Protein AF-A0A9D8T8H5-F1 (afdb_monomer_lite)

Foldseek 3Di:
DDDDDDDDDPDDDPDDDCPLAWWDFDAWVVGAAAAAAAQWDKIKTFTPFFKDFDPPWWKDKPPDTWDWDGDTRIIMTTHHRHDAQAKIKIKGQAQGMGHPVSRGRRHIDMGMYHHYHDDFQAADDAPEEPPVRHAPLVLLVVLVPDPDLVDAHGYEYFFAAHAQQADPPDWDAFQVRDIDHQFEHEHEGERYEYAYLAQPRAEQEYADELRQADPPGHESYEYDANYAAYEYERYEQEYNYDQPSHHYESYEYNYAHYEYEQHHQYGEACNYEDEHQDHEYEYHEHEQEYFEQVAEYHEFYEHHQYEYEQEAAAGARHAYEAYNPATYEYENYEYYYPDPRSLHAYAPHEYPAALGHHHEEELYEYQRDYDLQNYDADDQHDYVEAAYYCYAYPVSHGDDNPSHNQDYSNHDGYDHYDDPVRVVCPDPCCRRDVPHNSDVVVVVDFDDEFPPFADDPQKTATDDDSQFNWKFKDWQSTGDDIGSHRMDGHDDPVTWIWIWTAGSSRYTDDIDTHDYPPDPPPDDDPFAWPDKWKADPVGHTDDDDDQAKIWIWTAGPVGDIDIDIDGDD

Sequence (569 aa):
DGTAITNIFVMGTMKLVDDGKAPVLVSTIPAQGSNAASANGKIVLNFDEKVKVAEGVMASLGNVQLKPVVSGKSVMFEYKSLVYNTQYTFTLPANAVSDLTDNKITEAISLTFTTKTKPVVTKSLFDFVVPDDGSFEEAIAAASKRSDNSKRFYIFVKDGDYLLAGDEGATVEGSDGKTYKKPTTSINTPNISIIGESREATILRNEAVAEIEGLHKCQTIDFGANVKNAYMQDINLRNGMPYLAGRAAALQDRGDKNIFKNVTLFGGQDTYLSNNDKGRYYFEGGTLEGYTDYLCGKGDVYYNAVDLIIRRSGSVITAPSQARKYGYVFVDCTIKAEKPEYDTGYSLGRPWGQGTPRAIFINTKMIAQASAAGWSEMSGGYPARFAEYNSTTEAGTAIDLSGRKTTFADTHTNNPVLSAVEAAEYTLANVMGGDDDWDPTAYTEQASAPVNVVINNNIITWDNNDYVLCWAICKNGKVIDFTIEPSYTITDVDAVYSVRAANEMGGLGEATIAANPDALTTVLDAQEVVESSIYTLSGVKVSAMNKGVYLIRTIYANGVVEVKKVQVK

Structure (mmCIF, N/CA/C/O backbone):
data_AF-A0A9D8T8H5-F1
#
_entry.id   AF-A0A9D8T8H5-F1
#
loop_
_atom_site.group_PDB
_atom_site.id
_atom_site.type_symbol
_atom_site.label_atom_id
_atom_site.label_alt_id
_atom_site.label_comp_id
_atom_site.label_asym_id
_atom_site.label_entity_id
_atom_site.label_seq_id
_atom_site.pdbx_PDB_ins_code
_atom_site.Cartn_x
_atom_site.Cartn_y
_atom_site.Cartn_z
_atom_site.occupancy
_atom_site.B_iso_or_equiv
_atom_site.auth_seq_id
_atom_site.auth_comp_id
_atom_site.auth_asym_id
_atom_site.auth_atom_id
_atom_site.pdbx_PDB_model_num
ATOM 1 N N . ASP A 1 1 ? 7.969 72.080 2.676 1.00 45.38 1 ASP A N 1
ATOM 2 C CA . ASP A 1 1 ? 8.767 71.467 3.761 1.00 45.38 1 ASP A CA 1
ATOM 3 C C . ASP A 1 1 ? 7.843 70.697 4.707 1.00 45.38 1 ASP A C 1
ATOM 5 O O . ASP A 1 1 ? 7.584 71.106 5.826 1.00 45.38 1 ASP A O 1
ATOM 9 N N . GLY A 1 2 ? 7.283 69.582 4.227 1.00 47.88 2 GLY A N 1
ATOM 10 C CA . GLY A 1 2 ? 6.346 68.761 4.996 1.00 47.88 2 GLY A CA 1
ATOM 11 C C . GLY A 1 2 ? 7.006 67.464 5.434 1.00 47.88 2 GLY A C 1
ATOM 12 O O . GLY A 1 2 ? 7.136 66.542 4.633 1.00 47.88 2 GLY A O 1
ATOM 13 N N .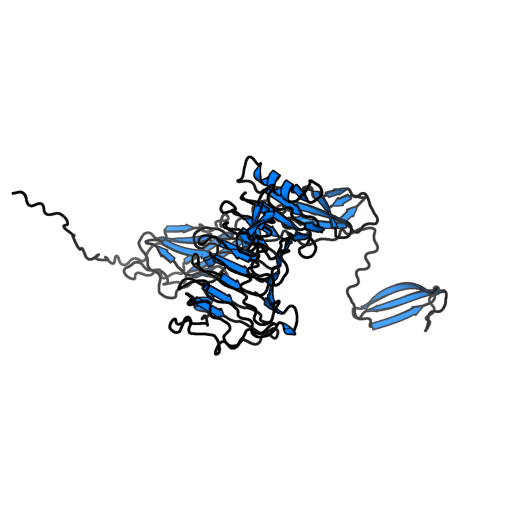 THR A 1 3 ? 7.429 67.391 6.691 1.00 53.38 3 THR A N 1
ATOM 14 C CA . THR A 1 3 ? 7.895 66.139 7.293 1.00 53.38 3 THR A CA 1
ATOM 15 C C . THR A 1 3 ? 6.676 65.360 7.781 1.00 53.38 3 THR A C 1
ATOM 17 O O . THR A 1 3 ? 5.972 65.817 8.678 1.00 53.38 3 THR A O 1
ATOM 20 N N . ALA A 1 4 ? 6.409 64.191 7.197 1.00 55.91 4 ALA A N 1
ATOM 21 C CA . ALA A 1 4 ? 5.424 63.248 7.719 1.00 55.91 4 ALA A CA 1
ATOM 22 C C . ALA A 1 4 ? 6.124 62.229 8.627 1.00 55.91 4 ALA A C 1
ATOM 24 O O . ALA A 1 4 ? 7.115 61.616 8.233 1.00 55.91 4 ALA A O 1
ATOM 25 N N . ILE A 1 5 ? 5.594 62.036 9.836 1.00 60.09 5 ILE A N 1
ATOM 26 C CA . ILE A 1 5 ? 5.961 60.916 10.704 1.00 60.09 5 ILE A CA 1
ATOM 27 C C . ILE A 1 5 ? 5.051 59.749 10.318 1.00 60.09 5 ILE A C 1
ATOM 29 O O . ILE A 1 5 ? 3.844 59.801 10.538 1.00 60.09 5 ILE A O 1
ATOM 33 N N . THR A 1 6 ? 5.623 58.694 9.745 1.00 56.06 6 THR A N 1
ATOM 34 C CA . THR A 1 6 ? 4.948 57.402 9.562 1.00 56.06 6 THR A CA 1
ATOM 35 C C . THR A 1 6 ? 5.660 56.365 10.423 1.00 56.06 6 THR A C 1
ATOM 37 O O . THR A 1 6 ? 6.883 56.421 10.526 1.00 56.06 6 THR A O 1
ATOM 40 N N . ASN A 1 7 ? 4.913 55.412 10.989 1.00 52.97 7 ASN A N 1
ATOM 41 C CA . ASN A 1 7 ? 5.370 54.367 11.923 1.00 52.97 7 ASN A CA 1
ATOM 42 C C . ASN A 1 7 ? 5.546 54.818 13.386 1.00 52.97 7 ASN A C 1
ATOM 44 O O . ASN A 1 7 ? 6.625 54.708 13.965 1.00 52.97 7 ASN A O 1
ATOM 48 N N . ILE A 1 8 ? 4.456 55.263 14.020 1.00 64.69 8 ILE A N 1
ATOM 49 C CA . ILE A 1 8 ? 4.364 55.253 15.486 1.00 64.69 8 ILE A CA 1
ATOM 50 C C . ILE A 1 8 ? 3.955 53.840 15.911 1.00 64.69 8 ILE A C 1
ATOM 52 O O . ILE A 1 8 ? 2.834 53.411 15.647 1.00 64.69 8 ILE A O 1
ATOM 56 N N . PHE A 1 9 ? 4.855 53.128 16.584 1.00 57.56 9 PHE A N 1
ATOM 57 C CA . PHE A 1 9 ? 4.537 51.874 17.259 1.00 57.56 9 PHE A CA 1
ATOM 58 C C . PHE A 1 9 ? 4.265 52.165 18.733 1.00 57.56 9 PHE A C 1
ATOM 60 O O . PHE A 1 9 ? 5.166 52.549 19.478 1.00 57.56 9 PHE A O 1
ATOM 67 N N . VAL A 1 10 ? 3.018 51.981 19.164 1.00 60.28 10 VAL A N 1
ATOM 68 C CA . VAL A 1 10 ? 2.675 51.965 20.589 1.00 60.28 10 VAL A CA 1
ATOM 69 C C . VAL A 1 10 ? 2.960 50.558 21.104 1.00 60.28 10 VAL A C 1
ATOM 71 O O . VAL A 1 10 ? 2.155 49.646 20.938 1.00 60.28 10 VAL A O 1
ATOM 74 N N . MET A 1 11 ? 4.136 50.371 21.699 1.00 51.88 11 MET A N 1
ATOM 75 C CA . MET A 1 11 ? 4.512 49.120 22.358 1.00 51.88 11 MET A CA 1
ATOM 76 C C . MET A 1 11 ? 3.898 49.106 23.760 1.00 51.88 11 MET A C 1
ATOM 78 O O . MET A 1 11 ? 4.505 49.559 24.726 1.00 51.88 11 MET A O 1
ATOM 82 N N . GLY A 1 12 ? 2.653 48.641 23.857 1.00 55.97 12 GLY A N 1
ATOM 83 C CA . GLY A 1 12 ? 2.014 48.361 25.138 1.00 55.97 12 GLY A CA 1
ATOM 84 C C . GLY A 1 12 ? 2.406 46.972 25.630 1.00 55.97 12 GLY A C 1
ATOM 85 O O . GLY A 1 12 ? 2.210 45.986 24.921 1.00 55.97 12 GLY A O 1
ATOM 86 N N . THR A 1 13 ? 2.929 46.864 26.848 1.00 58.19 13 THR A N 1
ATOM 87 C CA . THR A 1 13 ? 3.035 45.567 27.522 1.00 58.19 13 THR A CA 1
ATOM 88 C C . THR A 1 13 ? 1.619 45.108 27.851 1.00 58.19 13 THR A C 1
ATOM 90 O O . THR A 1 13 ? 0.884 45.825 28.532 1.00 58.19 13 THR A O 1
ATOM 93 N N . MET A 1 14 ? 1.206 43.940 27.355 1.00 59.12 14 MET A N 1
ATOM 94 C CA . MET A 1 14 ? -0.098 43.376 27.700 1.00 59.12 14 MET A CA 1
ATOM 95 C C . MET A 1 14 ? -0.136 43.147 29.214 1.00 59.12 14 MET A C 1
ATOM 97 O O . MET A 1 14 ? 0.528 42.250 29.729 1.00 59.12 14 MET A O 1
ATOM 101 N N . LYS A 1 15 ? -0.880 43.986 29.938 1.00 69.00 15 LYS A N 1
ATOM 102 C CA . LYS A 1 15 ? -1.133 43.780 31.360 1.00 69.00 15 LYS A CA 1
ATOM 103 C C . LYS A 1 15 ? -2.272 42.778 31.475 1.00 69.00 15 LYS A C 1
ATOM 105 O O . LYS A 1 15 ? -3.427 43.129 31.250 1.00 69.00 15 LYS A O 1
ATOM 110 N N . LEU A 1 16 ? -1.923 41.534 31.778 1.00 74.06 16 LEU A N 1
ATOM 111 C CA . LEU A 1 16 ? -2.892 40.535 32.205 1.00 74.06 16 LEU A CA 1
ATOM 112 C C . LEU A 1 16 ? -3.505 41.014 33.526 1.00 74.06 16 LEU A C 1
ATOM 114 O O . LEU A 1 16 ? -2.779 41.376 34.455 1.00 74.06 16 LEU A O 1
ATOM 118 N N . VAL A 1 17 ? -4.830 41.113 33.564 1.00 79.50 17 VAL A N 1
ATOM 119 C CA . VAL A 1 17 ? -5.580 41.463 34.770 1.00 79.50 17 VAL A CA 1
ATOM 120 C C . VAL A 1 17 ? -6.139 40.162 35.305 1.00 79.50 17 VAL A C 1
ATOM 122 O O . VAL A 1 17 ? -6.940 39.534 34.625 1.00 79.50 17 VAL A O 1
ATOM 125 N N . ASP A 1 18 ? -5.675 39.774 36.486 1.00 88.12 18 ASP A N 1
ATOM 126 C CA . ASP A 1 18 ? -6.206 38.631 37.217 1.00 88.12 18 ASP A CA 1
ATOM 127 C C . ASP A 1 18 ? -7.576 39.012 37.788 1.00 88.12 18 ASP A C 1
ATOM 129 O O . ASP A 1 18 ? -7.689 39.959 38.576 1.00 88.12 18 ASP A O 1
ATOM 133 N N . ASP A 1 19 ? -8.622 38.330 37.334 1.00 89.31 19 ASP A N 1
ATOM 134 C CA . ASP A 1 19 ? -9.994 38.521 37.799 1.00 89.31 19 ASP A CA 1
ATOM 135 C C . ASP A 1 19 ? -10.388 37.537 38.920 1.00 89.31 19 ASP A C 1
ATOM 137 O O . ASP A 1 19 ? -11.513 37.592 39.431 1.00 89.31 19 ASP A O 1
ATOM 141 N N . GLY A 1 20 ? -9.448 36.676 39.330 1.00 92.25 20 GLY A N 1
ATOM 142 C CA . GLY A 1 20 ? -9.601 35.657 40.360 1.00 92.25 20 GLY A CA 1
ATOM 143 C C . GLY A 1 20 ? -10.524 34.502 39.975 1.00 92.25 20 GLY A C 1
ATOM 144 O O . GLY A 1 20 ? -11.003 33.798 40.871 1.00 92.25 20 GLY A O 1
ATOM 145 N N . LYS A 1 21 ? -10.843 34.320 38.687 1.00 93.94 21 LYS A N 1
ATOM 146 C CA . LYS A 1 21 ? -11.768 33.287 38.213 1.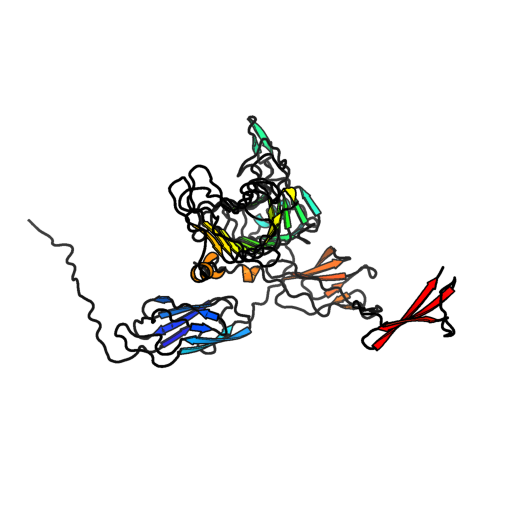00 93.94 21 LYS A CA 1
ATOM 147 C C . LYS A 1 21 ? -11.080 32.336 37.250 1.00 93.94 21 LYS A C 1
ATOM 149 O O . LYS A 1 21 ? -10.292 32.726 36.409 1.00 93.94 21 LYS A O 1
ATOM 154 N N . ALA A 1 22 ? -11.389 31.052 37.394 1.00 94.94 22 ALA A N 1
ATOM 155 C CA . ALA A 1 22 ? -10.945 30.048 36.441 1.00 94.94 22 ALA A CA 1
ATOM 156 C C . ALA A 1 22 ? -11.758 30.147 35.137 1.00 94.94 22 ALA A C 1
ATOM 158 O O . ALA A 1 22 ? -12.957 30.446 35.207 1.00 94.94 22 ALA A O 1
ATOM 159 N N . PRO A 1 23 ? -11.157 29.794 33.985 1.00 95.75 23 PRO A N 1
ATOM 160 C CA . PRO A 1 23 ? -11.857 29.793 32.709 1.00 95.75 23 PRO A CA 1
ATOM 161 C C . PRO A 1 23 ? -13.033 28.814 32.738 1.00 95.75 23 PRO A C 1
ATOM 163 O O . PRO A 1 23 ? -12.935 27.699 33.261 1.00 95.75 23 PRO A O 1
ATOM 166 N N . VAL A 1 24 ? -14.150 29.205 32.132 1.00 96.19 24 VAL A N 1
ATOM 167 C CA . VAL A 1 24 ? -15.379 28.410 32.083 1.00 96.19 24 VAL A CA 1
ATOM 168 C C . VAL A 1 24 ? -15.464 27.677 30.749 1.00 96.19 24 VAL A C 1
ATOM 170 O O . VAL A 1 24 ? -15.343 28.274 29.679 1.00 96.19 24 VAL A O 1
ATOM 173 N N . LEU A 1 25 ? -15.704 26.363 30.790 1.00 96.25 25 LEU A N 1
ATOM 174 C CA . LEU A 1 25 ? -15.950 25.568 29.587 1.00 96.25 25 LEU A CA 1
ATOM 175 C C . LEU A 1 25 ? -17.313 25.942 28.982 1.00 96.25 25 LEU A C 1
ATOM 177 O O . LEU A 1 25 ? -18.357 25.715 29.587 1.00 96.25 25 LEU A O 1
ATOM 181 N N . VAL A 1 26 ? -17.301 26.495 27.771 1.00 94.94 26 VAL A N 1
ATOM 182 C CA . VAL A 1 26 ? -18.489 26.995 27.061 1.00 94.94 26 VAL A CA 1
ATOM 183 C C . VAL A 1 26 ? -19.097 25.929 26.157 1.00 94.94 26 VAL A C 1
ATOM 185 O O . VAL A 1 26 ? -20.316 25.821 26.049 1.00 94.94 26 VAL A O 1
ATOM 188 N N . SER A 1 27 ? -18.263 25.162 25.454 1.00 91.94 27 SER A N 1
ATOM 189 C CA . SER A 1 27 ? -18.739 24.115 24.546 1.00 91.94 27 SER A CA 1
ATOM 190 C C . SER A 1 27 ? -17.687 23.048 24.288 1.00 91.94 27 SER A C 1
ATOM 192 O O . SER A 1 27 ? -16.485 23.282 24.445 1.00 91.94 27 SER A O 1
ATOM 194 N N . THR A 1 28 ? -18.162 21.888 23.839 1.00 94.44 28 THR A N 1
ATOM 195 C CA . THR A 1 28 ? -17.322 20.781 23.390 1.00 94.44 28 THR A CA 1
ATOM 196 C C . THR A 1 28 ? -17.714 20.323 21.990 1.00 94.44 28 THR A C 1
ATOM 198 O O . THR A 1 28 ? -18.886 20.359 21.608 1.00 94.44 28 THR A O 1
ATOM 201 N N . ILE A 1 29 ? -16.732 19.858 21.223 1.00 84.00 29 ILE A N 1
ATOM 202 C CA . ILE A 1 29 ? -16.938 19.128 19.968 1.00 84.00 29 ILE A CA 1
ATOM 203 C C . ILE A 1 29 ? -16.138 17.829 20.079 1.00 84.00 29 ILE A C 1
ATOM 205 O O . ILE A 1 29 ? -14.931 17.945 20.206 1.00 84.00 29 ILE A O 1
ATOM 209 N N . PRO A 1 30 ? -16.737 16.629 20.026 1.00 91.38 30 PRO A N 1
ATOM 210 C CA . PRO A 1 30 ? -18.176 16.382 19.996 1.00 91.38 30 PRO A CA 1
ATOM 211 C C . PRO A 1 30 ? -18.898 16.967 21.222 1.00 91.38 30 PRO A C 1
ATOM 213 O O . PRO A 1 30 ? -18.307 17.138 22.289 1.00 91.38 30 PRO A O 1
ATOM 216 N N . ALA A 1 31 ? -20.179 17.302 21.069 1.00 90.81 31 ALA A N 1
ATOM 217 C CA . ALA A 1 31 ? -21.013 17.705 22.200 1.00 90.81 31 ALA A CA 1
ATOM 218 C C . ALA A 1 31 ? -21.231 16.521 23.161 1.00 90.81 31 ALA A C 1
ATOM 220 O O . ALA A 1 31 ? -21.179 15.363 22.736 1.00 90.81 31 ALA A O 1
ATOM 221 N N . GLN A 1 32 ? -21.507 16.805 24.436 1.00 94.88 32 GLN A N 1
ATOM 222 C CA . GLN A 1 32 ? -21.834 15.777 25.430 1.00 94.88 32 GLN A CA 1
ATOM 223 C C . GLN A 1 32 ? -22.999 14.904 24.946 1.00 94.88 32 GLN A C 1
ATOM 225 O O . GLN A 1 32 ? -24.070 15.407 24.614 1.00 94.88 32 GLN A O 1
ATOM 230 N N . GLY A 1 33 ? -22.777 13.592 24.902 1.00 92.44 33 GLY A N 1
ATOM 231 C CA . GLY A 1 33 ? -23.741 12.599 24.432 1.00 92.44 33 GLY A CA 1
ATOM 232 C C . GLY A 1 33 ? -23.916 12.524 22.910 1.00 92.44 33 GLY A C 1
ATOM 233 O O . GLY A 1 33 ? -24.813 11.819 22.456 1.00 92.44 33 GLY A O 1
ATOM 234 N N . SER A 1 34 ? -23.098 13.222 22.111 1.00 89.81 34 SER A N 1
ATOM 235 C CA . SER A 1 34 ? -23.183 13.174 20.641 1.00 89.81 34 SER A CA 1
ATOM 236 C C . SER A 1 34 ? -23.044 11.746 20.114 1.00 89.81 34 SER A C 1
ATOM 238 O O . SER A 1 34 ? -22.230 10.989 20.625 1.00 89.81 34 SER A O 1
ATOM 240 N N . ASN A 1 35 ? -23.783 11.395 19.062 1.00 89.19 35 ASN A N 1
ATOM 241 C CA . ASN A 1 35 ? -23.664 10.131 18.323 1.00 89.19 35 ASN A CA 1
ATOM 242 C C . ASN A 1 35 ? -23.147 10.319 16.884 1.00 89.19 35 ASN A C 1
ATOM 244 O O . ASN A 1 35 ? -23.191 9.398 16.073 1.00 89.19 35 ASN A O 1
ATOM 248 N N . ALA A 1 36 ? -22.683 11.526 16.554 1.00 79.94 36 ALA A N 1
ATOM 249 C CA . ALA A 1 36 ? -22.236 11.901 15.214 1.00 79.94 36 ALA A CA 1
ATOM 250 C C . ALA A 1 36 ? -20.705 11.982 15.094 1.00 79.94 36 ALA A C 1
ATOM 252 O O . ALA A 1 36 ? -20.190 12.423 14.066 1.00 79.94 36 ALA A O 1
ATOM 253 N N . ALA A 1 37 ? -19.965 11.604 16.140 1.00 83.38 37 ALA A N 1
ATOM 254 C CA . ALA A 1 37 ? -18.510 11.648 16.108 1.00 83.38 37 ALA A CA 1
ATOM 255 C C . ALA A 1 37 ? -17.983 10.668 15.050 1.00 83.38 37 ALA A C 1
ATOM 257 O O . ALA A 1 37 ? -18.386 9.510 15.004 1.00 83.38 37 ALA A O 1
ATOM 258 N N . SER A 1 38 ? -17.091 11.107 14.172 1.00 78.38 38 SER A N 1
ATOM 259 C CA . SER A 1 38 ? -16.414 10.179 13.263 1.00 78.38 38 SER A CA 1
ATOM 260 C C . SER A 1 38 ? -15.478 9.251 14.052 1.00 78.38 38 SER A C 1
ATOM 262 O O . SER A 1 38 ? -15.091 9.566 15.173 1.00 78.38 38 SER A O 1
ATOM 264 N N . ALA A 1 39 ? -15.095 8.111 13.472 1.00 78.06 39 ALA A N 1
ATOM 265 C CA . ALA A 1 39 ? -14.069 7.230 14.048 1.00 78.06 39 ALA A CA 1
ATOM 266 C C . ALA A 1 39 ? -12.701 7.931 14.196 1.00 78.06 39 ALA A C 1
ATOM 268 O O . ALA A 1 39 ? -11.890 7.575 15.049 1.00 78.06 39 ALA A O 1
ATOM 269 N N . ASN A 1 40 ? -12.492 8.969 13.384 1.00 73.62 40 ASN A N 1
ATOM 270 C CA . ASN A 1 40 ? -11.365 9.884 13.416 1.00 73.62 40 ASN A CA 1
ATOM 271 C C . ASN A 1 40 ? -11.883 11.304 13.616 1.00 73.62 40 ASN A C 1
ATOM 273 O O . ASN A 1 40 ? -12.854 11.702 12.971 1.00 73.62 40 ASN A O 1
ATOM 277 N N . GLY A 1 41 ? -11.253 12.077 14.487 1.00 78.38 41 GLY A N 1
ATOM 278 C CA . GLY A 1 41 ? -11.672 13.441 14.743 1.00 78.38 41 GLY A CA 1
ATOM 279 C C . GLY A 1 41 ? -10.854 14.112 15.830 1.00 78.38 41 GLY A C 1
ATOM 280 O O . GLY A 1 41 ? -9.730 13.732 16.137 1.00 78.38 41 GLY A O 1
ATOM 281 N N . LYS A 1 42 ? -11.433 15.153 16.420 1.00 87.00 42 LYS A N 1
ATOM 282 C CA . LYS A 1 42 ? -10.825 15.893 17.522 1.00 87.00 42 LYS A CA 1
ATOM 283 C C . LYS A 1 42 ? -11.854 16.231 18.578 1.00 87.00 42 LYS A C 1
ATOM 285 O O . LYS A 1 42 ? -13.016 16.479 18.259 1.00 87.00 42 LYS A O 1
ATOM 290 N N . ILE A 1 43 ? -11.397 16.252 19.821 1.00 94.19 43 ILE A N 1
ATOM 291 C CA . ILE A 1 43 ? -12.098 16.823 20.959 1.00 94.19 43 ILE A CA 1
ATOM 292 C C . ILE A 1 43 ? -11.647 18.269 21.064 1.00 94.19 43 ILE A C 1
ATOM 294 O O . ILE A 1 43 ? -10.464 18.533 21.242 1.00 94.19 43 ILE A O 1
ATOM 298 N N . VAL A 1 44 ? -12.572 19.205 20.919 1.00 91.38 44 VAL A N 1
ATOM 299 C CA . VAL A 1 44 ? -12.324 20.639 21.054 1.00 91.38 44 VAL A CA 1
ATOM 300 C C . VAL A 1 44 ? -13.049 21.115 22.295 1.00 91.38 44 VAL A C 1
ATOM 302 O O . VAL A 1 44 ? -14.269 21.010 22.363 1.00 91.38 44 VAL A O 1
ATOM 305 N N . LEU A 1 45 ? -12.300 21.637 23.258 1.00 97.06 45 LEU A N 1
ATOM 306 C CA . LEU A 1 45 ? -12.816 22.311 24.442 1.00 97.06 45 LEU A CA 1
ATOM 307 C C . LEU A 1 45 ? -12.715 23.816 24.202 1.00 97.06 45 LEU A C 1
ATOM 309 O O . LEU A 1 45 ? -11.610 24.315 24.003 1.00 97.06 45 LEU A O 1
ATOM 313 N N . ASN A 1 46 ? -13.840 24.530 24.193 1.00 88.44 46 ASN A N 1
ATOM 314 C CA . ASN A 1 46 ? -13.864 25.983 24.020 1.00 88.44 46 ASN A CA 1
ATOM 315 C C . ASN A 1 46 ? -14.199 26.666 25.340 1.00 88.44 46 ASN A C 1
ATOM 317 O O . ASN A 1 46 ? -15.211 26.334 25.958 1.00 88.44 46 ASN A O 1
ATOM 321 N N . PHE A 1 47 ? -13.394 27.651 25.718 1.00 96.12 47 PHE A N 1
ATOM 322 C CA . PHE A 1 47 ? -13.525 28.413 26.954 1.00 96.12 47 PHE A CA 1
ATOM 323 C C . PHE A 1 47 ? -14.001 29.847 26.679 1.00 96.12 47 PHE A C 1
ATOM 325 O O . PHE A 1 47 ? -13.934 30.349 25.550 1.00 96.12 47 PHE A O 1
ATOM 332 N N . ASP A 1 48 ? -14.519 30.512 27.705 1.00 95.00 48 ASP A N 1
ATOM 333 C CA . ASP A 1 48 ? -14.977 31.903 27.644 1.00 95.00 48 ASP A CA 1
ATOM 334 C C . ASP A 1 48 ? -13.818 32.906 27.518 1.00 95.00 48 ASP A C 1
ATOM 336 O O . ASP A 1 48 ? -13.987 33.995 26.953 1.00 95.00 48 ASP A O 1
ATOM 340 N N . GLU A 1 49 ? -12.609 32.501 27.898 1.00 90.25 49 GLU A N 1
ATOM 341 C CA . GLU A 1 49 ? -11.380 33.286 27.803 1.00 90.25 49 GLU A CA 1
ATOM 342 C C . GLU A 1 49 ? -10.174 32.502 27.257 1.00 90.25 49 GLU A C 1
ATOM 344 O O . GLU A 1 49 ? -10.284 31.346 26.849 1.00 90.25 49 GLU A O 1
ATOM 349 N N . LYS A 1 50 ? -9.020 33.175 27.130 1.00 90.88 50 LYS A N 1
ATOM 350 C CA . LYS A 1 50 ? -7.792 32.543 26.624 1.00 90.88 50 LYS A CA 1
ATOM 351 C C . LYS A 1 50 ? -7.201 31.641 27.698 1.00 90.88 50 LYS A C 1
ATOM 353 O O . LYS A 1 50 ? -7.076 32.062 28.842 1.00 90.88 50 LYS A O 1
ATOM 358 N N . VAL A 1 51 ? -6.748 30.461 27.295 1.00 95.75 51 VAL A N 1
ATOM 359 C CA . VAL A 1 51 ? -6.270 29.437 28.226 1.00 95.75 51 VAL A CA 1
ATOM 360 C C . VAL A 1 51 ? -4.852 28.980 27.912 1.00 95.75 51 VAL A C 1
ATOM 362 O O . VAL A 1 51 ? -4.348 29.157 26.801 1.00 95.75 51 VAL A O 1
ATOM 365 N N . LYS A 1 52 ? -4.219 28.355 28.902 1.00 95.62 52 LYS A N 1
ATOM 366 C CA . LYS A 1 52 ? -2.995 27.564 28.777 1.00 95.62 52 LYS A CA 1
ATOM 367 C C . LYS A 1 52 ? -3.211 26.187 29.403 1.00 95.62 52 LYS A C 1
ATOM 369 O O . LYS A 1 52 ? -4.082 26.007 30.253 1.00 95.62 52 LYS A O 1
ATOM 374 N N . VAL A 1 53 ? -2.423 25.213 28.956 1.00 95.00 53 VAL A N 1
ATOM 375 C CA . VAL A 1 53 ? -2.420 23.850 29.502 1.00 95.00 53 VAL A CA 1
ATOM 376 C C . VAL A 1 53 ? -1.087 23.609 30.193 1.00 95.00 53 VAL A C 1
ATOM 378 O O . VAL A 1 53 ? -0.046 24.005 29.667 1.00 95.00 53 VAL A O 1
ATOM 381 N N . ALA A 1 54 ? -1.117 22.991 31.372 1.00 93.88 54 ALA A N 1
ATOM 382 C CA . ALA A 1 54 ? 0.091 22.670 32.119 1.00 93.88 54 ALA A CA 1
ATOM 383 C C . ALA A 1 54 ? 1.006 21.708 31.336 1.00 93.88 54 ALA A C 1
ATOM 385 O O . ALA A 1 54 ? 0.546 20.813 30.621 1.00 93.88 54 ALA A O 1
ATOM 386 N N . GLU A 1 55 ? 2.318 21.901 31.475 1.00 89.75 55 GLU A N 1
ATOM 387 C CA . GLU A 1 55 ? 3.324 21.109 30.769 1.00 89.75 55 GLU A CA 1
ATOM 388 C C . GLU A 1 55 ? 3.220 19.618 31.132 1.00 89.75 55 GLU A C 1
ATOM 390 O O . GLU A 1 55 ? 3.049 19.254 32.294 1.00 89.75 55 GLU A O 1
ATOM 395 N N . GLY A 1 56 ? 3.301 18.749 30.121 1.00 87.94 56 GLY A N 1
ATOM 396 C CA . GLY A 1 56 ? 3.257 17.295 30.299 1.00 87.94 56 GLY A CA 1
ATOM 397 C C . GLY A 1 56 ? 1.870 16.697 30.563 1.00 87.94 56 GLY A C 1
ATOM 398 O O . GLY A 1 56 ? 1.767 15.480 30.714 1.00 87.94 56 GLY A O 1
ATOM 399 N N . VAL A 1 57 ? 0.799 17.499 30.596 1.00 91.25 57 VAL A N 1
ATOM 400 C CA . VAL A 1 57 ? -0.566 16.973 30.750 1.00 91.25 57 VAL A CA 1
ATOM 401 C C . VAL A 1 57 ? -1.006 16.207 29.503 1.00 91.25 57 VAL A C 1
ATOM 403 O O . VAL A 1 57 ? -0.904 16.700 28.380 1.00 91.25 57 VAL A O 1
ATOM 406 N N . MET A 1 58 ? -1.581 15.029 29.735 1.00 90.12 58 MET A N 1
ATOM 407 C CA . MET A 1 58 ? -2.260 14.205 28.737 1.00 90.12 58 MET A CA 1
ATOM 408 C C . MET A 1 58 ? -3.722 14.026 29.148 1.00 90.12 58 MET A C 1
ATOM 410 O O . MET A 1 58 ? -4.029 13.917 30.337 1.00 90.12 58 MET A O 1
ATOM 414 N N . ALA A 1 59 ? -4.622 13.989 28.170 1.00 95.25 59 ALA A N 1
ATOM 415 C CA . ALA A 1 59 ? -5.998 13.554 28.388 1.00 95.25 59 ALA A CA 1
ATOM 416 C C . ALA A 1 59 ? -6.151 12.070 28.040 1.00 95.25 59 ALA A C 1
ATOM 418 O O . ALA A 1 59 ? -5.367 11.540 27.257 1.00 95.25 59 ALA A O 1
ATOM 419 N N . SER A 1 60 ? -7.176 11.405 28.565 1.00 94.62 60 SER A N 1
ATOM 420 C CA . SER A 1 60 ? -7.527 10.041 28.174 1.00 94.62 60 SER A CA 1
ATOM 421 C C . SER A 1 60 ? -8.798 9.996 27.329 1.00 94.62 60 SER A C 1
ATOM 423 O O . SER A 1 60 ? -9.693 10.820 27.492 1.00 94.62 60 SER A O 1
ATOM 425 N N . LEU A 1 61 ? -8.884 9.014 26.433 1.00 91.31 61 LEU A N 1
ATOM 426 C CA . LEU A 1 61 ? -10.083 8.629 25.692 1.00 91.31 61 LEU A CA 1
ATOM 427 C C . LEU A 1 61 ? -10.151 7.099 25.675 1.00 91.31 61 LEU A C 1
ATOM 429 O O . LEU A 1 61 ? -9.469 6.441 24.887 1.00 91.31 61 LEU A O 1
ATOM 433 N N . GLY A 1 62 ? -10.902 6.517 26.610 1.00 82.81 62 GLY A N 1
ATOM 434 C CA . GLY A 1 62 ? -10.747 5.094 26.930 1.00 82.81 62 GLY A CA 1
ATOM 435 C C . GLY A 1 62 ? -9.306 4.783 27.364 1.00 82.81 62 GLY A C 1
ATOM 436 O O . GLY A 1 62 ? -8.806 5.382 28.314 1.00 82.81 62 GLY A O 1
ATOM 437 N N . ASN A 1 63 ? -8.625 3.887 26.642 1.00 77.19 63 ASN A N 1
ATOM 438 C CA . ASN A 1 63 ? -7.229 3.506 26.911 1.00 77.19 63 ASN A CA 1
ATOM 439 C C . ASN A 1 63 ? -6.191 4.379 26.179 1.00 77.19 63 ASN A C 1
ATOM 441 O O . ASN A 1 63 ? -4.990 4.174 26.348 1.00 77.19 63 ASN A O 1
ATOM 445 N N . VAL A 1 64 ? -6.629 5.331 25.350 1.00 79.19 64 VAL A N 1
ATOM 446 C CA . VAL A 1 64 ? -5.741 6.161 24.524 1.00 79.19 64 VAL A CA 1
ATOM 447 C C . VAL A 1 64 ? -5.374 7.444 25.270 1.00 79.19 64 VAL A C 1
ATOM 449 O O . VAL A 1 64 ? -6.243 8.077 25.864 1.00 79.19 64 VAL A O 1
ATOM 452 N N . GLN A 1 65 ? -4.098 7.841 25.224 1.00 89.94 65 GLN A N 1
ATOM 453 C CA . GLN A 1 65 ? -3.607 9.118 25.754 1.00 89.94 65 GLN A CA 1
ATOM 454 C C . GLN A 1 65 ? -3.495 10.155 24.631 1.00 89.94 65 GLN A C 1
ATOM 456 O O . GLN A 1 65 ? -2.877 9.885 23.604 1.00 89.94 65 GLN A O 1
ATOM 461 N N . LEU A 1 66 ? -4.064 11.343 24.831 1.00 85.94 66 LEU A N 1
ATOM 462 C CA . LEU A 1 66 ? -4.159 12.405 23.831 1.00 85.94 66 LEU A CA 1
ATOM 463 C C . LEU A 1 66 ? -3.369 13.644 24.266 1.00 85.94 66 LEU A C 1
ATOM 465 O O . LEU A 1 66 ? -3.538 14.139 25.385 1.00 85.94 66 LEU A O 1
ATOM 469 N N . LYS A 1 67 ? -2.534 14.166 23.358 1.00 87.44 67 LYS A N 1
ATOM 470 C CA . LYS A 1 67 ? -1.763 15.401 23.570 1.00 87.44 67 LYS A CA 1
ATOM 471 C C . LYS A 1 67 ? -2.639 16.639 23.316 1.00 87.44 67 LYS A C 1
ATOM 473 O O . LYS A 1 67 ? -3.338 16.671 22.301 1.00 87.44 67 LYS A O 1
ATOM 478 N N . PRO A 1 68 ? -2.592 17.661 24.187 1.00 93.56 68 PRO A N 1
ATOM 479 C CA . PRO A 1 68 ? -3.307 18.915 23.979 1.00 93.56 68 PRO A CA 1
ATOM 480 C C . PRO A 1 68 ? -2.614 19.806 22.938 1.00 93.56 68 PRO A C 1
ATOM 482 O O . PRO A 1 68 ? -1.395 19.963 22.946 1.00 93.56 68 PRO A O 1
ATOM 485 N N . VAL A 1 69 ? -3.409 20.488 22.113 1.00 88.12 69 VAL A N 1
ATOM 486 C CA . VAL A 1 69 ? -2.980 21.618 21.275 1.00 88.12 69 VAL A CA 1
ATOM 487 C C . VAL A 1 69 ? -3.798 22.849 21.654 1.00 88.12 69 VAL A C 1
ATOM 489 O O . VAL A 1 69 ? -5.017 22.873 21.484 1.00 88.12 69 VAL A O 1
ATOM 492 N N . VAL A 1 70 ? -3.131 23.882 22.171 1.00 89.88 70 VAL A N 1
ATOM 493 C CA . VAL A 1 70 ? -3.778 25.124 22.619 1.00 89.88 70 VAL A CA 1
ATOM 494 C C . VAL A 1 70 ? -3.807 26.147 21.488 1.00 89.88 70 VAL A C 1
ATOM 496 O O . VAL A 1 70 ? -2.783 26.430 20.869 1.00 89.88 70 VAL A O 1
ATOM 499 N N . SER A 1 71 ? -4.974 26.741 21.240 1.00 83.19 71 SER A N 1
ATOM 500 C CA . SER A 1 71 ? -5.148 27.838 20.287 1.00 83.19 71 SER A CA 1
ATOM 501 C C . SER A 1 71 ? -6.128 28.870 20.842 1.00 83.19 71 SER A C 1
ATOM 503 O O . SER A 1 71 ? -7.348 28.716 20.767 1.00 83.19 71 SER A O 1
ATOM 505 N N . GLY A 1 72 ? -5.592 29.938 21.440 1.00 88.06 72 GLY A N 1
ATOM 506 C CA . GLY A 1 72 ? -6.392 31.026 22.002 1.00 88.06 72 GLY A CA 1
ATOM 507 C C . GLY A 1 72 ? -7.303 30.563 23.143 1.00 88.06 72 GLY A C 1
ATOM 508 O O . GLY A 1 72 ? -6.833 30.355 24.256 1.00 88.06 72 GLY A O 1
ATOM 509 N N . LYS A 1 73 ? -8.607 30.460 22.866 1.00 92.25 73 LYS A N 1
ATOM 510 C CA . LYS A 1 73 ? -9.640 30.028 23.826 1.00 92.25 73 LYS A CA 1
ATOM 511 C C . LYS A 1 73 ? -9.984 28.541 23.726 1.00 92.25 73 LYS A C 1
ATOM 513 O O . LYS A 1 73 ? -10.940 28.091 24.348 1.00 92.25 73 LYS A O 1
ATOM 518 N N . SER A 1 74 ? -9.259 27.792 22.903 1.00 89.75 74 SER A N 1
ATOM 519 C CA . SER A 1 74 ? -9.578 26.400 22.611 1.00 89.75 74 SER A CA 1
ATOM 520 C C . SER A 1 74 ? -8.416 25.481 22.957 1.00 89.75 74 SER A C 1
ATOM 522 O O . SER A 1 74 ? -7.254 25.814 22.711 1.00 89.75 74 SER A O 1
ATOM 524 N N . VAL A 1 75 ? -8.740 24.295 23.470 1.00 95.38 75 VAL A N 1
ATOM 525 C CA . VAL A 1 75 ? -7.801 23.179 23.635 1.00 95.38 75 VAL A CA 1
ATOM 526 C C . VAL A 1 75 ? -8.310 22.006 22.807 1.00 95.38 75 VAL A C 1
ATOM 528 O O . VAL A 1 75 ? -9.468 21.611 22.936 1.00 95.38 75 VAL A O 1
ATOM 531 N N . MET A 1 76 ? -7.464 21.478 21.927 1.00 89.25 76 MET A N 1
ATOM 532 C CA . MET A 1 76 ? -7.810 20.415 20.985 1.00 89.25 76 MET A CA 1
ATOM 533 C C . MET A 1 76 ? -7.050 19.126 21.300 1.00 89.25 76 MET A C 1
ATOM 535 O O . MET A 1 76 ? -5.866 19.179 21.620 1.00 89.25 76 MET A O 1
ATOM 539 N N . PHE A 1 77 ? -7.717 17.983 21.155 1.00 91.94 77 PHE A N 1
ATOM 540 C CA . PHE A 1 77 ? -7.156 16.641 21.322 1.00 91.94 77 PHE A CA 1
ATOM 541 C C . PHE A 1 77 ? -7.585 15.773 20.141 1.00 91.94 77 PHE A C 1
ATOM 543 O O . PHE A 1 77 ? -8.769 15.489 19.981 1.00 91.94 77 PHE A O 1
ATOM 550 N N . GLU A 1 78 ? -6.655 15.369 19.292 1.00 80.19 78 GLU A N 1
ATOM 551 C CA . GLU A 1 78 ? -6.954 14.534 18.124 1.00 80.19 78 GLU A CA 1
ATOM 552 C C . GLU A 1 78 ? -7.106 13.059 18.527 1.00 80.19 78 GLU A C 1
ATOM 554 O O . GLU A 1 78 ? -6.308 12.565 19.314 1.00 80.19 78 GLU A O 1
ATOM 559 N N . TYR A 1 79 ? -8.112 12.354 18.004 1.00 80.25 79 TYR A N 1
ATOM 560 C CA . TYR A 1 79 ? -8.319 10.912 18.187 1.00 80.25 79 TYR A CA 1
ATOM 561 C C . TYR A 1 79 ? -8.565 10.228 16.839 1.00 80.25 79 TYR A C 1
ATOM 563 O O . TYR A 1 79 ? -9.149 10.827 15.936 1.00 80.25 79 TYR A O 1
ATOM 571 N N . LYS A 1 80 ? -8.150 8.965 16.696 1.00 70.19 80 LYS A N 1
ATOM 572 C CA . LYS A 1 80 ? -8.321 8.172 15.468 1.00 70.19 80 LYS A CA 1
ATOM 573 C C . LYS A 1 80 ? -8.630 6.709 15.771 1.00 70.19 80 LYS A C 1
ATOM 575 O O . LYS A 1 80 ? -8.412 6.254 16.892 1.00 70.19 80 LYS A O 1
ATOM 580 N N . SER A 1 81 ? -9.141 6.004 14.767 1.00 68.88 81 SER A N 1
ATOM 581 C CA . SER A 1 81 ? -9.406 4.561 14.771 1.00 68.88 81 SER A CA 1
ATOM 582 C C . SER A 1 81 ? -10.331 4.098 15.901 1.00 68.88 81 SER A C 1
ATOM 584 O O . SER A 1 81 ? -10.186 2.998 16.433 1.00 68.88 81 SER A O 1
ATOM 586 N N . LEU A 1 82 ? -11.294 4.936 16.285 1.00 80.00 82 LEU A N 1
ATOM 587 C CA . LEU A 1 82 ? -12.353 4.515 17.190 1.00 80.00 82 LEU A CA 1
ATOM 588 C C . LEU A 1 82 ? -13.282 3.527 16.474 1.00 80.00 82 LEU A C 1
ATOM 590 O O . LEU A 1 82 ? -13.620 3.700 15.305 1.00 80.00 82 LEU A O 1
ATOM 594 N N . VAL A 1 83 ? -13.741 2.509 17.192 1.00 80.31 83 VAL A N 1
ATOM 595 C CA . VAL A 1 83 ? -14.720 1.542 16.690 1.00 80.31 83 VAL A CA 1
ATOM 596 C C . VAL A 1 83 ? -16.019 2.286 16.389 1.00 80.31 83 VAL A C 1
ATOM 598 O O . VAL A 1 83 ? -16.450 3.109 17.196 1.00 80.31 83 VAL A O 1
ATOM 601 N N . TYR A 1 84 ? -16.640 2.033 15.235 1.00 81.25 84 TYR A N 1
ATOM 602 C CA . TYR A 1 84 ? -17.936 2.622 14.877 1.00 81.25 84 TYR A CA 1
ATOM 603 C C . TYR A 1 84 ? -19.045 2.175 15.842 1.00 81.25 84 TYR A C 1
ATOM 605 O O . TYR A 1 84 ? -18.962 1.107 16.448 1.00 81.25 84 TYR A O 1
ATOM 613 N N . ASN A 1 85 ? -20.092 2.992 15.989 1.00 84.94 85 ASN A N 1
ATOM 614 C CA . ASN A 1 85 ? -21.224 2.731 16.883 1.00 84.94 85 ASN A CA 1
ATOM 615 C C . ASN A 1 85 ? -20.816 2.373 18.333 1.00 84.94 85 ASN A C 1
ATOM 617 O O . ASN A 1 85 ? -21.444 1.541 18.984 1.00 84.94 85 ASN A O 1
ATOM 621 N N . THR A 1 86 ? -19.730 2.970 18.830 1.00 89.44 86 THR A N 1
ATOM 622 C CA . THR A 1 86 ? -19.156 2.678 20.151 1.00 89.44 86 THR A CA 1
ATOM 623 C C . THR A 1 86 ? -19.068 3.952 20.975 1.00 89.44 86 THR A C 1
ATOM 625 O O . THR A 1 86 ? -18.681 5.010 20.476 1.00 89.44 86 THR A O 1
ATOM 628 N N . GLN A 1 87 ? -19.449 3.856 22.248 1.00 94.50 87 GLN A N 1
ATOM 629 C CA . GLN A 1 87 ? -19.373 4.967 23.187 1.00 94.50 87 GLN A CA 1
ATOM 630 C C . GLN A 1 87 ? -17.962 5.092 23.771 1.00 94.50 87 GLN A C 1
ATOM 632 O O . GLN A 1 87 ? -17.367 4.109 24.206 1.00 94.50 87 GLN A O 1
ATOM 637 N N . TYR A 1 88 ? -17.462 6.320 23.827 1.00 94.81 88 TYR A N 1
ATOM 638 C CA . TYR A 1 88 ? -16.180 6.691 24.401 1.00 94.81 88 TYR A CA 1
ATOM 639 C C . TYR A 1 88 ? -16.347 7.794 25.441 1.00 94.81 88 TYR A C 1
ATOM 641 O O . TYR A 1 88 ? -17.164 8.702 25.278 1.00 94.81 88 TYR A O 1
ATOM 649 N N . THR A 1 89 ? -15.513 7.735 26.481 1.00 96.56 89 THR A N 1
ATOM 650 C CA . THR A 1 89 ? -15.397 8.776 27.505 1.00 96.56 89 THR A CA 1
ATOM 651 C C . THR A 1 89 ? -14.004 9.383 27.456 1.00 96.56 89 THR A C 1
ATOM 653 O O . THR A 1 89 ? -13.000 8.686 27.619 1.00 96.56 89 THR A O 1
ATOM 656 N N . PHE A 1 90 ? -13.971 10.687 27.218 1.00 97.44 90 PHE A N 1
ATOM 657 C CA . PHE A 1 90 ? -12.807 11.544 27.337 1.00 97.44 90 PHE A CA 1
ATOM 658 C C . PHE A 1 90 ? -12.681 12.093 28.754 1.00 97.44 90 PHE A C 1
ATOM 660 O O . PHE A 1 90 ? -13.685 12.504 29.342 1.00 97.44 90 PHE A O 1
ATOM 667 N N . THR A 1 91 ? -11.450 12.175 29.257 1.00 97.62 91 THR A N 1
ATOM 668 C CA . THR A 1 91 ? -11.131 12.786 30.548 1.00 97.62 91 THR A CA 1
ATOM 669 C C . THR A 1 91 ? -9.853 13.615 30.451 1.00 97.62 91 THR A C 1
ATOM 671 O O . THR A 1 91 ? -8.780 13.092 30.159 1.00 97.62 91 THR A O 1
ATOM 674 N N . LEU A 1 92 ? -9.946 14.904 30.769 1.00 97.62 92 LEU A N 1
ATOM 675 C CA . LEU A 1 92 ? -8.804 15.779 31.023 1.00 97.62 92 LEU A CA 1
ATOM 676 C C . LEU A 1 92 ? -8.654 15.964 32.544 1.00 97.62 92 LEU A C 1
ATOM 678 O O . LEU A 1 92 ? -9.633 16.360 33.184 1.00 97.62 92 LEU A O 1
ATOM 682 N N . PRO A 1 93 ? -7.478 15.687 33.142 1.00 97.31 93 PRO A N 1
ATOM 683 C CA . PRO A 1 93 ? -7.296 15.772 34.589 1.00 97.31 93 PRO A CA 1
ATOM 684 C C . PRO A 1 93 ? -7.586 17.159 35.175 1.00 97.31 93 PRO A C 1
ATOM 686 O O . PRO A 1 93 ? -7.421 18.184 34.515 1.00 97.31 93 PRO A O 1
ATOM 689 N N . ALA A 1 94 ? -7.957 17.185 36.455 1.00 97.12 94 ALA A N 1
ATOM 690 C CA . ALA A 1 94 ? -8.046 18.411 37.242 1.00 97.12 94 ALA A CA 1
ATOM 691 C C . ALA A 1 94 ? -6.737 19.215 37.196 1.00 97.12 94 ALA A C 1
ATOM 693 O O . ALA A 1 94 ? -5.647 18.646 37.116 1.00 97.12 94 ALA A O 1
ATOM 694 N N . ASN A 1 95 ? -6.839 20.540 37.311 1.00 96.50 95 ASN A N 1
ATOM 695 C CA . ASN A 1 95 ? -5.715 21.482 37.289 1.00 96.50 95 ASN A CA 1
ATOM 696 C C . ASN A 1 95 ? -4.925 21.524 35.966 1.00 96.50 95 ASN A C 1
ATOM 698 O O . ASN A 1 95 ? -3.858 22.137 35.918 1.00 96.50 95 ASN A O 1
ATOM 702 N N . ALA A 1 96 ? -5.437 20.896 34.903 1.00 97.06 96 ALA A N 1
ATOM 703 C CA . ALA A 1 96 ? -4.799 20.863 33.591 1.00 97.06 96 ALA A CA 1
ATOM 704 C C . ALA A 1 96 ? -4.857 22.201 32.848 1.00 97.06 96 ALA A C 1
ATOM 706 O O . ALA A 1 96 ? -3.913 22.544 32.140 1.00 97.06 96 ALA A O 1
ATOM 707 N N . VAL A 1 97 ? -5.970 22.922 32.976 1.00 97.25 97 VAL A N 1
ATOM 708 C CA . VAL A 1 97 ? -6.262 24.149 32.228 1.00 97.25 97 VAL A CA 1
ATOM 709 C C . VAL A 1 97 ? -6.339 25.321 33.198 1.00 97.25 97 VAL A C 1
ATOM 711 O O . VAL A 1 97 ? -6.995 25.228 34.240 1.00 97.25 97 VAL A O 1
ATOM 714 N N . SER A 1 98 ? -5.693 26.425 32.837 1.00 96.50 98 SER A N 1
ATOM 715 C CA . SER A 1 98 ? -5.837 27.721 33.498 1.00 96.50 98 SER A CA 1
ATOM 716 C C . SER A 1 98 ? -5.992 28.843 32.484 1.00 96.50 98 SER A C 1
ATOM 718 O O . SER A 1 98 ? -5.695 28.676 31.298 1.00 96.50 98 SER A O 1
ATOM 720 N N . ASP A 1 99 ? -6.459 29.992 32.953 1.00 94.56 99 ASP A N 1
ATOM 721 C CA . ASP A 1 99 ? -6.315 31.247 32.223 1.00 94.56 99 ASP A CA 1
ATOM 722 C C . ASP A 1 99 ? -4.824 31.644 32.106 1.00 94.56 99 ASP A C 1
ATOM 724 O O . ASP A 1 99 ? -3.899 30.942 32.538 1.00 94.56 99 ASP A O 1
ATOM 728 N N . LEU A 1 100 ? -4.551 32.806 31.517 1.00 92.25 100 LEU A N 1
ATOM 729 C CA . LEU A 1 100 ? -3.176 33.297 31.406 1.00 92.25 100 LEU A CA 1
ATOM 730 C C . LEU A 1 100 ? -2.589 33.780 32.752 1.00 92.25 100 LEU A C 1
ATOM 732 O O . LEU A 1 100 ? -1.366 33.924 32.833 1.00 92.25 100 LEU A O 1
ATOM 736 N N . THR A 1 101 ? -3.419 33.963 33.785 1.00 93.38 101 THR A N 1
ATOM 737 C CA . THR A 1 101 ? -3.090 34.440 35.145 1.00 93.38 101 THR A CA 1
ATOM 738 C C . THR A 1 101 ? -3.007 33.347 36.215 1.00 93.38 101 THR A C 1
ATOM 740 O O . THR A 1 101 ? -2.774 33.660 37.375 1.00 93.38 101 THR A O 1
ATOM 743 N N . ASP A 1 102 ? -3.081 32.073 35.818 1.00 94.12 102 ASP A N 1
ATOM 744 C CA . ASP A 1 102 ? -2.958 30.890 36.681 1.00 94.12 102 ASP A CA 1
ATOM 745 C C . ASP A 1 102 ? -4.173 30.557 37.565 1.00 94.12 102 ASP A C 1
ATOM 747 O O . ASP A 1 102 ? -4.064 29.708 38.456 1.00 94.12 102 ASP A O 1
ATOM 751 N N . ASN A 1 103 ? -5.357 31.088 37.253 1.00 95.56 103 ASN A N 1
ATOM 752 C CA . ASN A 1 103 ? -6.605 30.586 37.821 1.00 95.56 103 ASN A CA 1
ATOM 753 C C . ASN A 1 103 ? -6.972 29.251 37.156 1.00 95.56 103 ASN A C 1
ATOM 755 O O . ASN A 1 103 ? -7.250 29.175 35.957 1.00 95.56 103 ASN A O 1
ATOM 759 N N . LYS A 1 104 ? -6.924 28.164 37.932 1.00 97.25 104 LYS A N 1
ATOM 760 C CA . LYS A 1 104 ? -7.046 26.785 37.432 1.00 97.25 104 LYS A CA 1
ATOM 761 C C . LYS A 1 104 ? -8.468 26.259 37.519 1.00 97.25 104 LYS A C 1
ATOM 763 O O . LYS A 1 104 ? -9.148 26.450 38.524 1.00 97.25 104 LYS A O 1
ATOM 768 N N . ILE A 1 105 ? -8.855 25.465 36.525 1.00 97.19 105 ILE A N 1
ATOM 769 C CA . ILE A 1 105 ? -10.011 24.577 36.646 1.00 97.19 105 ILE A CA 1
ATOM 770 C C . ILE A 1 105 ? -9.624 23.435 37.594 1.00 97.19 105 ILE A C 1
ATOM 772 O O . ILE A 1 105 ? -8.775 22.606 37.266 1.00 97.19 105 ILE A O 1
ATOM 776 N N . THR A 1 106 ? -10.222 23.404 38.784 1.00 96.25 106 THR A N 1
ATOM 777 C CA . THR A 1 106 ? -9.878 22.441 39.847 1.00 96.25 106 THR A CA 1
ATOM 778 C C . THR A 1 106 ? -10.512 21.068 39.663 1.00 96.25 106 THR A C 1
ATOM 780 O O . THR A 1 106 ? -10.084 20.115 40.303 1.00 96.25 106 THR A O 1
ATOM 783 N N . GLU A 1 107 ? -11.505 20.958 38.785 1.00 96.69 107 GLU A N 1
ATOM 784 C CA . GLU A 1 107 ? -12.201 19.712 38.473 1.00 96.69 107 GLU A CA 1
ATOM 785 C C . GLU A 1 107 ? -11.700 19.111 37.158 1.00 96.69 107 GLU A C 1
ATOM 787 O O . GLU A 1 107 ? -11.224 19.816 36.265 1.00 96.69 107 GLU A O 1
ATOM 792 N N . ALA A 1 108 ? -11.819 17.791 37.024 1.00 96.94 108 ALA A N 1
ATOM 793 C CA . ALA A 1 108 ? -11.562 17.127 35.753 1.00 96.94 108 ALA A CA 1
ATOM 794 C C . ALA A 1 108 ? -12.668 17.462 34.740 1.00 96.94 108 ALA A C 1
ATOM 796 O O . ALA A 1 108 ? -13.849 17.519 35.085 1.00 96.94 108 ALA A O 1
ATOM 797 N N . ILE A 1 109 ? -12.299 17.626 33.471 1.00 97.38 109 ILE A N 1
ATOM 798 C CA . ILE A 1 109 ? -13.270 17.782 32.383 1.00 97.38 109 ILE A CA 1
ATOM 799 C C . ILE A 1 109 ? -13.529 16.399 31.799 1.00 97.38 109 ILE A C 1
ATOM 801 O O . ILE A 1 109 ? -12.600 15.754 31.314 1.00 97.38 109 ILE A O 1
ATOM 805 N N . SER A 1 110 ? -14.785 15.954 31.820 1.00 96.25 110 SER A N 1
ATOM 806 C CA . SER A 1 110 ? -15.192 14.679 31.229 1.00 96.25 110 SER A CA 1
ATOM 807 C C . SER A 1 110 ? -16.274 14.877 30.171 1.00 96.25 110 SER A C 1
ATOM 809 O O . SER A 1 110 ? -17.196 15.669 30.359 1.00 96.25 110 SER A O 1
ATOM 811 N N . LEU A 1 111 ? -16.131 14.168 29.052 1.00 94.44 111 LEU A N 1
ATOM 812 C CA . LEU A 1 111 ? -17.030 14.213 27.902 1.00 94.44 111 LEU A CA 1
ATOM 813 C C . LEU A 1 111 ? -17.311 12.786 27.431 1.00 94.44 111 LEU A C 1
ATOM 815 O O . LEU A 1 111 ? -16.378 12.032 27.180 1.00 94.44 111 LEU A O 1
ATOM 819 N N . THR A 1 112 ? -18.573 12.433 27.219 1.00 96.56 112 THR A N 1
ATOM 820 C CA . THR A 1 112 ? -18.956 11.159 26.595 1.00 96.56 112 THR A CA 1
ATOM 821 C C . THR A 1 112 ? -19.524 11.412 25.204 1.00 96.56 112 THR A C 1
ATOM 823 O O . THR A 1 112 ? -20.329 12.322 25.025 1.00 96.56 112 THR A O 1
ATOM 826 N N . PHE A 1 113 ? -19.145 10.604 24.217 1.00 94.50 113 PHE A N 1
ATOM 827 C CA . PHE A 1 113 ? -19.731 10.614 22.874 1.00 94.50 113 PHE A CA 1
ATOM 828 C C . PHE A 1 113 ? -19.731 9.203 22.278 1.00 94.50 113 PHE A C 1
ATOM 830 O O . PHE A 1 113 ? -19.002 8.331 22.728 1.00 94.50 113 PHE A O 1
ATOM 837 N N . THR A 1 114 ? -20.550 8.970 21.262 1.00 93.62 114 THR A N 1
ATOM 838 C CA . THR A 1 114 ? -20.621 7.726 20.494 1.00 93.62 114 THR A CA 1
ATOM 839 C C . THR A 1 114 ? -20.151 8.015 19.079 1.00 93.62 114 THR A C 1
ATOM 841 O O . THR A 1 114 ? -20.536 9.025 18.478 1.00 93.62 114 THR A O 1
ATOM 844 N N . THR A 1 115 ? -19.292 7.154 18.548 1.00 86.75 115 THR A N 1
ATOM 845 C CA . THR A 1 115 ? -18.946 7.201 17.130 1.00 86.75 115 THR A CA 1
ATOM 846 C C . THR A 1 115 ? -20.176 6.900 16.280 1.00 86.75 115 THR A C 1
ATOM 848 O O . THR A 1 115 ? -21.054 6.130 16.672 1.00 86.75 115 THR A O 1
ATOM 851 N N . LYS A 1 116 ? -20.245 7.503 15.095 1.00 81.06 116 LYS A N 1
ATOM 852 C CA . LYS A 1 116 ? -21.331 7.291 14.141 1.00 81.06 116 LYS A CA 1
ATOM 853 C C . LYS A 1 116 ? -21.464 5.810 13.789 1.00 81.06 116 LYS A C 1
ATOM 855 O O . LYS A 1 116 ? -20.513 5.037 13.898 1.00 81.06 116 LYS A O 1
ATOM 860 N N . THR A 1 117 ? -22.634 5.410 13.317 1.00 76.62 117 THR A N 1
ATOM 861 C CA . THR A 1 117 ? -22.766 4.158 12.569 1.00 76.62 117 THR A CA 1
ATOM 862 C C . THR A 1 117 ? -21.915 4.252 11.305 1.00 76.62 117 THR A C 1
ATOM 864 O O . THR A 1 117 ? -21.887 5.307 10.658 1.00 76.62 117 THR A O 1
ATOM 867 N N . LYS A 1 118 ? -21.191 3.180 10.960 1.00 74.00 118 LYS A N 1
ATOM 868 C CA . LYS A 1 118 ? -20.437 3.132 9.702 1.00 74.00 118 LYS A CA 1
ATOM 869 C C . LYS A 1 118 ? -21.424 3.415 8.552 1.00 74.00 118 LYS A C 1
ATOM 871 O O . LYS A 1 118 ? -22.560 2.941 8.613 1.00 74.00 118 LYS A O 1
ATOM 876 N N . PRO A 1 119 ? -21.085 4.265 7.571 1.00 76.19 119 PRO A N 1
ATOM 877 C CA . PRO A 1 119 ? -21.986 4.521 6.456 1.00 76.19 119 PRO A CA 1
ATOM 878 C C . PRO A 1 119 ? -22.283 3.229 5.690 1.00 76.19 119 PRO A C 1
ATOM 880 O O . PRO A 1 119 ? -21.387 2.412 5.488 1.00 76.19 119 PRO A O 1
ATOM 883 N N . VAL A 1 120 ? -23.536 3.061 5.265 1.00 85.00 120 VAL A N 1
ATOM 884 C CA . VAL A 1 120 ? -23.924 1.982 4.350 1.00 85.00 120 VAL A CA 1
ATOM 885 C C . VAL A 1 120 ? -23.157 2.164 3.043 1.00 85.00 120 VAL A C 1
ATOM 887 O O . VAL A 1 120 ? -23.153 3.254 2.464 1.00 85.00 120 VAL A O 1
ATOM 890 N N . VAL A 1 121 ? -22.513 1.099 2.579 1.00 90.62 121 VAL A N 1
ATOM 891 C CA . VAL A 1 121 ? -21.838 1.072 1.286 1.00 90.62 121 VAL A CA 1
ATOM 892 C C . VAL A 1 121 ? -22.905 0.952 0.205 1.00 90.62 121 VAL A C 1
ATOM 894 O O . VAL A 1 121 ? -23.732 0.041 0.215 1.00 90.62 121 VAL A O 1
ATOM 897 N N . THR A 1 122 ? -22.905 1.894 -0.738 1.00 93.88 122 THR A N 1
ATOM 898 C CA . THR A 1 122 ? -23.795 1.806 -1.900 1.00 93.88 122 THR A CA 1
ATOM 899 C C . THR A 1 122 ? -23.350 0.633 -2.761 1.00 93.88 122 THR A C 1
ATOM 901 O O . THR A 1 122 ? -22.216 0.619 -3.234 1.00 93.88 122 THR A O 1
ATOM 904 N N . LYS A 1 123 ? -24.238 -0.347 -2.949 1.00 95.94 123 LYS A N 1
ATOM 905 C CA . LYS A 1 123 ? -23.953 -1.550 -3.731 1.00 95.94 123 LYS A CA 1
ATOM 906 C C . LYS A 1 123 ? -23.589 -1.196 -5.171 1.00 95.94 123 LYS A C 1
ATOM 908 O O . LYS A 1 123 ? -24.255 -0.364 -5.787 1.00 95.94 123 LYS A O 1
ATOM 913 N N . SER A 1 124 ? -22.570 -1.853 -5.709 1.00 97.06 124 SER A N 1
ATOM 914 C CA . SER A 1 124 ? -22.179 -1.740 -7.115 1.00 97.06 124 SER A CA 1
ATOM 915 C C . SER A 1 124 ? -21.431 -2.989 -7.553 1.00 97.06 124 SER A C 1
ATOM 917 O O . SER A 1 124 ? -20.686 -3.575 -6.771 1.00 97.06 124 SER A O 1
ATOM 919 N N . LEU A 1 125 ? -21.599 -3.373 -8.814 1.00 98.38 125 LEU A N 1
ATOM 920 C CA . LEU A 1 125 ? -20.714 -4.340 -9.458 1.00 98.38 125 LEU A CA 1
ATOM 921 C C . LEU A 1 125 ? -19.394 -3.662 -9.855 1.00 98.38 125 LEU A C 1
ATOM 923 O O . LEU A 1 125 ? -19.267 -2.435 -9.774 1.00 98.38 125 LEU A O 1
ATOM 927 N N . PHE A 1 126 ? -18.426 -4.473 -10.284 1.00 98.69 126 PHE A N 1
ATOM 928 C CA . PHE A 1 126 ? -17.241 -3.975 -10.973 1.00 98.69 126 PHE A CA 1
ATOM 929 C C . PHE A 1 126 ? -17.635 -3.351 -12.315 1.00 98.69 126 PHE A C 1
ATOM 931 O O . PHE A 1 126 ? -18.518 -3.861 -13.001 1.00 98.69 126 PHE A O 1
ATOM 938 N N . ASP A 1 127 ? -16.984 -2.247 -12.680 1.00 98.69 127 ASP A N 1
ATOM 939 C CA . ASP A 1 127 ? -17.233 -1.556 -13.949 1.00 98.69 127 ASP A CA 1
ATOM 940 C C . ASP A 1 127 ? -16.551 -2.258 -15.130 1.00 98.69 127 ASP A C 1
ATOM 942 O O . ASP A 1 127 ? -16.944 -2.054 -16.278 1.00 98.69 127 ASP A O 1
ATOM 946 N N . PHE A 1 128 ? -15.494 -3.030 -14.852 1.00 98.81 128 PHE A N 1
ATOM 947 C CA . PHE A 1 128 ? -14.742 -3.782 -15.849 1.00 98.81 128 PHE A CA 1
ATOM 948 C C . PHE A 1 128 ? -14.078 -5.010 -15.216 1.00 98.81 128 PHE A C 1
ATOM 950 O O . PHE A 1 128 ? -13.389 -4.891 -14.198 1.00 98.81 128 PHE A O 1
ATOM 957 N N . VAL A 1 129 ? -14.235 -6.175 -15.834 1.00 98.88 129 VAL A N 1
ATOM 958 C CA . VAL A 1 129 ? -13.624 -7.440 -15.421 1.00 98.88 129 VAL A CA 1
ATOM 959 C C . VAL A 1 129 ? -12.633 -7.890 -16.488 1.00 98.88 129 VAL A C 1
ATOM 961 O O . VAL A 1 129 ? -13.005 -8.204 -17.610 1.00 98.88 129 VAL A O 1
ATOM 964 N N . VAL A 1 130 ? -11.351 -7.956 -16.146 1.00 98.81 130 VAL A N 1
ATOM 965 C CA . VAL A 1 130 ? -10.299 -8.473 -17.027 1.00 98.81 130 VAL A CA 1
ATOM 966 C C . VAL A 1 130 ? -10.151 -9.983 -16.787 1.00 98.81 130 VAL A C 1
ATOM 968 O O . VAL A 1 130 ? -9.977 -10.382 -15.631 1.00 98.81 130 VAL A O 1
ATOM 971 N N . PRO A 1 131 ? -10.188 -10.838 -17.830 1.00 98.38 131 PRO A N 1
ATOM 972 C CA . PRO A 1 131 ? -10.297 -10.512 -19.256 1.00 98.38 131 PRO A CA 1
ATOM 973 C C . PRO A 1 131 ? -11.727 -10.569 -19.829 1.00 98.38 131 PRO A C 1
ATOM 975 O O . PRO A 1 131 ? -11.882 -10.469 -21.043 1.00 98.38 131 PRO A O 1
ATOM 978 N N . ASP A 1 132 ? -12.754 -10.790 -19.006 1.00 98.38 132 ASP A N 1
ATOM 979 C CA . ASP A 1 132 ? -14.129 -11.036 -19.469 1.00 98.38 132 ASP A CA 1
ATOM 980 C C . ASP A 1 132 ? -14.690 -9.904 -20.357 1.00 98.38 132 ASP A C 1
ATOM 982 O O . ASP A 1 132 ? -15.311 -10.183 -21.383 1.00 98.38 132 ASP A O 1
ATOM 986 N N . ASP A 1 133 ? -14.432 -8.646 -19.989 1.00 98.62 133 ASP A N 1
ATOM 987 C CA . ASP A 1 133 ? -14.892 -7.443 -20.695 1.00 98.62 133 ASP A CA 1
ATOM 988 C C . ASP A 1 133 ? -13.850 -6.882 -21.683 1.00 98.62 133 ASP A C 1
ATOM 990 O O . ASP A 1 133 ? -14.165 -5.990 -22.475 1.00 98.62 133 ASP A O 1
ATOM 994 N N . GLY A 1 134 ? -12.610 -7.382 -21.644 1.00 98.56 134 GLY A N 1
ATOM 995 C CA . GLY A 1 134 ? -11.505 -6.925 -22.492 1.00 98.56 134 GLY A CA 1
ATOM 996 C C . GLY A 1 134 ? -10.146 -6.886 -21.791 1.00 98.56 134 GLY A C 1
ATOM 997 O O . GLY A 1 134 ? -9.951 -7.452 -20.712 1.00 98.56 134 GLY A O 1
ATOM 998 N N . SER A 1 135 ? -9.174 -6.226 -22.423 1.00 98.56 135 SER A N 1
ATOM 999 C CA . SER A 1 135 ? -7.809 -6.095 -21.901 1.00 98.56 135 SER A CA 1
ATOM 1000 C C . SER A 1 135 ? -7.714 -5.114 -20.726 1.00 98.56 135 SER A C 1
ATOM 1002 O O . SER A 1 135 ? -8.602 -4.295 -20.476 1.00 98.56 135 SER A O 1
ATOM 1004 N N . PHE A 1 136 ? -6.588 -5.150 -20.010 1.00 98.56 136 PHE A N 1
ATOM 1005 C CA . PHE A 1 136 ? -6.320 -4.189 -18.941 1.00 98.56 136 PHE A CA 1
ATOM 1006 C C . PHE A 1 136 ? -6.248 -2.745 -19.467 1.00 98.56 136 PHE A C 1
ATOM 1008 O O . PHE A 1 136 ? -6.789 -1.830 -18.852 1.00 98.56 136 PHE A O 1
ATOM 1015 N N . GLU A 1 137 ? -5.639 -2.519 -20.630 1.00 98.00 137 GLU A N 1
ATOM 1016 C CA . GLU A 1 137 ? -5.584 -1.205 -21.279 1.00 98.00 137 GLU A CA 1
ATOM 1017 C C . GLU A 1 137 ? -6.975 -0.705 -21.684 1.00 98.00 137 GLU A C 1
ATOM 1019 O O . GLU A 1 137 ? -7.264 0.485 -21.539 1.00 98.00 137 GLU A O 1
ATOM 1024 N N . GLU A 1 138 ? -7.858 -1.599 -22.138 1.00 98.31 138 GLU A N 1
ATOM 1025 C CA . GLU A 1 138 ? -9.257 -1.265 -22.422 1.00 98.31 138 GLU A CA 1
ATOM 1026 C C . GLU A 1 138 ? -10.003 -0.857 -21.145 1.00 98.31 138 GLU A C 1
ATOM 1028 O O . GLU A 1 138 ? -10.739 0.133 -21.170 1.00 98.31 138 GLU A O 1
ATOM 1033 N N . ALA A 1 139 ? -9.731 -1.514 -20.012 1.00 98.50 139 ALA A N 1
ATOM 1034 C CA . ALA A 1 139 ? -10.253 -1.119 -18.705 1.00 98.50 139 ALA A CA 1
ATOM 1035 C C . ALA A 1 139 ? -9.777 0.290 -18.295 1.00 98.50 139 ALA A C 1
ATOM 1037 O O . ALA A 1 139 ? -10.576 1.124 -17.860 1.00 98.50 139 ALA A O 1
ATOM 1038 N N . ILE A 1 140 ? -8.489 0.610 -18.491 1.00 98.12 140 ILE A N 1
ATOM 1039 C CA . ILE A 1 140 ? -7.936 1.955 -18.234 1.00 98.12 140 ILE A CA 1
ATOM 1040 C C . ILE A 1 140 ? -8.536 3.005 -19.182 1.00 98.12 140 ILE A C 1
ATOM 1042 O O . ILE A 1 140 ? -8.835 4.136 -18.767 1.00 98.12 140 ILE A O 1
ATOM 1046 N N . ALA A 1 141 ? -8.747 2.656 -20.450 1.00 97.62 141 ALA A N 1
ATOM 1047 C CA . ALA A 1 141 ? -9.385 3.535 -21.421 1.00 97.62 141 ALA A CA 1
ATOM 1048 C C . ALA A 1 141 ? -10.861 3.787 -21.070 1.00 97.62 141 ALA A C 1
ATOM 1050 O O . ALA A 1 141 ? -11.312 4.932 -21.143 1.00 97.62 141 ALA A O 1
ATOM 1051 N N . ALA A 1 142 ? -11.601 2.755 -20.655 1.00 98.19 142 ALA A N 1
ATOM 1052 C CA . ALA A 1 142 ? -12.982 2.861 -20.185 1.00 98.19 142 ALA A CA 1
ATOM 1053 C C . ALA A 1 142 ? -13.070 3.749 -18.939 1.00 98.19 142 ALA A C 1
ATOM 1055 O O . ALA A 1 142 ? -13.841 4.711 -18.916 1.00 98.19 142 ALA A O 1
ATOM 1056 N N . ALA A 1 143 ? -12.187 3.512 -17.965 1.00 97.88 143 ALA A N 1
ATOM 1057 C CA . ALA A 1 143 ? -12.041 4.343 -16.783 1.00 97.88 143 ALA A CA 1
ATOM 1058 C C . ALA A 1 143 ? -11.850 5.820 -17.166 1.00 97.88 143 ALA A C 1
ATOM 1060 O O . ALA A 1 143 ? -12.545 6.689 -16.647 1.00 97.88 143 ALA A O 1
ATOM 1061 N N . SER A 1 144 ? -10.955 6.120 -18.104 1.00 95.94 144 SER A N 1
ATOM 1062 C CA . SER A 1 144 ? -10.613 7.498 -18.484 1.00 95.94 144 SER A CA 1
ATOM 1063 C C . SER A 1 144 ? -11.699 8.221 -19.292 1.00 95.94 144 SER A C 1
ATOM 1065 O O . SER A 1 144 ? -11.675 9.447 -19.381 1.00 95.94 144 SER A O 1
ATOM 1067 N N . LYS A 1 145 ? -12.658 7.486 -19.869 1.00 96.38 145 LYS A N 1
ATOM 1068 C CA . LYS A 1 145 ? -13.784 8.038 -20.643 1.00 96.38 145 LYS A CA 1
ATOM 1069 C C . LYS A 1 145 ? -15.008 8.379 -19.788 1.00 96.38 145 LYS A C 1
ATOM 1071 O O . LYS A 1 145 ? -15.970 8.931 -20.324 1.00 96.38 145 LYS A O 1
ATOM 1076 N N . ARG A 1 146 ? -15.007 8.054 -18.488 1.00 95.25 146 ARG A N 1
ATOM 1077 C CA . ARG A 1 146 ? -16.137 8.361 -17.599 1.00 95.25 146 ARG A CA 1
ATOM 1078 C C . ARG A 1 146 ? -16.401 9.867 -17.544 1.00 95.25 146 ARG A C 1
ATOM 1080 O O . ARG A 1 146 ? -15.478 10.672 -17.549 1.00 95.25 146 ARG A O 1
ATOM 1087 N N . SER A 1 147 ? -17.675 10.247 -17.482 1.00 92.56 147 SER A N 1
ATOM 1088 C CA . SER A 1 147 ? -18.083 11.657 -17.422 1.00 92.56 147 SER A CA 1
ATOM 1089 C C . SER A 1 147 ? -17.936 12.273 -16.028 1.00 92.56 147 SER A C 1
ATOM 1091 O O . SER A 1 147 ? -17.900 13.493 -15.900 1.00 92.56 147 SER A O 1
ATOM 1093 N N . ASP A 1 148 ? -17.903 11.439 -14.985 1.00 93.94 148 ASP A N 1
ATOM 1094 C CA . ASP A 1 148 ? -17.821 11.853 -13.586 1.00 93.94 148 ASP A CA 1
ATOM 1095 C C . ASP A 1 148 ? -16.646 11.160 -12.890 1.00 93.94 148 ASP A C 1
ATOM 1097 O O . ASP A 1 148 ? -16.719 9.999 -12.487 1.00 93.94 148 ASP A O 1
ATOM 1101 N N . ASN A 1 149 ? -15.553 11.903 -12.731 1.00 92.56 149 ASN A N 1
ATOM 1102 C CA . ASN A 1 149 ? -14.310 11.394 -12.155 1.00 92.56 149 ASN A CA 1
ATOM 1103 C C . ASN A 1 149 ? -14.312 11.468 -10.621 1.00 92.56 149 ASN A C 1
ATOM 1105 O O . ASN A 1 149 ? -13.328 11.075 -9.994 1.00 92.56 149 ASN A O 1
ATOM 1109 N N . SER A 1 150 ? -15.391 11.979 -10.011 1.00 93.00 150 SER A N 1
ATOM 1110 C CA . SER A 1 150 ? -15.594 11.916 -8.561 1.00 93.00 150 SER A CA 1
ATOM 1111 C C . SER A 1 150 ? -16.053 10.529 -8.110 1.00 93.00 150 SER A C 1
ATOM 1113 O O . SER A 1 150 ? -15.764 10.130 -6.983 1.00 93.00 150 SER A O 1
ATOM 1115 N N . LYS A 1 151 ? -16.699 9.771 -9.005 1.00 94.06 151 LYS A N 1
ATOM 1116 C CA . LYS A 1 151 ? -17.061 8.375 -8.770 1.00 94.06 151 LYS A CA 1
ATOM 1117 C C . LYS A 1 151 ? -15.862 7.462 -8.964 1.00 94.06 151 LYS A C 1
ATOM 1119 O O . LYS A 1 151 ? -15.036 7.661 -9.861 1.00 94.06 151 LYS A O 1
ATOM 1124 N N . ARG A 1 152 ? -15.793 6.452 -8.100 1.00 97.38 152 ARG A N 1
ATOM 1125 C CA . ARG A 1 152 ? -14.803 5.388 -8.196 1.00 97.38 152 ARG A CA 1
ATOM 1126 C C . ARG A 1 152 ? -15.134 4.478 -9.373 1.00 97.38 152 ARG A C 1
ATOM 1128 O O . ARG A 1 152 ? -16.300 4.171 -9.577 1.00 97.38 152 ARG A O 1
ATOM 1135 N N . PHE A 1 153 ? -14.107 4.089 -10.122 1.00 98.56 153 PHE A N 1
ATOM 1136 C CA . PHE A 1 153 ? -14.207 3.089 -11.183 1.00 98.56 153 PHE A CA 1
ATOM 1137 C C . PHE A 1 153 ? -13.475 1.824 -10.749 1.00 98.56 153 PHE A C 1
ATOM 1139 O O . PHE A 1 153 ? -12.295 1.893 -10.387 1.00 98.56 153 PHE A O 1
ATOM 1146 N N . TYR A 1 154 ? -14.176 0.700 -10.764 1.00 98.81 154 TYR A N 1
ATOM 1147 C CA . TYR A 1 154 ? -13.735 -0.574 -10.219 1.00 98.81 154 TYR A CA 1
ATOM 1148 C C . TYR A 1 154 ? -13.324 -1.523 -11.343 1.00 98.81 154 TYR A C 1
ATOM 1150 O O . TYR A 1 154 ? -14.158 -1.969 -12.126 1.00 98.81 154 TYR A O 1
ATOM 1158 N N . ILE A 1 155 ? -12.038 -1.859 -11.388 1.00 98.94 155 ILE A N 1
ATOM 1159 C CA . ILE A 1 155 ? -11.480 -2.869 -12.284 1.00 98.94 155 ILE A CA 1
ATOM 1160 C C . ILE A 1 155 ? -11.183 -4.112 -11.455 1.00 98.94 155 ILE A C 1
ATOM 1162 O O . ILE A 1 155 ? -10.393 -4.046 -10.510 1.00 98.94 155 ILE A O 1
ATOM 1166 N N . PHE A 1 156 ? -11.791 -5.234 -11.824 1.00 98.94 156 PHE A N 1
ATOM 1167 C CA . PHE A 1 156 ? -11.398 -6.546 -11.330 1.00 98.94 156 PHE A CA 1
ATOM 1168 C C . PHE A 1 156 ? -10.487 -7.228 -12.344 1.00 98.94 156 PHE A C 1
ATOM 1170 O O . PHE A 1 156 ? -10.749 -7.179 -13.542 1.00 98.94 156 PHE A O 1
ATOM 1177 N N . VAL A 1 157 ? -9.433 -7.884 -11.879 1.00 98.94 157 VAL A N 1
ATOM 1178 C CA . VAL A 1 157 ? -8.502 -8.642 -12.710 1.00 98.94 157 VAL A CA 1
ATOM 1179 C C . VAL A 1 157 ? -8.477 -10.069 -12.183 1.00 98.94 157 VAL A C 1
ATOM 1181 O O . VAL A 1 157 ? -8.020 -10.314 -11.070 1.00 98.94 157 VAL A O 1
ATOM 1184 N N . LYS A 1 158 ? -8.996 -11.010 -12.974 1.00 98.88 158 LYS A N 1
ATOM 1185 C CA . LYS A 1 158 ? -8.966 -12.438 -12.638 1.00 98.88 158 LYS A CA 1
ATOM 1186 C C . LYS A 1 158 ? -7.536 -12.954 -12.562 1.00 98.88 158 LYS A C 1
ATOM 1188 O O . LYS A 1 158 ? -6.636 -12.383 -13.176 1.00 98.88 158 LYS A O 1
ATOM 1193 N N . ASP A 1 159 ? -7.337 -14.081 -11.894 1.00 98.62 159 ASP A N 1
ATOM 1194 C CA . ASP A 1 159 ? -6.037 -14.747 -11.870 1.00 98.62 159 ASP A CA 1
ATOM 1195 C C . ASP A 1 159 ? -5.533 -15.041 -13.295 1.00 98.62 159 ASP A C 1
ATOM 1197 O O . ASP A 1 159 ? -6.244 -15.605 -14.129 1.00 98.62 159 ASP A O 1
ATOM 1201 N N . GLY A 1 160 ? -4.281 -14.680 -13.569 1.00 98.50 160 GLY A N 1
ATOM 1202 C CA . GLY A 1 160 ? -3.661 -14.779 -14.886 1.00 98.50 160 GLY A CA 1
ATOM 1203 C C . GLY A 1 160 ? -2.332 -14.025 -14.973 1.00 98.50 160 GLY A C 1
ATOM 1204 O O . GLY A 1 160 ? -2.008 -13.207 -14.115 1.00 98.50 160 GLY A O 1
ATOM 1205 N N . ASP A 1 161 ? -1.559 -14.302 -16.026 1.00 98.56 161 ASP A N 1
ATOM 1206 C CA . ASP A 1 161 ? -0.346 -13.550 -16.378 1.00 98.56 161 ASP A CA 1
ATOM 1207 C C . ASP A 1 161 ? -0.635 -12.621 -17.562 1.00 98.56 161 ASP A C 1
ATOM 1209 O O . ASP A 1 161 ? -0.733 -13.067 -18.708 1.00 98.56 161 ASP A O 1
ATOM 1213 N N . TYR A 1 162 ? -0.798 -11.331 -17.273 1.00 98.75 162 TYR A N 1
ATOM 1214 C CA . TYR A 1 162 ? -1.166 -10.308 -18.243 1.00 98.75 162 TYR A CA 1
ATOM 1215 C C . TYR A 1 162 ? 0.068 -9.512 -18.667 1.00 98.75 162 TYR A C 1
ATOM 1217 O O . TYR A 1 162 ? 0.603 -8.689 -17.915 1.00 98.75 162 TYR A O 1
ATOM 1225 N N . LEU A 1 163 ? 0.498 -9.739 -19.909 1.00 98.56 163 LEU A N 1
ATOM 1226 C CA . LEU A 1 163 ? 1.483 -8.897 -20.577 1.00 98.56 163 LEU A CA 1
ATOM 1227 C C . LEU A 1 163 ? 0.813 -7.606 -21.054 1.00 98.56 163 LEU A C 1
ATOM 1229 O O . LEU A 1 163 ? 0.031 -7.620 -22.003 1.00 98.56 163 LEU A O 1
ATOM 1233 N N . LEU A 1 164 ? 1.160 -6.498 -20.409 1.00 98.56 164 LEU A N 1
ATOM 1234 C CA . LEU A 1 164 ? 0.704 -5.169 -20.774 1.00 98.56 164 LEU A CA 1
ATOM 1235 C C . LEU A 1 164 ? 1.403 -4.693 -22.047 1.00 98.56 164 LEU A C 1
ATOM 1237 O O . LEU A 1 164 ? 2.629 -4.759 -22.178 1.00 98.56 164 LEU A O 1
ATOM 1241 N N . ALA A 1 165 ? 0.617 -4.167 -22.979 1.00 95.31 165 ALA A N 1
ATOM 1242 C CA . ALA A 1 165 ? 1.100 -3.680 -24.260 1.00 95.31 165 ALA A CA 1
ATOM 1243 C C . ALA A 1 165 ? 1.850 -2.345 -24.138 1.00 95.31 165 ALA A C 1
ATOM 1245 O O . ALA A 1 165 ? 2.622 -2.014 -25.041 1.00 95.31 165 ALA A O 1
ATOM 1246 N N . GLY A 1 166 ? 1.636 -1.590 -23.058 1.00 95.62 166 GLY A N 1
ATOM 1247 C CA . GLY A 1 166 ? 2.094 -0.210 -22.923 1.00 95.62 166 GLY A CA 1
ATOM 1248 C C . GLY A 1 166 ? 1.296 0.770 -23.790 1.00 95.62 166 GLY A C 1
ATOM 1249 O O . GLY A 1 166 ? 0.449 0.376 -24.593 1.00 95.62 166 GLY A O 1
ATOM 1250 N N . ASP A 1 167 ? 1.575 2.060 -23.621 1.00 95.12 167 ASP A N 1
ATOM 1251 C CA . ASP A 1 167 ? 0.853 3.147 -24.278 1.00 95.12 167 ASP A CA 1
ATOM 1252 C C . ASP A 1 167 ? 0.928 3.037 -25.811 1.00 95.12 167 ASP A C 1
ATOM 1254 O O . ASP A 1 167 ? 2.006 2.920 -26.407 1.00 95.12 167 ASP A O 1
ATOM 1258 N N . GLU A 1 168 ? -0.231 3.100 -26.466 1.00 94.38 168 GLU A N 1
ATOM 1259 C CA . GLU A 1 168 ? -0.332 2.948 -27.916 1.00 94.38 168 GLU A CA 1
ATOM 1260 C C . GLU A 1 168 ? 0.510 4.003 -28.653 1.00 94.38 168 GLU A C 1
ATOM 1262 O O . GLU A 1 168 ? 0.404 5.206 -28.413 1.00 94.38 168 GLU A O 1
ATOM 1267 N N . GLY A 1 169 ? 1.383 3.542 -29.554 1.00 95.69 169 GLY A N 1
ATOM 1268 C CA . GLY A 1 169 ? 2.257 4.402 -30.356 1.00 95.69 169 GLY A CA 1
ATOM 1269 C C . GLY A 1 169 ? 3.390 5.093 -29.586 1.00 95.69 169 GLY A C 1
ATOM 1270 O O . GLY A 1 169 ? 4.198 5.782 -30.209 1.00 95.69 169 GLY A O 1
ATOM 1271 N N . ALA A 1 170 ? 3.496 4.914 -28.266 1.00 96.81 170 ALA A N 1
ATOM 1272 C CA . ALA A 1 170 ? 4.550 5.538 -27.480 1.00 96.81 170 ALA A CA 1
ATOM 1273 C C . ALA A 1 170 ? 5.918 4.894 -27.754 1.00 96.81 170 ALA A C 1
ATOM 1275 O O . ALA A 1 170 ? 6.060 3.671 -27.838 1.00 96.81 170 ALA A O 1
ATOM 1276 N N . THR A 1 171 ? 6.952 5.730 -27.846 1.00 97.62 171 THR A N 1
ATOM 1277 C CA . THR A 1 171 ? 8.330 5.299 -28.109 1.00 97.62 171 THR A CA 1
ATOM 1278 C C . THR A 1 171 ? 9.324 5.910 -27.129 1.00 97.62 171 THR A C 1
ATOM 1280 O O . THR A 1 171 ? 9.074 6.968 -26.552 1.00 97.62 171 THR A O 1
ATOM 1283 N N . VAL A 1 172 ? 10.482 5.272 -26.978 1.00 97.38 172 VAL A N 1
ATOM 1284 C CA . VAL A 1 172 ? 11.604 5.747 -26.161 1.00 97.38 172 VAL A CA 1
ATOM 1285 C C . VAL A 1 172 ? 12.932 5.477 -26.872 1.00 97.38 172 VAL A C 1
ATOM 1287 O O . VAL A 1 172 ? 13.084 4.462 -27.549 1.00 97.38 172 VAL A O 1
ATOM 1290 N N . GLU A 1 173 ? 13.892 6.394 -26.745 1.00 97.75 173 GLU A N 1
ATOM 1291 C CA . GLU A 1 173 ? 15.248 6.211 -27.275 1.00 97.75 173 GLU A CA 1
ATOM 1292 C C . GLU A 1 173 ? 16.117 5.419 -26.284 1.00 97.75 173 GLU A C 1
ATOM 1294 O O . GLU A 1 173 ? 16.187 5.741 -25.083 1.00 97.75 173 GLU A O 1
ATOM 1299 N N . GLY A 1 174 ? 16.756 4.368 -26.796 1.00 97.44 174 GLY A N 1
ATOM 1300 C CA . GLY A 1 174 ? 17.703 3.545 -26.056 1.00 97.44 174 GLY A CA 1
ATOM 1301 C C . GLY A 1 174 ? 19.108 4.142 -26.022 1.00 97.44 174 GLY A C 1
ATOM 1302 O O . GLY A 1 174 ? 19.448 5.052 -26.775 1.00 97.44 174 GLY A O 1
ATOM 1303 N N . SER A 1 175 ? 19.952 3.610 -25.145 1.00 97.31 175 SER A N 1
ATOM 1304 C CA . SER A 1 175 ? 21.359 3.996 -25.000 1.00 97.31 175 SER A CA 1
ATOM 1305 C C . SER A 1 175 ? 22.203 3.729 -26.254 1.00 97.31 175 SER A C 1
ATOM 1307 O O . SER A 1 175 ? 23.264 4.327 -26.417 1.00 97.31 175 SER A O 1
ATOM 1309 N N . ASP A 1 176 ? 21.716 2.892 -27.172 1.00 97.56 176 ASP A N 1
ATOM 1310 C CA . ASP A 1 176 ? 22.314 2.622 -28.481 1.00 97.56 176 ASP A CA 1
ATOM 1311 C C . ASP A 1 176 ? 21.839 3.578 -29.596 1.00 97.56 176 ASP A C 1
ATOM 1313 O O . ASP A 1 176 ? 22.180 3.384 -30.764 1.00 97.56 176 ASP A O 1
ATOM 1317 N N . GLY A 1 177 ? 21.044 4.598 -29.252 1.00 97.19 177 GLY A N 1
ATOM 1318 C CA . GLY A 1 177 ? 20.497 5.585 -30.185 1.00 97.19 177 GLY A CA 1
ATOM 1319 C C . GLY A 1 177 ? 19.342 5.071 -31.050 1.00 97.19 177 GLY A C 1
ATOM 1320 O O . GLY A 1 177 ? 18.912 5.775 -31.963 1.00 97.19 177 GLY A O 1
ATOM 1321 N N . LYS A 1 178 ? 18.832 3.853 -30.808 1.00 98.06 178 LYS A N 1
ATOM 1322 C CA . LYS A 1 178 ? 17.658 3.325 -31.518 1.00 98.06 178 LYS A CA 1
ATOM 1323 C C . LYS A 1 178 ? 16.358 3.693 -30.811 1.00 98.06 178 LYS A C 1
ATOM 1325 O O . LYS A 1 178 ? 16.313 3.914 -29.602 1.00 98.06 178 LYS A O 1
ATOM 1330 N N . THR A 1 179 ? 15.271 3.714 -31.576 1.00 98.06 179 THR A N 1
ATOM 1331 C CA . THR A 1 179 ? 13.912 3.900 -31.058 1.00 98.06 179 THR A CA 1
ATOM 1332 C C . THR A 1 179 ? 13.271 2.554 -30.734 1.00 98.06 179 THR A C 1
ATOM 1334 O O . THR A 1 179 ? 13.234 1.659 -31.576 1.00 98.06 179 THR A O 1
ATOM 1337 N N . TYR A 1 180 ? 12.713 2.444 -29.533 1.00 97.75 180 TYR A N 1
ATOM 1338 C CA . TYR A 1 180 ? 11.993 1.274 -29.038 1.00 97.75 180 TYR A CA 1
ATOM 1339 C C . TYR A 1 180 ? 10.544 1.641 -28.732 1.00 97.75 180 TYR A C 1
ATOM 1341 O O . TYR A 1 180 ? 10.239 2.796 -28.421 1.00 97.75 180 TYR A O 1
ATOM 1349 N N . LYS A 1 181 ? 9.647 0.652 -28.766 1.00 96.62 181 LYS A N 1
ATOM 1350 C CA . LYS A 1 181 ? 8.304 0.805 -28.197 1.00 96.62 181 LYS A CA 1
ATOM 1351 C C . LYS A 1 181 ? 8.435 1.059 -26.694 1.00 96.62 181 LYS A C 1
ATOM 1353 O O . LYS A 1 181 ? 9.190 0.362 -26.019 1.00 96.62 181 LYS A O 1
ATOM 1358 N N . LYS A 1 182 ? 7.712 2.048 -26.170 1.00 96.44 182 LYS A N 1
ATOM 1359 C CA . LYS A 1 182 ? 7.682 2.315 -24.733 1.00 96.44 182 LYS A CA 1
ATOM 1360 C C . LYS A 1 182 ? 6.784 1.269 -24.052 1.00 96.44 182 LYS A C 1
ATOM 1362 O O . LYS A 1 182 ? 5.607 1.197 -24.391 1.00 96.44 182 LYS A O 1
ATOM 1367 N N . PRO A 1 183 ? 7.290 0.478 -23.092 1.00 96.88 183 PRO A N 1
ATOM 1368 C CA . PRO A 1 183 ? 6.536 -0.629 -22.498 1.00 96.88 183 PRO A CA 1
ATOM 1369 C C . PRO A 1 183 ? 5.687 -0.203 -21.288 1.00 96.88 183 PRO A C 1
ATOM 1371 O O . PRO A 1 183 ? 5.309 -1.035 -20.468 1.00 96.88 183 PRO A O 1
ATOM 1374 N N . THR A 1 184 ? 5.449 1.099 -21.125 1.00 98.19 184 THR A N 1
ATOM 1375 C CA . THR A 1 184 ? 4.781 1.675 -19.954 1.00 98.19 184 THR A CA 1
ATOM 1376 C C . THR A 1 184 ? 3.305 1.856 -20.209 1.00 98.19 184 THR A C 1
ATOM 1378 O O . THR A 1 184 ? 2.945 2.456 -21.214 1.00 98.19 184 THR A O 1
ATOM 1381 N N . THR A 1 185 ? 2.478 1.379 -19.282 1.00 98.44 185 THR A N 1
ATOM 1382 C CA . THR A 1 185 ? 1.037 1.641 -19.261 1.00 98.44 185 THR A CA 1
ATOM 1383 C C . THR A 1 185 ? 0.764 2.836 -18.354 1.00 98.44 185 THR A C 1
ATOM 1385 O O . THR A 1 185 ? 0.943 2.755 -17.135 1.00 98.44 185 THR A O 1
ATOM 1388 N N . SER A 1 186 ? 0.360 3.961 -18.936 1.00 97.88 186 SER A N 1
ATOM 1389 C CA . SER A 1 186 ? 0.101 5.199 -18.201 1.00 97.88 186 SER A CA 1
ATOM 1390 C C . SER A 1 186 ? -1.348 5.277 -17.724 1.00 97.88 186 SER A C 1
ATOM 1392 O O . SER A 1 186 ? -2.291 5.141 -18.503 1.00 97.88 186 SER A O 1
ATOM 1394 N N . ILE A 1 187 ? -1.545 5.596 -16.446 1.00 98.19 187 ILE A N 1
ATOM 1395 C CA . ILE A 1 187 ? -2.868 5.820 -15.853 1.00 98.19 187 ILE A CA 1
ATOM 1396 C C . ILE A 1 187 ? -2.914 7.257 -15.345 1.00 98.19 187 ILE A C 1
ATOM 1398 O O . ILE A 1 187 ? -2.058 7.682 -14.577 1.00 98.19 187 ILE A O 1
ATOM 1402 N N . ASN A 1 188 ? -3.906 8.031 -15.790 1.00 96.62 188 ASN A N 1
ATOM 1403 C CA . ASN A 1 188 ? -4.000 9.472 -15.510 1.00 96.62 188 ASN A CA 1
ATOM 1404 C C . ASN A 1 188 ? -5.319 9.889 -14.837 1.00 96.62 188 ASN A C 1
ATOM 1406 O O . ASN A 1 188 ? -5.578 11.083 -14.676 1.00 96.62 188 ASN A O 1
ATOM 1410 N N . THR A 1 189 ? -6.146 8.920 -14.440 1.00 95.38 189 THR A N 1
ATOM 1411 C CA . THR A 1 189 ? -7.519 9.149 -13.968 1.00 95.38 189 THR A CA 1
ATOM 1412 C C . THR A 1 189 ? -7.624 8.883 -12.455 1.00 95.38 189 THR A C 1
ATOM 1414 O O . THR A 1 189 ? -7.160 7.837 -12.002 1.00 95.38 189 THR A O 1
ATOM 1417 N N . PRO A 1 190 ? -8.209 9.796 -11.650 1.00 97.62 190 PRO A N 1
ATOM 1418 C CA . PRO A 1 190 ? -8.318 9.648 -10.191 1.00 97.62 190 PRO A CA 1
ATOM 1419 C C . PRO A 1 190 ? -9.451 8.700 -9.782 1.00 97.62 190 PRO A C 1
ATOM 1421 O O . PRO A 1 190 ? -10.337 8.444 -10.583 1.00 97.62 190 PRO A O 1
ATOM 1424 N N . ASN A 1 191 ? -9.496 8.254 -8.523 1.00 98.00 191 ASN A N 1
ATOM 1425 C CA . ASN A 1 191 ? -10.542 7.372 -7.981 1.00 98.00 191 ASN A CA 1
ATOM 1426 C C . ASN A 1 191 ? -10.688 6.066 -8.786 1.00 98.00 191 ASN A C 1
ATOM 1428 O O . ASN A 1 191 ? -11.770 5.710 -9.243 1.00 98.00 191 ASN A O 1
ATOM 1432 N N . ILE A 1 192 ? -9.583 5.361 -9.011 1.00 98.44 192 ILE A N 1
ATOM 1433 C CA . ILE A 1 192 ? -9.585 4.044 -9.659 1.00 98.44 192 ILE A CA 1
ATOM 1434 C C . ILE A 1 192 ? -9.271 2.961 -8.629 1.00 98.44 192 ILE A C 1
ATOM 1436 O O . ILE A 1 192 ? -8.425 3.173 -7.757 1.00 98.44 192 ILE A O 1
ATOM 1440 N N . SER A 1 193 ? -9.964 1.832 -8.714 1.00 98.88 193 SER A N 1
ATOM 1441 C CA . SER A 1 193 ? -9.640 0.613 -7.978 1.00 98.88 193 SER A CA 1
ATOM 1442 C C . SER A 1 193 ? -9.201 -0.471 -8.951 1.00 98.88 193 SER A C 1
ATOM 1444 O O . SER A 1 193 ? -9.902 -0.726 -9.925 1.00 98.88 193 SER A O 1
ATOM 1446 N N . ILE A 1 194 ? -8.057 -1.095 -8.684 1.00 98.94 194 ILE A N 1
ATOM 1447 C CA . ILE A 1 194 ? -7.521 -2.229 -9.439 1.00 98.94 194 ILE A CA 1
ATOM 1448 C C . ILE A 1 194 ? -7.396 -3.395 -8.463 1.00 98.94 194 ILE A C 1
ATOM 1450 O O . ILE A 1 194 ? -6.539 -3.378 -7.579 1.00 98.94 194 ILE A O 1
ATOM 1454 N N . ILE A 1 195 ? -8.288 -4.369 -8.590 1.00 98.94 195 ILE A N 1
ATOM 1455 C CA . ILE A 1 195 ? -8.436 -5.470 -7.640 1.00 98.94 195 ILE A CA 1
ATOM 1456 C C . ILE A 1 195 ? -8.088 -6.770 -8.343 1.00 98.94 195 ILE A C 1
ATOM 1458 O O . ILE A 1 195 ? -8.752 -7.127 -9.312 1.00 98.94 195 ILE A O 1
ATOM 1462 N N . GLY A 1 196 ? -7.065 -7.469 -7.869 1.00 98.81 196 GLY A N 1
ATOM 1463 C CA . GLY A 1 196 ? -6.782 -8.818 -8.331 1.00 98.81 196 GLY A CA 1
ATOM 1464 C C . GLY A 1 196 ? -7.638 -9.860 -7.624 1.00 98.81 196 GLY A C 1
ATOM 1465 O O . GLY A 1 196 ? -8.125 -9.656 -6.511 1.00 98.81 196 GLY A O 1
ATOM 1466 N N . GLU A 1 197 ? -7.826 -11.001 -8.273 1.00 98.56 197 GLU A N 1
ATOM 1467 C CA . GLU A 1 197 ? -8.498 -12.151 -7.677 1.00 98.56 197 GLU A CA 1
ATOM 1468 C C . GLU A 1 197 ? -7.668 -12.751 -6.537 1.00 98.56 197 GLU A C 1
ATOM 1470 O O . GLU A 1 197 ? -8.212 -13.105 -5.482 1.00 98.56 197 GLU A O 1
ATOM 1475 N N . SER A 1 198 ? -6.350 -12.808 -6.734 1.00 95.25 198 SER A N 1
ATOM 1476 C CA . SER A 1 198 ? -5.365 -13.175 -5.724 1.00 95.25 198 SER A CA 1
ATOM 1477 C C . SER A 1 198 ? -4.010 -12.527 -6.007 1.00 95.25 198 SER A C 1
ATOM 1479 O O . SER A 1 198 ? -3.582 -12.425 -7.161 1.00 95.25 198 SER A O 1
ATOM 1481 N N . ARG A 1 199 ? -3.293 -12.155 -4.939 1.00 95.75 199 ARG A N 1
ATOM 1482 C CA . ARG A 1 199 ? -1.979 -11.511 -5.046 1.00 95.75 199 ARG A CA 1
ATOM 1483 C C . ARG A 1 199 ? -1.006 -12.346 -5.865 1.00 95.75 199 ARG A C 1
ATOM 1485 O O . ARG A 1 199 ? -0.357 -11.821 -6.754 1.00 95.75 199 ARG A O 1
ATOM 1492 N N . GLU A 1 200 ? -0.873 -13.632 -5.567 1.00 93.50 200 GLU A N 1
ATOM 1493 C CA . GLU A 1 200 ? 0.165 -14.478 -6.157 1.00 93.50 200 GLU A CA 1
ATOM 1494 C C . GLU A 1 200 ? -0.060 -14.738 -7.648 1.00 93.50 200 GLU A C 1
ATOM 1496 O O . GLU A 1 200 ? 0.915 -14.799 -8.401 1.00 93.50 200 GLU A O 1
ATOM 1501 N N . ALA A 1 201 ? -1.318 -14.914 -8.062 1.00 97.44 201 ALA A N 1
ATOM 1502 C CA . ALA A 1 201 ? -1.658 -15.390 -9.399 1.00 97.44 201 ALA A CA 1
ATOM 1503 C C . ALA A 1 201 ? -2.230 -14.311 -10.326 1.00 97.44 201 ALA A C 1
ATOM 1505 O O . ALA A 1 201 ? -2.325 -14.569 -11.522 1.00 97.44 201 ALA A O 1
ATOM 1506 N N . THR A 1 202 ? -2.562 -13.115 -9.835 1.00 98.75 202 THR A N 1
ATOM 1507 C CA . THR A 1 202 ? -2.942 -11.977 -10.685 1.00 98.75 202 THR A CA 1
ATOM 1508 C C . THR A 1 202 ? -1.710 -11.131 -11.017 1.00 98.75 202 THR A C 1
ATOM 1510 O O . THR A 1 202 ? -1.353 -10.198 -10.296 1.00 98.75 202 THR A O 1
ATOM 1513 N N . ILE A 1 203 ? -1.025 -11.476 -12.110 1.00 98.88 203 ILE A N 1
ATOM 1514 C CA . ILE A 1 203 ? 0.253 -10.879 -12.510 1.00 98.88 203 ILE A CA 1
ATOM 1515 C C . ILE A 1 203 ? 0.042 -9.852 -13.622 1.00 98.88 203 ILE A C 1
ATOM 1517 O O . ILE A 1 203 ? -0.417 -10.192 -14.707 1.00 98.88 203 ILE A O 1
ATOM 1521 N N . LEU A 1 204 ? 0.454 -8.607 -13.386 1.00 98.88 204 LEU A N 1
ATOM 1522 C CA . LEU A 1 204 ? 0.568 -7.572 -14.415 1.00 98.88 204 LEU A CA 1
ATOM 1523 C C . LEU A 1 204 ? 2.050 -7.338 -14.708 1.00 98.88 204 LEU A C 1
ATOM 1525 O O . LEU A 1 204 ? 2.814 -6.987 -13.805 1.00 98.88 204 LEU A O 1
ATOM 1529 N N . ARG A 1 205 ? 2.482 -7.509 -15.958 1.00 98.62 205 ARG A N 1
ATOM 1530 C CA . ARG A 1 205 ? 3.888 -7.311 -16.340 1.00 98.62 205 ARG A CA 1
ATOM 1531 C C . ARG A 1 205 ? 4.039 -6.608 -17.674 1.00 98.62 205 ARG A C 1
ATOM 1533 O O . ARG A 1 205 ? 3.163 -6.692 -18.519 1.00 98.62 205 ARG A O 1
ATOM 1540 N N . ASN A 1 206 ? 5.176 -5.962 -17.887 1.00 97.88 206 ASN A N 1
ATOM 1541 C CA . ASN A 1 206 ? 5.581 -5.499 -19.211 1.00 97.88 206 ASN A CA 1
ATOM 1542 C C . ASN A 1 206 ? 6.722 -6.365 -19.767 1.00 97.88 206 ASN A C 1
ATOM 1544 O O . ASN A 1 206 ? 7.171 -7.317 -19.126 1.00 97.88 206 ASN A O 1
ATOM 1548 N N . GLU A 1 207 ? 7.203 -6.008 -20.954 1.00 95.12 207 GLU A N 1
ATOM 1549 C CA . GLU A 1 207 ? 8.459 -6.496 -21.524 1.00 95.12 207 GLU A CA 1
ATOM 1550 C C . GLU A 1 207 ? 9.323 -5.295 -21.905 1.00 95.12 207 GLU A C 1
ATOM 1552 O O . GLU A 1 207 ? 8.883 -4.404 -22.630 1.00 95.12 207 GLU A O 1
ATOM 1557 N N . ALA A 1 208 ? 10.553 -5.255 -21.401 1.00 94.62 208 ALA A N 1
ATOM 1558 C CA . ALA A 1 208 ? 11.491 -4.167 -21.640 1.00 94.62 208 ALA A CA 1
ATOM 1559 C C . ALA A 1 208 ? 12.872 -4.735 -21.969 1.00 94.62 208 ALA A C 1
ATOM 1561 O O . ALA A 1 208 ? 13.238 -5.807 -21.493 1.00 94.62 208 ALA A O 1
ATOM 1562 N N . VAL A 1 209 ? 13.650 -4.015 -22.773 1.00 96.31 209 VAL A N 1
ATOM 1563 C CA . VAL A 1 209 ? 15.034 -4.383 -23.107 1.00 96.31 209 VAL A CA 1
ATOM 1564 C C . VAL A 1 209 ? 16.026 -3.571 -22.274 1.00 96.31 209 VAL A C 1
ATOM 1566 O O . VAL A 1 209 ? 15.666 -2.540 -21.706 1.00 96.31 209 VAL A O 1
ATOM 1569 N N . ALA A 1 210 ? 17.272 -4.033 -22.179 1.00 97.19 210 ALA A N 1
ATOM 1570 C CA . ALA A 1 210 ? 18.293 -3.378 -21.361 1.00 97.19 210 ALA A CA 1
ATOM 1571 C C . ALA A 1 210 ? 18.657 -1.981 -21.887 1.00 97.19 210 ALA A C 1
ATOM 1573 O O . ALA A 1 210 ? 18.949 -1.094 -21.106 1.00 97.19 210 ALA A O 1
ATOM 1574 N N . GLU A 1 211 ? 18.586 -1.758 -23.198 1.00 97.88 211 GLU A N 1
ATOM 1575 C CA . GLU A 1 211 ? 18.969 -0.506 -23.856 1.00 97.88 211 GLU A CA 1
ATOM 1576 C C . GLU A 1 211 ? 18.094 0.681 -23.437 1.00 97.88 211 GLU A C 1
ATOM 1578 O O . GLU A 1 211 ? 18.491 1.834 -23.588 1.00 97.88 211 GLU A O 1
ATOM 1583 N N . ILE A 1 212 ? 16.894 0.420 -22.917 1.00 97.00 212 ILE A N 1
ATOM 1584 C CA . ILE A 1 212 ? 15.956 1.452 -22.469 1.00 97.00 212 ILE A CA 1
ATOM 1585 C C . ILE A 1 212 ? 15.946 1.602 -20.946 1.00 97.00 212 ILE A C 1
ATOM 1587 O O . ILE A 1 212 ? 14.980 2.145 -20.404 1.00 97.00 212 ILE A O 1
ATOM 1591 N N . GLU A 1 213 ? 16.993 1.145 -20.248 1.00 96.12 213 GLU A N 1
ATOM 1592 C CA . GLU A 1 213 ? 17.065 1.264 -18.796 1.00 96.12 213 GLU A CA 1
ATOM 1593 C C . GLU A 1 213 ? 16.963 2.729 -18.348 1.00 96.12 213 GLU A C 1
ATOM 1595 O O . GLU A 1 213 ? 17.556 3.646 -18.928 1.00 96.12 213 GLU A O 1
ATOM 1600 N N . GLY A 1 214 ? 16.197 2.971 -17.287 1.00 95.00 214 GLY A N 1
ATOM 1601 C CA . GLY A 1 214 ? 16.047 4.303 -16.723 1.00 95.00 214 GLY A CA 1
ATOM 1602 C C . GLY A 1 214 ? 14.660 4.614 -16.180 1.00 95.00 214 GLY A C 1
ATOM 1603 O O . GLY A 1 214 ? 13.618 4.150 -16.655 1.00 95.00 214 GLY A O 1
ATOM 1604 N N . LEU A 1 215 ? 14.657 5.511 -15.198 1.00 90.31 215 LEU A N 1
ATOM 1605 C CA . LEU A 1 215 ? 13.435 6.131 -14.704 1.00 90.31 215 LEU A CA 1
ATOM 1606 C C . LEU A 1 215 ? 12.724 6.877 -15.845 1.00 90.31 215 LEU A C 1
ATOM 1608 O O . LEU A 1 215 ? 13.365 7.419 -16.746 1.00 90.31 215 LEU A O 1
ATOM 1612 N N . HIS A 1 216 ? 11.394 6.870 -15.823 1.00 91.94 216 HIS A N 1
ATOM 1613 C CA . HIS A 1 216 ? 10.486 7.398 -16.854 1.00 91.94 216 HIS A CA 1
ATOM 1614 C C . HIS A 1 216 ? 10.522 6.718 -18.243 1.00 91.94 216 HIS A C 1
ATOM 1616 O O . HIS A 1 216 ? 9.735 7.095 -19.119 1.00 91.94 216 HIS A O 1
ATOM 1622 N N . LYS A 1 217 ? 11.406 5.730 -18.461 1.00 95.12 217 LYS A N 1
ATOM 1623 C CA . LYS A 1 217 ? 11.537 5.017 -19.742 1.00 95.12 217 LYS A CA 1
ATOM 1624 C C . LYS A 1 217 ? 10.754 3.705 -19.841 1.00 95.12 217 LYS A C 1
ATOM 1626 O O . LYS A 1 217 ? 10.069 3.501 -20.839 1.00 95.12 217 LYS A O 1
ATOM 1631 N N . CYS A 1 218 ? 10.894 2.817 -18.857 1.00 96.06 218 CYS A N 1
ATOM 1632 C CA . CYS A 1 218 ? 10.509 1.406 -18.984 1.00 96.06 218 CYS A CA 1
ATOM 1633 C C . CYS A 1 218 ? 9.704 0.861 -17.792 1.00 96.06 218 CYS A C 1
ATOM 1635 O O . CYS A 1 218 ? 9.789 -0.322 -17.467 1.00 96.06 218 CYS A O 1
ATOM 1637 N N . GLN A 1 219 ? 8.922 1.717 -17.131 1.00 96.94 219 GLN A N 1
ATOM 1638 C CA . GLN A 1 219 ? 8.058 1.325 -16.010 1.00 96.94 219 GLN A CA 1
ATOM 1639 C C . GLN A 1 219 ? 6.972 0.365 -16.499 1.00 96.94 219 GLN A C 1
ATOM 1641 O O . GLN A 1 219 ? 6.548 0.517 -17.644 1.00 96.94 219 GLN A O 1
ATOM 1646 N N . THR A 1 220 ? 6.469 -0.547 -15.663 1.00 98.50 220 THR A N 1
ATOM 1647 C CA . THR A 1 220 ? 5.275 -1.340 -16.020 1.00 98.50 220 THR A CA 1
ATOM 1648 C C . THR A 1 220 ? 4.029 -0.460 -15.993 1.00 98.50 220 THR A C 1
ATOM 1650 O O . THR A 1 220 ? 3.348 -0.324 -17.010 1.00 98.50 220 THR A O 1
ATOM 1653 N N . ILE A 1 221 ? 3.783 0.204 -14.859 1.00 98.62 221 ILE A N 1
ATOM 1654 C CA . ILE A 1 221 ? 2.705 1.186 -14.690 1.00 98.62 221 ILE A CA 1
ATOM 1655 C C . ILE A 1 221 ? 3.287 2.542 -14.261 1.00 98.62 221 ILE A C 1
ATOM 1657 O O . ILE A 1 221 ? 4.152 2.606 -13.383 1.00 98.62 221 ILE A O 1
ATOM 1661 N N . ASP A 1 222 ? 2.791 3.625 -14.868 1.00 98.50 222 ASP A N 1
ATOM 1662 C CA . ASP A 1 222 ? 3.038 5.013 -14.442 1.00 98.50 222 ASP A CA 1
ATOM 1663 C C . ASP A 1 222 ? 1.713 5.675 -14.040 1.00 98.50 222 ASP A C 1
ATOM 1665 O O . ASP A 1 222 ? 0.860 5.961 -14.885 1.00 98.50 222 ASP A O 1
ATOM 1669 N N . PHE A 1 223 ? 1.529 5.923 -12.742 1.00 98.69 223 PHE A N 1
ATOM 1670 C CA . PHE A 1 223 ? 0.464 6.796 -12.260 1.00 98.69 223 PHE A CA 1
ATOM 1671 C C . PHE A 1 223 ? 0.889 8.247 -12.474 1.00 98.69 223 PHE A C 1
ATOM 1673 O O . PHE A 1 223 ? 1.808 8.753 -11.830 1.00 98.69 223 PHE A O 1
ATOM 1680 N N . GLY A 1 224 ? 0.203 8.931 -13.388 1.00 98.06 224 GLY A N 1
ATOM 1681 C CA . GLY A 1 224 ? 0.446 10.332 -13.696 1.00 98.06 224 GLY A CA 1
ATOM 1682 C C . GLY A 1 224 ? 0.088 11.274 -12.543 1.00 98.06 224 GLY A C 1
ATOM 1683 O O . GLY A 1 224 ? -0.618 10.922 -11.603 1.00 98.06 224 GLY A O 1
ATOM 1684 N N . ALA A 1 225 ? 0.522 12.532 -12.648 1.00 97.19 225 ALA A N 1
ATOM 1685 C CA . ALA A 1 225 ? 0.368 13.532 -11.581 1.00 97.19 225 ALA A CA 1
ATOM 1686 C C . ALA A 1 225 ? -1.093 13.869 -11.208 1.00 97.19 225 ALA A C 1
ATOM 1688 O O . ALA A 1 225 ? -1.353 14.448 -10.154 1.00 97.19 225 ALA A O 1
ATOM 1689 N N . ASN A 1 226 ? -2.049 13.525 -12.075 1.00 95.00 226 ASN A N 1
ATOM 1690 C CA . ASN A 1 226 ? -3.479 13.725 -11.837 1.00 95.00 226 ASN A CA 1
ATOM 1691 C C . ASN A 1 226 ? -4.136 12.556 -11.088 1.00 95.00 226 ASN A C 1
ATOM 1693 O O . ASN A 1 226 ? -5.287 12.684 -10.665 1.00 95.00 226 ASN A O 1
ATOM 1697 N N . VAL A 1 227 ? -3.436 11.430 -10.922 1.00 97.88 227 VAL A N 1
ATOM 1698 C CA . VAL A 1 227 ? -3.958 10.279 -10.187 1.00 97.88 227 VAL A CA 1
ATOM 1699 C C . VAL A 1 227 ? -4.020 10.631 -8.708 1.00 97.88 227 VAL A C 1
ATOM 1701 O O . VAL A 1 227 ? -3.012 10.934 -8.074 1.00 97.88 227 VAL A O 1
ATOM 1704 N N . LYS A 1 228 ? -5.235 10.600 -8.167 1.00 96.62 228 LYS A N 1
ATOM 1705 C CA . LYS A 1 228 ? -5.496 10.774 -6.742 1.00 96.62 228 LYS A CA 1
ATOM 1706 C C . LYS A 1 228 ? -6.444 9.695 -6.261 1.00 96.62 228 LYS A C 1
ATOM 1708 O O . LYS A 1 228 ? -7.390 9.367 -6.982 1.00 96.62 228 LYS A O 1
ATOM 1713 N N . ASN A 1 229 ? -6.228 9.195 -5.049 1.00 97.25 229 ASN A N 1
ATOM 1714 C CA . ASN A 1 229 ? -7.055 8.151 -4.434 1.00 97.25 229 ASN A CA 1
ATOM 1715 C C . ASN A 1 229 ? -7.139 6.857 -5.271 1.00 97.25 229 ASN A C 1
ATOM 1717 O O . ASN A 1 229 ? -8.206 6.228 -5.340 1.00 97.25 229 ASN A O 1
ATOM 1721 N N . ALA A 1 230 ? -6.056 6.473 -5.952 1.00 98.56 230 ALA A N 1
ATOM 1722 C CA . ALA A 1 230 ? -5.974 5.142 -6.541 1.00 98.56 230 ALA A CA 1
ATOM 1723 C C . ALA A 1 230 ? -5.885 4.085 -5.434 1.00 98.56 230 ALA A C 1
ATOM 1725 O O . ALA A 1 230 ? -5.292 4.317 -4.380 1.00 98.56 230 ALA A O 1
ATOM 1726 N N . TYR A 1 231 ? -6.490 2.930 -5.680 1.00 98.88 231 TYR A N 1
ATOM 1727 C CA . TYR A 1 231 ? -6.465 1.782 -4.787 1.00 98.88 231 TYR A CA 1
ATOM 1728 C C . TYR A 1 231 ? -6.073 0.546 -5.583 1.00 98.88 231 TYR A C 1
ATOM 1730 O O . TYR A 1 231 ? -6.678 0.259 -6.614 1.00 98.88 231 TYR A O 1
ATOM 1738 N N . MET A 1 232 ? -5.066 -0.178 -5.117 1.00 98.94 232 MET A N 1
ATOM 1739 C CA . MET A 1 232 ? -4.646 -1.443 -5.702 1.00 98.94 232 MET A CA 1
ATOM 1740 C C . MET A 1 232 ? -4.618 -2.504 -4.610 1.00 98.94 232 MET A C 1
ATOM 1742 O O . MET A 1 232 ? -3.985 -2.291 -3.574 1.00 98.94 232 MET A O 1
ATOM 1746 N N . GLN A 1 233 ? -5.294 -3.629 -4.835 1.00 98.88 233 GLN A N 1
ATOM 1747 C CA . GLN A 1 233 ? -5.287 -4.757 -3.908 1.00 98.88 233 GLN A CA 1
ATOM 1748 C C . GLN A 1 233 ? -5.069 -6.078 -4.643 1.00 98.88 233 GLN A C 1
ATOM 1750 O O . GLN A 1 233 ? -5.619 -6.265 -5.723 1.00 98.88 233 GLN A O 1
ATOM 1755 N N . ASP A 1 234 ? -4.299 -6.985 -4.035 1.00 98.75 234 ASP A N 1
ATOM 1756 C CA . ASP A 1 234 ? -4.120 -8.370 -4.497 1.00 98.75 234 ASP A CA 1
ATOM 1757 C C . ASP A 1 234 ? -3.561 -8.478 -5.929 1.00 98.75 234 ASP A C 1
ATOM 1759 O O . ASP A 1 234 ? -3.945 -9.349 -6.698 1.00 98.75 234 ASP A O 1
ATOM 1763 N N . ILE A 1 235 ? -2.617 -7.601 -6.287 1.00 98.81 235 ILE A N 1
ATOM 1764 C CA . ILE A 1 235 ? -1.933 -7.587 -7.591 1.00 98.81 235 ILE A CA 1
ATOM 1765 C C . ILE A 1 235 ? -0.448 -7.914 -7.421 1.00 98.81 235 ILE A C 1
ATOM 1767 O O . ILE A 1 235 ? 0.208 -7.374 -6.529 1.00 98.81 235 ILE A O 1
ATOM 1771 N N . ASN A 1 236 ? 0.106 -8.710 -8.335 1.00 98.81 236 ASN A N 1
ATOM 1772 C CA . ASN A 1 236 ? 1.544 -8.886 -8.525 1.00 98.81 236 ASN A CA 1
ATOM 1773 C C . ASN A 1 236 ? 2.024 -8.103 -9.751 1.00 98.81 236 ASN A C 1
ATOM 1775 O O . ASN A 1 236 ? 1.885 -8.536 -10.894 1.00 98.81 236 ASN A O 1
ATOM 1779 N N . LEU A 1 237 ? 2.583 -6.921 -9.511 1.00 98.81 237 LEU A N 1
ATOM 1780 C CA . LEU A 1 237 ? 3.069 -6.018 -10.542 1.00 98.81 237 LEU A CA 1
ATOM 1781 C C . LEU A 1 237 ? 4.571 -6.217 -10.751 1.00 98.81 237 LEU A C 1
ATOM 1783 O O . LEU A 1 237 ? 5.378 -6.012 -9.841 1.00 98.81 237 LEU A O 1
ATOM 1787 N N . ARG A 1 238 ? 4.959 -6.593 -11.971 1.00 98.56 238 ARG A N 1
ATOM 1788 C CA . ARG A 1 238 ? 6.334 -6.986 -12.298 1.00 98.56 238 ARG A CA 1
ATOM 1789 C C . ARG A 1 238 ? 6.904 -6.140 -13.422 1.00 98.56 238 ARG A C 1
ATOM 1791 O O . ARG A 1 238 ? 6.244 -5.921 -14.438 1.00 98.56 238 ARG A O 1
ATOM 1798 N N . ASN A 1 239 ? 8.152 -5.712 -13.278 1.00 98.19 239 ASN A N 1
ATOM 1799 C CA . ASN A 1 239 ? 8.920 -5.192 -14.403 1.00 98.19 239 ASN A CA 1
ATOM 1800 C C . ASN A 1 239 ? 9.630 -6.334 -15.142 1.00 98.19 239 ASN A C 1
ATOM 1802 O O . ASN A 1 239 ? 10.294 -7.162 -14.518 1.00 98.19 239 ASN A O 1
ATOM 1806 N N . GLY A 1 240 ? 9.470 -6.382 -16.464 1.00 96.56 240 GLY A N 1
ATOM 1807 C CA . GLY A 1 240 ? 10.018 -7.428 -17.327 1.00 96.56 240 GLY A CA 1
ATOM 1808 C C . GLY A 1 240 ? 11.392 -7.127 -17.923 1.00 96.56 240 GLY A C 1
ATOM 1809 O O . GLY A 1 240 ? 11.847 -7.892 -18.772 1.00 96.56 240 GLY A O 1
ATOM 1810 N N . MET A 1 241 ? 12.060 -6.035 -17.536 1.00 96.50 241 MET A N 1
ATOM 1811 C CA . MET A 1 241 ? 13.432 -5.764 -17.977 1.00 96.50 241 MET A CA 1
ATOM 1812 C C . MET A 1 241 ? 14.380 -6.881 -17.502 1.00 96.50 241 MET A C 1
ATOM 1814 O O . MET A 1 241 ? 14.210 -7.378 -16.382 1.00 96.50 241 MET A O 1
ATOM 1818 N N . PRO A 1 242 ? 15.406 -7.277 -18.292 1.00 95.75 242 PRO A N 1
ATOM 1819 C CA . PRO A 1 242 ? 16.408 -8.231 -17.838 1.00 95.75 242 PRO A CA 1
ATOM 1820 C C . PRO A 1 242 ? 16.928 -7.866 -16.447 1.00 95.75 242 PRO A C 1
ATOM 1822 O O . PRO A 1 242 ? 17.391 -6.753 -16.216 1.00 95.75 242 PRO A O 1
ATOM 1825 N N . TYR A 1 243 ? 16.836 -8.816 -15.516 1.00 92.81 243 TYR A N 1
ATOM 1826 C CA . TYR A 1 243 ? 16.832 -8.525 -14.080 1.00 92.81 243 TYR A CA 1
ATOM 1827 C C . TYR A 1 243 ? 18.019 -7.683 -13.584 1.00 92.81 243 TYR A C 1
ATOM 1829 O O . TYR A 1 243 ? 17.842 -6.858 -12.702 1.00 92.81 243 TYR A O 1
ATOM 1837 N N . LEU A 1 244 ? 19.219 -7.848 -14.150 1.00 93.88 244 LEU A N 1
ATOM 1838 C CA . LEU A 1 244 ? 20.427 -7.109 -13.748 1.00 93.88 244 LEU A CA 1
ATOM 1839 C C . LEU A 1 244 ? 20.789 -5.940 -14.682 1.00 93.88 244 LEU A C 1
ATOM 1841 O O . LEU A 1 244 ? 21.905 -5.429 -14.604 1.00 93.88 244 LEU A O 1
ATOM 1845 N N . ALA A 1 245 ? 19.882 -5.520 -15.566 1.00 94.44 245 ALA A N 1
ATOM 1846 C CA . ALA A 1 245 ? 20.143 -4.481 -16.565 1.00 94.44 245 ALA A CA 1
ATOM 1847 C C . ALA A 1 245 ? 20.068 -3.043 -16.023 1.00 94.44 245 ALA A C 1
ATOM 1849 O O . ALA A 1 245 ? 20.361 -2.104 -16.753 1.00 94.44 245 ALA A O 1
ATOM 1850 N N . GLY A 1 246 ? 19.719 -2.849 -14.749 1.00 94.88 246 GLY A N 1
ATOM 1851 C CA . GLY A 1 246 ? 19.688 -1.530 -14.118 1.00 94.88 246 GLY A CA 1
ATOM 1852 C C . GLY A 1 246 ? 18.280 -1.103 -13.720 1.00 94.88 246 GLY A C 1
ATOM 1853 O O . GLY A 1 246 ? 17.502 -1.908 -13.214 1.00 94.88 246 GLY A O 1
ATOM 1854 N N . ARG A 1 247 ? 17.983 0.188 -13.893 1.00 97.25 247 ARG A N 1
ATOM 1855 C CA . ARG A 1 247 ? 16.805 0.858 -13.319 1.00 97.25 247 ARG A CA 1
ATOM 1856 C C . ARG A 1 247 ? 15.548 0.589 -14.140 1.00 97.25 247 ARG A C 1
ATOM 1858 O O . ARG A 1 247 ? 15.495 1.009 -15.297 1.00 97.25 247 ARG A O 1
ATOM 1865 N N . ALA A 1 248 ? 14.538 -0.025 -13.531 1.00 96.25 248 ALA A N 1
ATOM 1866 C CA . ALA A 1 248 ? 13.211 -0.171 -14.120 1.00 96.25 248 ALA A CA 1
ATOM 1867 C C . ALA A 1 248 ? 12.156 -0.432 -13.040 1.00 96.25 248 ALA A C 1
ATOM 1869 O O . ALA A 1 248 ? 12.152 -1.480 -12.391 1.00 96.25 248 ALA A O 1
ATOM 1870 N N . ALA A 1 249 ? 11.240 0.520 -12.870 1.00 98.12 249 ALA A N 1
ATOM 1871 C CA . ALA A 1 249 ? 10.209 0.412 -11.848 1.00 98.12 249 ALA A CA 1
ATOM 1872 C C . ALA A 1 249 ? 9.083 -0.532 -12.286 1.00 98.12 249 ALA A C 1
ATOM 1874 O O . ALA A 1 249 ? 8.601 -0.469 -13.418 1.00 98.12 249 ALA A O 1
ATOM 1875 N N . ALA A 1 250 ? 8.603 -1.368 -11.375 1.00 98.62 250 ALA A N 1
ATOM 1876 C CA . ALA A 1 250 ? 7.295 -1.993 -11.518 1.00 98.62 250 ALA A CA 1
ATOM 1877 C C . ALA A 1 250 ? 6.208 -0.907 -11.479 1.00 98.62 250 ALA A C 1
ATOM 1879 O O . ALA A 1 250 ? 5.341 -0.849 -12.348 1.00 98.62 250 ALA A O 1
ATOM 1880 N N . LEU A 1 251 ? 6.328 0.021 -10.526 1.00 98.81 251 LEU A N 1
ATOM 1881 C CA . LEU A 1 251 ? 5.410 1.139 -10.367 1.00 98.81 251 LEU A CA 1
ATOM 1882 C C . LEU A 1 251 ? 6.166 2.451 -10.196 1.00 98.81 251 LEU A C 1
ATOM 1884 O O . LEU A 1 251 ? 6.987 2.604 -9.291 1.00 98.81 251 LEU A O 1
ATOM 1888 N N . GLN A 1 252 ? 5.822 3.420 -11.033 1.00 98.62 252 GLN A N 1
ATOM 1889 C CA . GLN A 1 252 ? 6.115 4.820 -10.783 1.00 98.62 252 GLN A CA 1
ATOM 1890 C C . GLN A 1 252 ? 4.825 5.527 -10.385 1.00 98.62 252 GLN A C 1
ATOM 1892 O O . GLN A 1 252 ? 3.836 5.464 -11.111 1.00 98.62 252 GLN A O 1
ATOM 1897 N N . ASP A 1 253 ? 4.847 6.218 -9.250 1.00 98.69 253 ASP A N 1
ATOM 1898 C CA . ASP A 1 253 ? 3.681 6.914 -8.726 1.00 98.69 253 ASP A CA 1
ATOM 1899 C C . ASP A 1 253 ? 3.938 8.412 -8.585 1.00 98.69 253 ASP A C 1
ATOM 1901 O O . ASP A 1 253 ? 4.716 8.844 -7.741 1.00 98.69 253 ASP A O 1
ATOM 1905 N N . ARG A 1 254 ? 3.302 9.223 -9.431 1.00 98.56 254 ARG A N 1
ATOM 1906 C CA . ARG A 1 254 ? 3.382 10.693 -9.393 1.00 98.56 254 ARG A CA 1
ATOM 1907 C C . ARG A 1 254 ? 2.162 11.324 -8.718 1.00 98.56 254 ARG A C 1
ATOM 1909 O O . ARG A 1 254 ? 2.040 12.550 -8.726 1.00 98.56 254 ARG A O 1
ATOM 1916 N N . GLY A 1 255 ? 1.250 10.505 -8.207 1.00 98.19 255 GLY A N 1
ATOM 1917 C CA . GLY A 1 255 ? -0.031 10.913 -7.656 1.00 98.19 255 GLY A CA 1
ATOM 1918 C C . GLY A 1 255 ? 0.031 11.402 -6.211 1.00 98.19 255 GLY A C 1
ATOM 1919 O O . GLY A 1 255 ? 1.068 11.831 -5.701 1.00 98.19 255 GLY A O 1
ATOM 1920 N N . ASP A 1 256 ? -1.126 11.378 -5.555 1.00 98.12 256 ASP A N 1
ATOM 1921 C CA . ASP A 1 256 ? -1.287 11.644 -4.122 1.00 98.12 256 ASP A CA 1
ATOM 1922 C C . ASP A 1 256 ? -2.431 10.791 -3.563 1.00 98.12 256 ASP A C 1
ATOM 1924 O O . ASP A 1 256 ? -3.445 10.584 -4.230 1.00 98.12 256 ASP A O 1
ATOM 1928 N N . LYS A 1 257 ? -2.296 10.345 -2.314 1.00 97.62 257 LYS A N 1
ATOM 1929 C CA . LYS A 1 257 ? -3.279 9.523 -1.596 1.00 97.62 257 LYS A CA 1
ATOM 1930 C C . LYS A 1 257 ? -3.535 8.146 -2.206 1.00 97.62 257 LYS A C 1
ATOM 1932 O O . LYS A 1 257 ? -4.658 7.644 -2.157 1.00 97.62 257 LYS A O 1
ATOM 1937 N N . ASN A 1 258 ? -2.513 7.535 -2.792 1.00 98.62 258 ASN A N 1
ATOM 1938 C CA . ASN A 1 258 ? -2.647 6.207 -3.384 1.00 98.62 258 ASN A CA 1
ATOM 1939 C C . ASN A 1 258 ? -2.389 5.111 -2.342 1.00 98.62 258 ASN A C 1
ATOM 1941 O O . ASN A 1 258 ? -1.537 5.261 -1.460 1.00 98.62 258 ASN A O 1
ATOM 1945 N N . ILE A 1 259 ? -3.166 4.033 -2.436 1.00 98.88 259 ILE A N 1
ATOM 1946 C CA . ILE A 1 259 ? -3.194 2.927 -1.478 1.00 98.88 259 ILE A CA 1
ATOM 1947 C C . ILE A 1 259 ? -2.882 1.618 -2.196 1.00 98.88 259 ILE A C 1
ATOM 1949 O O . ILE A 1 259 ? -3.484 1.306 -3.224 1.00 98.88 259 ILE A O 1
ATOM 1953 N N . PHE A 1 260 ? -1.991 0.832 -1.602 1.00 98.94 260 PHE A N 1
ATOM 1954 C CA . PHE A 1 260 ? -1.556 -0.465 -2.097 1.00 98.94 260 PHE A CA 1
ATOM 1955 C C . PHE A 1 260 ? -1.682 -1.497 -0.974 1.00 98.94 260 PHE A C 1
ATOM 1957 O O . PHE A 1 260 ? -0.876 -1.517 -0.043 1.00 98.94 260 PHE A O 1
ATOM 1964 N N . LYS A 1 261 ? -2.713 -2.341 -1.027 1.00 98.62 261 LYS A N 1
ATOM 1965 C CA . LYS A 1 261 ? -2.981 -3.355 -0.002 1.00 98.62 261 LYS A CA 1
ATOM 1966 C C . LYS A 1 261 ? -2.640 -4.742 -0.529 1.00 98.62 261 LYS A C 1
ATOM 1968 O O . LYS A 1 261 ? -3.164 -5.155 -1.551 1.00 98.62 261 LYS A O 1
ATOM 1973 N N . ASN A 1 262 ? -1.797 -5.483 0.177 1.00 98.06 262 ASN A N 1
ATOM 1974 C CA . ASN A 1 262 ? -1.425 -6.844 -0.203 1.00 98.06 262 ASN A CA 1
ATOM 1975 C C . ASN A 1 262 ? -0.960 -6.961 -1.671 1.00 98.06 262 ASN A C 1
ATOM 1977 O O . ASN A 1 262 ? -1.370 -7.858 -2.402 1.00 98.06 262 ASN A O 1
ATOM 1981 N N . VAL A 1 263 ? -0.119 -6.028 -2.120 1.00 98.88 263 VAL A N 1
ATOM 1982 C CA . VAL A 1 263 ? 0.460 -6.057 -3.471 1.00 98.88 263 VAL A CA 1
ATOM 1983 C C . VAL A 1 263 ? 1.840 -6.700 -3.455 1.00 98.88 263 VAL A C 1
ATOM 1985 O O . VAL A 1 263 ? 2.569 -6.589 -2.467 1.00 98.88 263 VAL A O 1
ATOM 1988 N N . THR A 1 264 ? 2.228 -7.319 -4.565 1.00 98.88 264 THR A N 1
ATOM 1989 C CA . THR A 1 264 ? 3.625 -7.653 -4.842 1.00 98.88 264 THR A CA 1
ATOM 1990 C C . THR A 1 264 ? 4.179 -6.669 -5.861 1.00 98.88 264 THR A C 1
ATOM 1992 O O . THR A 1 264 ? 3.619 -6.542 -6.945 1.00 98.88 264 THR A O 1
ATOM 1995 N N . LEU A 1 265 ? 5.278 -5.983 -5.537 1.00 98.88 265 LEU A N 1
ATOM 1996 C CA . LEU A 1 265 ? 6.046 -5.212 -6.518 1.00 98.88 265 LEU A CA 1
ATOM 1997 C C . LEU A 1 265 ? 7.379 -5.911 -6.768 1.00 98.88 265 LEU A C 1
ATOM 1999 O O . LEU A 1 265 ? 8.233 -5.929 -5.881 1.00 98.88 265 LEU A O 1
ATOM 2003 N N . PHE A 1 266 ? 7.559 -6.443 -7.977 1.00 98.12 266 PHE A N 1
ATOM 2004 C CA . PHE A 1 266 ? 8.777 -7.134 -8.397 1.00 98.12 266 PHE A CA 1
ATOM 2005 C C . PHE A 1 266 ? 9.561 -6.306 -9.411 1.00 98.12 266 PHE A C 1
ATOM 2007 O O . PHE A 1 266 ? 9.077 -5.993 -10.503 1.00 98.12 266 PHE A O 1
ATOM 2014 N N . GLY A 1 267 ? 10.818 -6.028 -9.085 1.00 95.12 267 GLY A N 1
ATOM 2015 C CA . GLY A 1 267 ? 11.754 -5.363 -9.978 1.00 95.12 267 GLY A CA 1
ATOM 2016 C C . GLY A 1 267 ? 13.199 -5.624 -9.577 1.00 95.12 267 GLY A C 1
ATOM 2017 O O . GLY A 1 267 ? 13.493 -6.421 -8.686 1.00 95.12 267 GLY A O 1
ATOM 2018 N N . GLY A 1 268 ? 14.111 -4.972 -10.290 1.00 94.75 268 GLY A N 1
ATOM 2019 C CA . GLY A 1 268 ? 15.540 -5.039 -10.032 1.00 94.75 268 GLY A CA 1
ATOM 2020 C C . GLY A 1 268 ? 16.014 -3.846 -9.211 1.00 94.75 268 GLY A C 1
ATOM 2021 O O . GLY A 1 268 ? 15.930 -3.833 -7.981 1.00 94.75 268 GLY A O 1
ATOM 2022 N N . GLN A 1 269 ? 16.545 -2.850 -9.915 1.00 97.62 269 GLN A N 1
ATOM 2023 C CA . GLN A 1 269 ? 16.865 -1.551 -9.347 1.00 97.62 269 GLN A CA 1
ATOM 2024 C C . GLN A 1 269 ? 15.697 -0.581 -9.558 1.00 97.62 269 GLN A C 1
ATOM 2026 O O . GLN A 1 269 ? 15.126 -0.536 -10.649 1.00 97.62 269 GLN A O 1
ATOM 2031 N N . ASP A 1 270 ? 15.393 0.213 -8.530 1.00 97.88 270 ASP A N 1
ATOM 2032 C CA . ASP A 1 270 ? 14.320 1.217 -8.518 1.00 97.88 270 ASP A CA 1
ATOM 2033 C C . ASP A 1 270 ? 12.899 0.623 -8.711 1.00 97.88 270 ASP A C 1
ATOM 2035 O O . ASP A 1 270 ? 12.084 1.196 -9.432 1.00 97.88 270 ASP A O 1
ATOM 2039 N N . THR A 1 271 ? 12.588 -0.532 -8.096 1.00 98.69 271 THR A N 1
ATOM 2040 C CA . THR A 1 271 ? 11.301 -1.257 -8.240 1.00 98.69 271 THR A CA 1
ATOM 2041 C C . THR A 1 271 ? 10.060 -0.380 -8.026 1.00 98.69 271 THR A C 1
ATOM 2043 O O . THR A 1 271 ? 9.100 -0.480 -8.793 1.00 98.69 271 THR A O 1
ATOM 2046 N N . TYR A 1 272 ? 10.058 0.472 -7.004 1.00 98.88 272 TYR A N 1
ATOM 2047 C CA . TYR A 1 272 ? 9.014 1.455 -6.740 1.00 98.88 272 TYR A CA 1
ATOM 2048 C C . TYR A 1 272 ? 9.616 2.855 -6.709 1.00 98.88 272 TYR A C 1
ATOM 2050 O O . TYR A 1 272 ? 10.536 3.124 -5.933 1.00 98.88 272 TYR A O 1
ATOM 2058 N N . LEU A 1 273 ? 9.055 3.744 -7.529 1.00 98.75 273 LEU A N 1
ATOM 2059 C CA . LEU A 1 273 ? 9.444 5.145 -7.599 1.00 98.75 273 LEU A CA 1
ATOM 2060 C C . LEU A 1 273 ? 8.280 6.048 -7.172 1.00 98.75 273 LEU A C 1
ATOM 2062 O O . LEU A 1 273 ? 7.377 6.309 -7.967 1.00 98.75 273 LEU A O 1
ATOM 2066 N N . SER A 1 274 ? 8.339 6.609 -5.962 1.00 98.75 274 SER A N 1
ATOM 2067 C CA . SER A 1 274 ? 7.419 7.675 -5.551 1.00 98.75 274 SER A CA 1
ATOM 2068 C C . SER A 1 274 ? 7.910 9.019 -6.108 1.00 98.75 274 SER A C 1
ATOM 2070 O O . SER A 1 274 ? 8.940 9.551 -5.714 1.00 98.75 274 SER A O 1
ATOM 2072 N N . ASN A 1 275 ? 7.218 9.601 -7.078 1.00 98.00 275 ASN A N 1
ATOM 2073 C CA . ASN A 1 275 ? 7.684 10.750 -7.858 1.00 98.00 275 ASN A CA 1
ATOM 2074 C C . ASN A 1 275 ? 6.772 11.977 -7.718 1.00 98.00 275 ASN A C 1
ATOM 2076 O O . ASN A 1 275 ? 6.340 12.587 -8.698 1.00 98.00 275 ASN A O 1
ATOM 2080 N N . ASN A 1 276 ? 6.511 12.353 -6.469 1.00 98.06 276 ASN A N 1
ATOM 2081 C CA . ASN A 1 276 ? 5.858 13.606 -6.103 1.00 98.06 276 ASN A CA 1
ATOM 2082 C C . ASN A 1 276 ? 6.339 14.015 -4.706 1.00 98.06 276 ASN A C 1
ATOM 2084 O O . ASN A 1 276 ? 6.113 13.291 -3.740 1.00 98.06 276 ASN A O 1
ATOM 2088 N N . ASP A 1 277 ? 6.992 15.172 -4.581 1.00 97.19 277 ASP A N 1
ATOM 2089 C CA . ASP A 1 277 ? 7.490 15.691 -3.297 1.00 97.19 277 ASP A CA 1
ATOM 2090 C C . ASP A 1 277 ? 6.375 16.220 -2.383 1.00 97.19 277 ASP A C 1
ATOM 2092 O O . ASP A 1 277 ? 6.630 16.572 -1.232 1.00 97.19 277 ASP A O 1
ATOM 2096 N N . LYS A 1 278 ? 5.137 16.270 -2.885 1.00 96.25 278 LYS A N 1
ATOM 2097 C CA . LYS A 1 278 ? 3.912 16.543 -2.124 1.00 96.25 278 LYS A CA 1
ATOM 2098 C C . LYS A 1 278 ? 3.001 15.324 -1.999 1.00 96.25 278 LYS A C 1
ATOM 2100 O O . LYS A 1 278 ? 1.953 15.446 -1.373 1.00 96.25 278 LYS A O 1
ATOM 2105 N N . GLY A 1 279 ? 3.384 14.190 -2.581 1.00 97.31 279 GLY A N 1
ATOM 2106 C CA . GLY A 1 279 ? 2.574 12.980 -2.582 1.00 97.31 279 GLY A CA 1
ATOM 2107 C C . GLY A 1 279 ? 2.620 12.260 -1.241 1.00 97.31 279 GLY A C 1
ATOM 2108 O O . GLY A 1 279 ? 3.639 12.282 -0.540 1.00 97.31 279 GLY A O 1
ATOM 2109 N N . ARG A 1 280 ? 1.506 11.614 -0.908 1.00 98.00 280 ARG A N 1
ATOM 2110 C CA . ARG A 1 280 ? 1.397 10.650 0.180 1.00 98.00 280 ARG A CA 1
ATOM 2111 C C . ARG A 1 280 ? 0.951 9.294 -0.348 1.00 98.00 280 ARG A C 1
ATOM 2113 O O . ARG A 1 280 ? 0.044 9.226 -1.178 1.00 98.00 280 ARG A O 1
ATOM 2120 N N . TYR A 1 281 ? 1.565 8.231 0.156 1.00 98.75 281 TYR A N 1
ATOM 2121 C CA . TYR A 1 281 ? 1.363 6.874 -0.349 1.00 98.75 281 TYR A CA 1
ATOM 2122 C C . TYR A 1 281 ? 1.319 5.880 0.804 1.00 98.75 281 TYR A C 1
ATOM 2124 O O . TYR A 1 281 ? 2.157 5.942 1.707 1.00 98.75 281 TYR A O 1
ATOM 2132 N N . TYR A 1 282 ? 0.366 4.955 0.762 1.00 98.81 282 TYR A N 1
ATOM 2133 C CA . TYR A 1 282 ? 0.170 3.969 1.817 1.00 98.81 282 TYR A CA 1
ATOM 2134 C C . TYR A 1 282 ? 0.279 2.548 1.277 1.00 98.81 282 TYR A C 1
ATOM 2136 O O . TYR A 1 282 ? -0.443 2.176 0.355 1.00 98.81 282 TYR A O 1
ATOM 2144 N N . PHE A 1 283 ? 1.160 1.758 1.883 1.00 98.94 283 PHE A N 1
ATOM 2145 C CA . PHE A 1 283 ? 1.285 0.326 1.649 1.00 98.94 283 PHE A CA 1
ATOM 2146 C C . PHE A 1 283 ? 0.862 -0.425 2.911 1.00 98.94 283 PHE A C 1
ATOM 2148 O O . PHE A 1 283 ? 1.327 -0.095 4.001 1.00 98.94 283 PHE A O 1
ATOM 2155 N N . GLU A 1 284 ? 0.017 -1.444 2.767 1.00 97.69 284 GLU A N 1
ATOM 2156 C CA . GLU A 1 284 ? -0.425 -2.301 3.872 1.00 97.69 284 GLU A CA 1
ATOM 2157 C C . GLU A 1 284 ? -0.330 -3.776 3.486 1.00 97.69 284 GLU A C 1
ATOM 2159 O O . GLU A 1 284 ? -1.034 -4.239 2.586 1.00 97.69 284 GLU A O 1
ATOM 2164 N N . GLY A 1 285 ? 0.525 -4.530 4.175 1.00 94.25 285 GLY A N 1
ATOM 2165 C CA . GLY A 1 285 ? 0.803 -5.915 3.808 1.00 94.25 285 GLY A CA 1
ATOM 2166 C C . GLY A 1 285 ? 1.511 -6.035 2.456 1.00 94.25 285 GLY A C 1
ATOM 2167 O O . GLY A 1 285 ? 1.992 -5.059 1.880 1.00 94.25 285 GLY A O 1
ATOM 2168 N N . GLY A 1 286 ? 1.551 -7.250 1.913 1.00 96.75 286 GLY A N 1
ATOM 2169 C CA . GLY A 1 286 ? 2.172 -7.497 0.611 1.00 96.75 286 GLY A CA 1
ATOM 2170 C C . GLY A 1 286 ? 3.686 -7.688 0.678 1.00 96.75 286 GLY A C 1
ATOM 2171 O O . GLY A 1 286 ? 4.265 -7.897 1.746 1.00 96.75 286 GLY A O 1
ATOM 2172 N N . THR A 1 287 ? 4.320 -7.653 -0.491 1.00 98.75 287 THR A N 1
ATOM 2173 C CA . THR A 1 287 ? 5.736 -7.979 -0.671 1.00 98.75 287 THR A CA 1
ATOM 2174 C C . THR A 1 287 ? 6.391 -7.012 -1.651 1.00 98.75 287 THR A C 1
ATOM 2176 O O . THR A 1 287 ? 5.991 -6.920 -2.806 1.00 98.75 287 THR A O 1
ATOM 2179 N N . LEU A 1 288 ? 7.430 -6.304 -1.218 1.00 98.88 288 LEU A N 1
ATOM 2180 C CA . LEU A 1 288 ? 8.201 -5.404 -2.075 1.00 98.88 288 LEU A CA 1
ATOM 2181 C C . LEU A 1 288 ? 9.607 -5.958 -2.240 1.00 98.88 288 LEU A C 1
ATOM 2183 O O . LEU A 1 288 ? 10.290 -6.237 -1.251 1.00 98.88 288 LEU A O 1
ATOM 2187 N N . GLU A 1 289 ? 10.036 -6.136 -3.486 1.00 97.44 289 GLU A N 1
ATOM 2188 C CA . GLU A 1 289 ? 11.247 -6.893 -3.758 1.00 97.44 289 GLU A CA 1
ATOM 2189 C C . GLU A 1 289 ? 12.129 -6.295 -4.863 1.00 97.44 289 GLU A C 1
ATOM 2191 O O . GLU A 1 289 ? 11.665 -5.770 -5.880 1.00 97.44 289 GLU A O 1
ATOM 2196 N N . GLY A 1 290 ? 13.442 -6.368 -4.641 1.00 97.00 290 GLY A N 1
ATOM 2197 C CA . GLY A 1 290 ? 14.455 -5.862 -5.563 1.00 97.00 290 GLY A CA 1
ATOM 2198 C C . GLY A 1 290 ? 15.864 -5.941 -4.983 1.00 97.00 290 GLY A C 1
ATOM 2199 O O . GLY A 1 290 ? 16.100 -6.613 -3.975 1.00 97.00 290 GLY A O 1
ATOM 2200 N N . TYR A 1 291 ? 16.819 -5.280 -5.643 1.00 95.56 291 TYR A N 1
ATOM 2201 C CA . TYR A 1 291 ? 18.208 -5.224 -5.179 1.00 95.56 291 TYR A CA 1
ATOM 2202 C C . TYR A 1 291 ? 18.676 -3.803 -4.843 1.00 95.56 291 TYR A C 1
ATOM 2204 O O . TYR A 1 291 ? 18.873 -3.498 -3.672 1.00 95.56 291 TYR A O 1
ATOM 2212 N N . THR A 1 292 ? 18.871 -2.914 -5.815 1.00 97.31 292 THR A N 1
ATOM 2213 C CA . THR A 1 292 ? 19.429 -1.573 -5.565 1.00 97.31 292 THR A CA 1
ATOM 2214 C C . THR A 1 292 ? 18.307 -0.557 -5.481 1.00 97.31 292 THR A C 1
ATOM 2216 O O . THR A 1 292 ? 17.524 -0.449 -6.417 1.00 97.31 292 THR A O 1
ATOM 2219 N N . ASP A 1 293 ? 18.272 0.220 -4.402 1.00 98.19 293 ASP A N 1
ATOM 2220 C CA . ASP A 1 293 ? 17.371 1.363 -4.226 1.00 98.19 293 ASP A CA 1
ATOM 2221 C C . ASP A 1 293 ? 15.911 1.024 -4.545 1.00 98.19 293 ASP A C 1
ATOM 2223 O O . ASP A 1 293 ? 15.188 1.839 -5.113 1.00 98.19 293 ASP A O 1
ATOM 2227 N N . TYR A 1 294 ? 15.479 -0.204 -4.245 1.00 98.38 294 TYR A N 1
ATOM 2228 C CA . TYR A 1 294 ? 14.247 -0.716 -4.838 1.00 98.38 294 TYR A CA 1
ATOM 2229 C C . TYR A 1 294 ? 12.997 0.034 -4.356 1.00 98.38 294 TYR A C 1
ATOM 2231 O O . TYR A 1 294 ? 11.976 -0.020 -5.032 1.00 98.38 294 TYR A O 1
ATOM 2239 N N . LEU A 1 295 ? 13.089 0.782 -3.251 1.00 98.88 295 LEU A N 1
ATOM 2240 C CA . LEU A 1 295 ? 12.129 1.812 -2.852 1.00 98.88 295 LEU A CA 1
ATOM 2241 C C . LEU A 1 295 ? 12.800 3.190 -2.911 1.00 98.88 295 LEU A C 1
ATOM 2243 O O . LEU A 1 295 ? 13.589 3.533 -2.024 1.00 98.88 295 LEU A O 1
ATOM 2247 N N . CYS A 1 296 ? 12.497 4.010 -3.913 1.00 98.75 296 CYS A N 1
ATOM 2248 C CA . CYS A 1 296 ? 13.178 5.291 -4.104 1.00 98.75 296 CYS A CA 1
ATOM 2249 C C . CYS A 1 296 ? 12.248 6.439 -4.503 1.00 98.75 296 CYS A C 1
ATOM 2251 O O . CYS A 1 296 ? 11.125 6.246 -4.968 1.00 98.75 296 CYS A O 1
ATOM 2253 N N . GLY A 1 297 ? 12.734 7.668 -4.309 1.00 98.56 297 GLY A N 1
ATOM 2254 C CA . GLY A 1 297 ? 12.016 8.880 -4.699 1.00 98.56 297 GLY A CA 1
ATOM 2255 C C . GLY A 1 297 ? 11.609 9.785 -3.539 1.00 98.56 297 GLY A C 1
ATOM 2256 O O . GLY A 1 297 ? 12.333 9.944 -2.563 1.00 98.56 297 GLY A O 1
ATOM 2257 N N . LYS A 1 298 ? 10.496 10.491 -3.703 1.00 98.56 298 LYS A N 1
ATOM 2258 C CA . LYS A 1 298 ? 10.073 11.682 -2.956 1.00 98.56 298 LYS A CA 1
ATOM 2259 C C . LYS A 1 298 ? 8.713 11.483 -2.283 1.00 98.56 298 LYS A C 1
ATOM 2261 O O . LYS A 1 298 ? 7.991 10.538 -2.596 1.00 98.56 298 LYS A O 1
ATOM 2266 N N . GLY A 1 299 ? 8.343 12.423 -1.420 1.00 98.38 299 GLY A N 1
ATOM 2267 C CA . GLY A 1 299 ? 7.052 12.438 -0.730 1.00 98.38 299 GLY A CA 1
ATOM 2268 C C . GLY A 1 299 ? 7.077 11.687 0.598 1.00 98.38 299 GLY A C 1
ATOM 2269 O O . GLY A 1 299 ? 8.145 11.319 1.091 1.00 98.38 299 GLY A O 1
ATOM 2270 N N . ASP A 1 300 ? 5.897 11.505 1.186 1.00 98.62 300 ASP A N 1
ATOM 2271 C CA . ASP A 1 300 ? 5.722 10.729 2.414 1.00 98.62 300 ASP A CA 1
ATOM 2272 C C . ASP A 1 300 ? 5.150 9.349 2.054 1.00 98.62 300 ASP A C 1
ATOM 2274 O O . ASP A 1 300 ? 4.053 9.251 1.505 1.00 98.62 300 ASP A O 1
ATOM 2278 N N . VAL A 1 301 ? 5.883 8.275 2.347 1.00 98.88 301 VAL A N 1
ATOM 2279 C CA . VAL A 1 301 ? 5.423 6.898 2.105 1.00 98.88 301 VAL A CA 1
ATOM 2280 C C . VAL A 1 301 ? 5.370 6.159 3.429 1.00 98.88 301 VAL A C 1
ATOM 2282 O O . VAL A 1 301 ? 6.335 6.191 4.191 1.00 98.88 301 VAL A O 1
ATOM 2285 N N . TYR A 1 302 ? 4.256 5.488 3.697 1.00 98.81 302 TYR A N 1
ATOM 2286 C CA . TYR A 1 302 ? 4.064 4.701 4.907 1.00 98.81 302 TYR A CA 1
ATOM 2287 C C . TYR A 1 302 ? 3.861 3.242 4.530 1.00 98.81 302 TYR A C 1
ATOM 2289 O O . TYR A 1 302 ? 2.862 2.888 3.907 1.00 98.81 302 TYR A O 1
ATOM 2297 N N . TYR A 1 303 ? 4.832 2.419 4.902 1.00 98.88 303 TYR A N 1
ATOM 2298 C CA . TYR A 1 303 ? 4.837 0.980 4.696 1.00 98.88 303 TYR A CA 1
ATOM 2299 C C . TYR A 1 303 ? 4.435 0.311 6.007 1.00 98.88 303 TYR A C 1
ATOM 2301 O O . TYR A 1 303 ? 5.168 0.382 6.991 1.00 98.88 303 TYR A O 1
ATOM 2309 N N . ASN A 1 304 ? 3.259 -0.304 6.029 1.00 97.12 304 ASN A N 1
ATOM 2310 C CA . ASN A 1 304 ? 2.687 -0.952 7.199 1.00 97.12 304 ASN A CA 1
ATOM 2311 C C . ASN A 1 304 ? 2.649 -2.469 6.999 1.00 97.12 304 ASN A C 1
ATOM 2313 O O . ASN A 1 304 ? 2.014 -2.944 6.059 1.00 97.12 304 ASN A O 1
ATOM 2317 N N . ALA A 1 305 ? 3.302 -3.229 7.878 1.00 93.75 305 ALA A N 1
ATOM 2318 C CA . ALA A 1 305 ? 3.299 -4.695 7.850 1.00 93.75 305 ALA A CA 1
ATOM 2319 C C . ALA A 1 305 ? 3.725 -5.316 6.499 1.00 93.75 305 ALA A C 1
ATOM 2321 O O . ALA A 1 305 ? 3.220 -6.359 6.092 1.00 93.75 305 ALA A O 1
ATOM 2322 N N . VAL A 1 306 ? 4.647 -4.663 5.789 1.00 98.50 306 VAL A N 1
ATOM 2323 C CA . VAL A 1 306 ? 5.131 -5.096 4.470 1.00 98.50 306 VAL A CA 1
ATOM 2324 C C . VAL A 1 306 ? 6.297 -6.077 4.616 1.00 98.50 306 VAL A C 1
ATOM 2326 O O . VAL A 1 306 ? 7.197 -5.863 5.435 1.00 98.50 306 VAL A O 1
ATOM 2329 N N . ASP A 1 307 ? 6.325 -7.116 3.777 1.00 98.56 307 ASP A N 1
ATOM 2330 C CA . ASP A 1 307 ? 7.516 -7.945 3.584 1.00 98.56 307 ASP A CA 1
ATOM 2331 C C . ASP A 1 307 ? 8.483 -7.279 2.590 1.00 98.56 307 ASP A C 1
ATOM 2333 O O . ASP A 1 307 ? 8.151 -7.037 1.431 1.00 98.56 307 ASP A O 1
ATOM 2337 N N . LEU A 1 308 ? 9.704 -7.005 3.039 1.00 98.88 308 LEU A N 1
ATOM 2338 C CA . LEU A 1 308 ? 10.787 -6.382 2.283 1.00 98.88 308 LEU A CA 1
ATOM 2339 C C . LEU A 1 308 ? 11.823 -7.449 1.910 1.00 98.88 308 LEU A C 1
ATOM 2341 O O . LEU A 1 308 ? 12.518 -7.975 2.785 1.00 98.88 308 LEU A O 1
ATOM 2345 N N . ILE A 1 309 ? 11.930 -7.789 0.624 1.00 98.44 309 ILE A N 1
ATOM 2346 C CA . ILE A 1 309 ? 12.732 -8.938 0.179 1.00 98.44 309 ILE A CA 1
ATOM 2347 C C . ILE A 1 309 ? 14.060 -8.494 -0.433 1.00 98.44 309 ILE A C 1
ATOM 2349 O O . ILE A 1 309 ? 14.112 -7.815 -1.459 1.00 98.44 309 ILE A O 1
ATOM 2353 N N . ILE A 1 310 ? 15.149 -8.953 0.180 1.00 97.69 310 ILE A N 1
ATOM 2354 C CA . ILE A 1 310 ? 16.518 -8.827 -0.307 1.00 97.69 310 ILE A CA 1
ATOM 2355 C C . ILE A 1 310 ? 16.760 -9.883 -1.383 1.00 97.69 310 ILE A C 1
ATOM 2357 O O . ILE A 1 310 ? 16.736 -11.087 -1.112 1.00 97.69 310 ILE A O 1
ATOM 2361 N N . ARG A 1 311 ? 17.026 -9.433 -2.611 1.00 95.06 311 ARG A N 1
ATOM 2362 C CA . ARG A 1 311 ? 17.189 -10.325 -3.769 1.00 95.06 311 ARG A CA 1
ATOM 2363 C C . ARG A 1 311 ? 18.603 -10.356 -4.356 1.00 95.06 311 ARG A C 1
ATOM 2365 O O . ARG A 1 311 ? 18.811 -10.864 -5.460 1.00 95.06 311 ARG A O 1
ATOM 2372 N N . ARG A 1 312 ? 19.576 -9.775 -3.648 1.00 94.00 312 ARG A N 1
ATOM 2373 C CA . ARG A 1 312 ? 21.006 -9.797 -3.993 1.00 94.00 312 ARG A CA 1
ATOM 2374 C C . ARG A 1 312 ? 21.872 -9.432 -2.784 1.00 94.00 312 ARG A C 1
ATOM 2376 O O . ARG A 1 312 ? 21.516 -8.540 -2.018 1.00 94.00 312 ARG A O 1
ATOM 2383 N N . SER A 1 313 ? 23.056 -10.032 -2.676 1.00 93.50 313 SER A N 1
ATOM 2384 C CA . SER A 1 313 ? 24.119 -9.556 -1.775 1.00 93.50 313 SER A CA 1
ATOM 2385 C C . SER A 1 313 ? 24.398 -8.062 -1.991 1.00 93.50 313 SER A C 1
ATOM 2387 O O . SER A 1 313 ? 24.564 -7.624 -3.132 1.00 93.50 313 SER A O 1
ATOM 2389 N N . GLY A 1 314 ? 24.505 -7.292 -0.908 1.00 93.62 314 GLY A N 1
ATOM 2390 C CA . GLY A 1 314 ? 24.772 -5.852 -0.974 1.00 93.62 314 GLY A CA 1
ATOM 2391 C C . GLY A 1 314 ? 23.590 -4.998 -1.444 1.00 93.62 314 GLY A C 1
ATOM 2392 O O . GLY A 1 314 ? 23.804 -3.873 -1.889 1.00 93.62 314 GLY A O 1
ATOM 2393 N N . SER A 1 315 ? 22.360 -5.523 -1.384 1.00 96.50 315 SER A N 1
ATOM 2394 C CA . SER A 1 315 ? 21.149 -4.759 -1.721 1.00 96.50 315 SER A CA 1
ATOM 2395 C C . SER A 1 315 ? 21.016 -3.485 -0.885 1.00 96.50 315 SER A C 1
ATOM 2397 O O . SER A 1 315 ? 21.513 -3.388 0.237 1.00 96.50 315 SER A O 1
ATOM 2399 N N . VAL A 1 316 ? 20.285 -2.514 -1.415 1.00 98.19 316 VAL A N 1
ATOM 2400 C CA . VAL A 1 316 ? 19.908 -1.290 -0.711 1.00 98.19 316 VAL A CA 1
ATOM 2401 C C . VAL A 1 316 ? 18.393 -1.199 -0.770 1.00 98.19 316 VAL A C 1
ATOM 2403 O O . VAL A 1 316 ? 17.835 -1.097 -1.859 1.00 98.19 316 VAL A O 1
ATOM 2406 N N . ILE A 1 317 ? 17.733 -1.267 0.388 1.00 98.75 317 ILE A N 1
ATOM 2407 C CA . ILE A 1 317 ? 16.266 -1.281 0.439 1.00 98.75 317 ILE A CA 1
ATOM 2408 C C . ILE A 1 317 ? 15.707 0.036 -0.082 1.00 98.75 317 ILE A C 1
ATOM 2410 O O . ILE A 1 317 ? 14.913 0.038 -1.022 1.00 98.75 317 ILE A O 1
ATOM 2414 N N . THR A 1 318 ? 16.136 1.156 0.508 1.00 98.75 318 THR A N 1
ATOM 2415 C CA . THR A 1 318 ? 15.592 2.458 0.131 1.00 98.75 318 THR A CA 1
ATOM 2416 C C . THR A 1 318 ? 16.611 3.529 -0.238 1.00 98.75 318 THR A C 1
ATOM 2418 O O . THR A 1 318 ? 17.678 3.655 0.362 1.00 98.75 318 THR A O 1
ATOM 2421 N N . ALA A 1 319 ? 16.232 4.356 -1.209 1.00 98.69 319 ALA A N 1
ATOM 2422 C CA . ALA A 1 319 ? 16.880 5.615 -1.534 1.00 98.69 319 ALA A CA 1
ATOM 2423 C C . ALA A 1 319 ? 15.869 6.780 -1.514 1.00 98.69 319 ALA A C 1
ATOM 2425 O O . ALA A 1 319 ? 15.436 7.252 -2.574 1.00 98.69 319 ALA A O 1
ATOM 2426 N N . PRO A 1 320 ? 15.451 7.254 -0.322 1.00 98.62 320 PRO A N 1
ATOM 2427 C CA . PRO A 1 320 ? 14.557 8.397 -0.227 1.00 98.62 320 PRO A CA 1
ATOM 2428 C C . PRO A 1 320 ? 15.294 9.682 -0.618 1.00 98.62 320 PRO A C 1
ATOM 2430 O O . PRO A 1 320 ? 16.500 9.836 -0.413 1.00 98.62 320 PRO A O 1
ATOM 2433 N N . SER A 1 321 ? 14.534 10.624 -1.154 1.00 98.25 321 SER A N 1
ATOM 2434 C CA . SER A 1 321 ? 14.974 11.928 -1.628 1.00 98.25 321 SER A CA 1
ATOM 2435 C C . SER A 1 321 ? 14.227 13.025 -0.865 1.00 98.25 321 SER A C 1
ATOM 2437 O O . SER A 1 321 ? 14.221 13.041 0.363 1.00 98.25 321 SER A O 1
ATOM 2439 N N . GLN A 1 322 ? 13.588 13.960 -1.562 1.00 98.38 322 GLN A N 1
ATOM 2440 C CA . GLN A 1 322 ? 12.851 15.054 -0.947 1.00 98.38 322 GLN A CA 1
ATOM 2441 C C . GLN A 1 322 ? 11.579 14.551 -0.247 1.00 98.38 322 GLN A C 1
ATOM 2443 O O . GLN A 1 322 ? 10.572 14.253 -0.893 1.00 98.38 322 GLN A O 1
ATOM 2448 N N . ALA A 1 323 ? 11.625 14.482 1.084 1.00 96.94 323 ALA A N 1
ATOM 2449 C CA . ALA A 1 323 ? 10.452 14.242 1.915 1.00 96.94 323 ALA A CA 1
ATOM 2450 C C . ALA A 1 323 ? 9.442 15.393 1.787 1.00 96.94 323 ALA A C 1
ATOM 2452 O O . ALA A 1 323 ? 9.833 16.559 1.662 1.00 96.94 323 ALA A O 1
ATOM 2453 N N . ARG A 1 324 ? 8.148 15.080 1.903 1.00 95.38 324 ARG A N 1
ATOM 2454 C CA . ARG A 1 324 ? 7.123 16.115 2.081 1.00 95.38 324 ARG A CA 1
ATOM 2455 C C . ARG A 1 324 ? 7.210 16.685 3.498 1.00 95.38 324 ARG A C 1
ATOM 2457 O O . ARG A 1 324 ? 7.300 17.900 3.667 1.00 95.38 324 ARG A O 1
ATOM 2464 N N . LYS A 1 325 ? 7.223 15.806 4.505 1.00 94.69 325 LYS A N 1
ATOM 2465 C CA . LYS A 1 325 ? 7.478 16.146 5.915 1.00 94.69 325 LYS A CA 1
ATOM 2466 C C . LYS A 1 325 ? 8.147 14.999 6.674 1.00 94.69 325 LYS A C 1
ATOM 2468 O O . LYS A 1 325 ? 9.091 15.234 7.429 1.00 94.69 325 LYS A O 1
ATOM 2473 N N . TYR A 1 326 ? 7.682 13.773 6.462 1.00 96.75 326 TYR A N 1
ATOM 2474 C CA . TYR A 1 326 ? 8.116 12.584 7.195 1.00 96.75 326 TYR A CA 1
ATOM 2475 C C . TYR A 1 326 ? 9.053 11.687 6.378 1.00 96.75 326 TYR A C 1
ATOM 2477 O O . TYR A 1 326 ? 9.917 11.039 6.963 1.00 96.75 326 TYR A O 1
ATOM 2485 N N . GLY A 1 327 ? 8.952 11.711 5.046 1.00 98.38 327 GLY A N 1
ATOM 2486 C CA . GLY A 1 327 ? 9.696 10.826 4.155 1.00 98.38 327 GLY A CA 1
ATOM 2487 C C . GLY A 1 327 ? 9.172 9.401 4.240 1.00 98.38 327 GLY A C 1
ATOM 2488 O O . GLY A 1 327 ? 7.962 9.187 4.266 1.00 98.38 327 GLY A O 1
ATOM 2489 N N . TYR A 1 328 ? 10.070 8.419 4.257 1.00 98.88 328 TYR A N 1
ATOM 2490 C CA . TYR A 1 328 ? 9.666 7.015 4.286 1.00 98.88 328 TYR A CA 1
ATOM 2491 C C . TYR A 1 328 ? 9.593 6.506 5.719 1.00 98.88 328 TYR A C 1
ATOM 2493 O O . TYR A 1 328 ? 10.548 6.640 6.485 1.00 98.88 328 TYR A O 1
ATOM 2501 N N . VAL A 1 329 ? 8.461 5.908 6.072 1.00 98.88 329 VAL A N 1
ATOM 2502 C CA . VAL A 1 329 ? 8.190 5.360 7.399 1.00 98.88 329 VAL A CA 1
ATOM 2503 C C . VAL A 1 329 ? 7.763 3.906 7.236 1.00 98.88 329 VAL A C 1
ATOM 2505 O O . VAL A 1 329 ? 6.788 3.615 6.554 1.00 98.88 329 VAL A O 1
ATOM 2508 N N . PHE A 1 330 ? 8.511 2.998 7.849 1.00 98.88 330 PHE A N 1
ATOM 2509 C CA . PHE A 1 330 ? 8.288 1.559 7.843 1.00 98.88 330 PHE A CA 1
ATOM 2510 C C . PHE A 1 330 ? 7.865 1.139 9.246 1.00 98.88 330 PHE A C 1
ATOM 2512 O O . PHE A 1 330 ? 8.622 1.338 10.196 1.00 98.88 330 PHE A O 1
ATOM 2519 N N . VAL A 1 331 ? 6.671 0.575 9.384 1.00 94.31 331 VAL A N 1
ATOM 2520 C CA . VAL A 1 331 ? 6.106 0.147 10.668 1.00 94.31 331 VAL A CA 1
ATOM 2521 C C . VAL A 1 331 ? 5.703 -1.316 10.579 1.00 94.31 331 VAL A C 1
ATOM 2523 O O . VAL A 1 331 ? 5.088 -1.735 9.598 1.00 94.31 331 VAL A O 1
ATOM 2526 N N . ASP A 1 332 ? 6.124 -2.101 11.573 1.00 94.19 332 ASP A N 1
ATOM 2527 C CA . ASP A 1 332 ? 5.840 -3.538 11.705 1.00 94.19 332 ASP A CA 1
ATOM 2528 C C . ASP A 1 332 ? 6.230 -4.372 10.462 1.00 94.19 332 ASP A C 1
ATOM 2530 O O . ASP A 1 332 ? 5.711 -5.460 10.216 1.00 94.19 332 ASP A O 1
ATOM 2534 N N . CYS A 1 333 ? 7.161 -3.862 9.649 1.00 98.31 333 CYS A N 1
ATOM 2535 C CA . CYS A 1 333 ? 7.639 -4.529 8.441 1.00 98.31 333 CYS A CA 1
ATOM 2536 C C . CYS A 1 333 ? 8.578 -5.695 8.777 1.00 98.31 333 CYS A C 1
ATOM 2538 O O . CYS A 1 333 ? 9.262 -5.689 9.804 1.00 98.31 333 CYS A O 1
ATOM 2540 N N . THR A 1 334 ? 8.670 -6.670 7.871 1.00 98.19 334 THR A N 1
ATOM 2541 C CA . THR A 1 334 ? 9.609 -7.793 7.993 1.00 98.19 334 THR A CA 1
ATOM 2542 C C . THR A 1 334 ? 10.607 -7.784 6.841 1.00 98.19 334 THR A C 1
ATOM 2544 O O . THR A 1 334 ? 10.215 -7.722 5.684 1.00 98.19 334 THR A O 1
ATOM 2547 N N . ILE A 1 335 ? 11.904 -7.877 7.136 1.00 98.75 335 ILE A N 1
ATOM 2548 C CA . ILE A 1 335 ? 12.971 -7.963 6.134 1.00 98.75 335 ILE A CA 1
ATOM 2549 C C . ILE A 1 335 ? 13.445 -9.412 6.021 1.00 98.75 335 ILE A C 1
ATOM 2551 O O . ILE A 1 335 ? 13.840 -10.023 7.018 1.00 98.75 335 ILE A O 1
ATOM 2555 N N . LYS A 1 336 ? 13.426 -9.956 4.802 1.00 97.62 336 LYS A N 1
ATOM 2556 C CA . LYS A 1 336 ? 13.809 -11.342 4.486 1.00 97.62 336 LYS A CA 1
ATOM 2557 C C . LYS A 1 336 ? 14.778 -11.355 3.314 1.00 97.62 336 LYS A C 1
ATOM 2559 O O . LYS A 1 336 ? 14.709 -10.489 2.450 1.00 97.62 336 LYS A O 1
ATOM 2564 N N . ALA A 1 337 ? 15.641 -12.358 3.239 1.00 97.19 337 ALA A N 1
ATOM 2565 C CA . ALA A 1 337 ? 16.378 -12.651 2.017 1.00 97.19 337 ALA A CA 1
ATOM 2566 C C . ALA A 1 337 ? 15.622 -13.716 1.225 1.00 97.19 337 ALA A C 1
ATOM 2568 O O . ALA A 1 337 ? 15.154 -14.690 1.808 1.00 97.19 337 ALA A O 1
ATOM 2569 N N . GLU A 1 338 ? 15.504 -13.545 -0.096 1.00 96.31 338 GLU A N 1
ATOM 2570 C CA . GLU A 1 338 ? 14.888 -14.577 -0.945 1.00 96.31 338 GLU A CA 1
ATOM 2571 C C . GLU A 1 338 ? 15.659 -15.899 -0.830 1.00 96.31 338 GLU A C 1
ATOM 2573 O O . GLU A 1 338 ? 15.077 -16.983 -0.817 1.00 96.31 338 GLU A O 1
ATOM 2578 N N . LYS A 1 339 ? 16.987 -15.798 -0.735 1.00 95.81 339 LYS A N 1
ATOM 2579 C CA . LYS A 1 339 ? 17.891 -16.932 -0.598 1.00 95.81 339 LYS A CA 1
ATOM 2580 C C . LYS A 1 339 ? 18.928 -16.653 0.483 1.00 95.81 339 LYS A C 1
ATOM 2582 O O . LYS A 1 339 ? 19.332 -15.494 0.621 1.00 95.81 339 LYS A O 1
ATOM 2587 N N . PRO A 1 340 ? 19.415 -17.682 1.199 1.00 93.69 340 PRO A N 1
ATOM 2588 C CA . PRO A 1 340 ? 20.422 -17.506 2.243 1.00 93.69 340 PRO A CA 1
ATOM 2589 C C . PRO A 1 340 ? 21.679 -16.763 1.768 1.00 93.69 340 PRO A C 1
ATOM 2591 O O . PRO A 1 340 ? 22.209 -15.930 2.491 1.00 93.69 340 PRO A O 1
ATOM 2594 N N . GLU A 1 341 ? 22.135 -16.988 0.532 1.00 94.38 341 GLU A N 1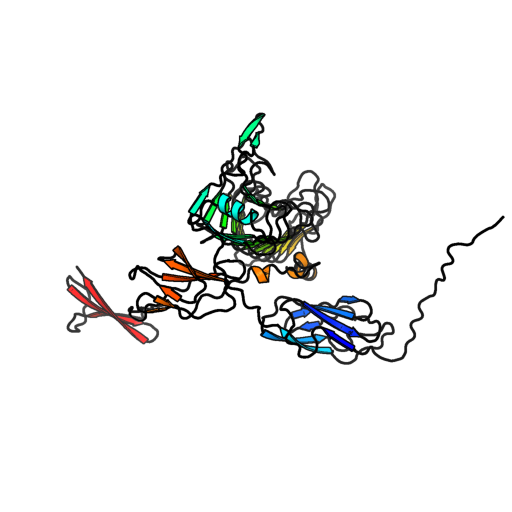
ATOM 2595 C CA . GLU A 1 341 ? 23.319 -16.313 -0.018 1.00 94.38 341 GLU A CA 1
ATOM 2596 C C . GLU A 1 341 ? 23.132 -14.808 -0.289 1.00 94.38 341 GLU A C 1
ATOM 2598 O O . GLU A 1 341 ? 24.108 -14.103 -0.552 1.00 94.38 341 GLU A O 1
ATOM 2603 N N . TYR A 1 342 ? 21.897 -14.299 -0.256 1.00 94.69 342 TYR A N 1
ATOM 2604 C CA . TYR A 1 342 ? 21.612 -12.868 -0.398 1.00 94.69 342 TYR A CA 1
ATOM 2605 C C . TYR A 1 342 ? 21.610 -12.132 0.941 1.00 94.69 342 TYR A C 1
ATOM 2607 O O . TYR A 1 342 ? 21.688 -10.902 0.940 1.00 94.69 342 TYR A O 1
ATOM 2615 N N . ASP A 1 343 ? 21.570 -12.858 2.062 1.00 92.50 343 ASP A N 1
ATOM 2616 C CA . ASP A 1 343 ? 21.636 -12.307 3.416 1.00 92.50 343 ASP A CA 1
ATOM 2617 C C . ASP A 1 343 ? 23.069 -11.898 3.785 1.00 92.50 343 ASP A C 1
ATOM 2619 O O . ASP A 1 343 ? 23.737 -12.469 4.646 1.00 92.50 343 ASP A O 1
ATOM 2623 N N . THR A 1 344 ? 23.605 -10.937 3.040 1.00 90.62 344 THR A N 1
ATOM 2624 C CA . THR A 1 344 ? 24.941 -10.418 3.291 1.00 90.62 344 THR A CA 1
ATOM 2625 C C . THR A 1 344 ? 25.087 -8.988 2.791 1.00 90.62 344 THR A C 1
ATOM 2627 O O . THR A 1 344 ? 24.762 -8.646 1.649 1.00 90.62 344 THR A O 1
ATOM 2630 N N . GLY A 1 345 ? 25.577 -8.124 3.683 1.00 87.94 345 GLY A N 1
ATOM 2631 C CA . GLY A 1 345 ? 26.039 -6.778 3.352 1.00 87.94 345 GLY A CA 1
ATOM 2632 C C . GLY A 1 345 ? 24.971 -5.798 2.862 1.00 87.94 345 GLY A C 1
ATOM 2633 O O . GLY A 1 345 ? 25.342 -4.760 2.319 1.00 87.94 345 GLY A O 1
ATOM 2634 N N . TYR A 1 346 ? 23.674 -6.084 3.021 1.00 96.31 346 TYR A N 1
ATOM 2635 C CA . TYR A 1 346 ? 22.636 -5.148 2.590 1.00 96.31 346 TYR A CA 1
ATOM 2636 C C . TYR A 1 346 ? 22.551 -3.918 3.514 1.00 96.31 346 TYR A C 1
ATOM 2638 O O . TYR A 1 346 ? 22.975 -3.936 4.675 1.00 96.31 346 TYR A O 1
ATOM 2646 N N . SER A 1 347 ? 22.011 -2.823 2.984 1.00 98.25 347 SER A N 1
ATOM 2647 C CA . SER A 1 347 ? 21.720 -1.592 3.724 1.00 98.25 347 SER A CA 1
ATOM 2648 C C . SER A 1 347 ? 20.220 -1.306 3.735 1.00 98.25 347 SER A C 1
ATOM 2650 O O . SER A 1 347 ? 19.535 -1.496 2.730 1.00 98.25 347 SER A O 1
ATOM 2652 N N . LEU A 1 348 ? 19.722 -0.788 4.855 1.00 98.75 348 LEU A N 1
ATOM 2653 C CA . LEU A 1 348 ? 18.370 -0.251 5.004 1.00 98.75 348 LEU A CA 1
ATOM 2654 C C . LEU A 1 348 ? 18.133 0.916 4.046 1.00 98.75 348 LEU A C 1
ATOM 2656 O O . LEU A 1 348 ? 17.054 1.045 3.483 1.00 98.75 348 LEU A O 1
ATOM 2660 N N . GLY A 1 349 ? 19.152 1.737 3.792 1.00 98.50 349 GLY A N 1
ATOM 2661 C CA . GLY A 1 349 ? 19.053 2.742 2.748 1.00 98.50 349 GLY A CA 1
ATOM 2662 C C . GLY A 1 349 ? 20.269 3.634 2.564 1.00 98.50 349 GLY A C 1
ATOM 2663 O O . GLY A 1 349 ? 21.296 3.464 3.231 1.00 98.50 349 GLY A O 1
ATOM 2664 N N . ARG A 1 350 ? 20.128 4.596 1.650 1.00 98.75 350 ARG A N 1
ATOM 2665 C CA . ARG A 1 350 ? 21.104 5.657 1.361 1.00 98.75 350 ARG A CA 1
ATOM 2666 C C . ARG A 1 350 ? 20.425 6.955 0.898 1.00 98.75 350 ARG A C 1
ATOM 2668 O O . ARG A 1 350 ? 19.329 6.901 0.353 1.00 98.75 350 ARG A O 1
ATOM 2675 N N . PRO A 1 351 ? 21.019 8.135 1.137 1.00 98.50 351 PRO A N 1
ATOM 2676 C CA . PRO A 1 351 ? 20.340 9.412 0.917 1.00 98.50 351 PRO A CA 1
ATOM 2677 C C . PRO A 1 351 ? 20.409 9.861 -0.548 1.00 98.50 351 PRO A C 1
ATOM 2679 O O . PRO A 1 351 ? 21.449 10.334 -1.006 1.00 98.50 351 PRO A O 1
ATOM 2682 N N . TRP A 1 352 ? 19.291 9.803 -1.277 1.00 98.19 352 TRP A N 1
ATOM 2683 C CA . TRP A 1 352 ? 19.218 10.353 -2.632 1.00 98.19 352 TRP A CA 1
ATOM 2684 C C . TRP A 1 352 ? 18.978 11.866 -2.606 1.00 98.19 352 TRP A C 1
ATOM 2686 O O . TRP A 1 352 ? 17.891 12.377 -2.876 1.00 98.19 352 TRP A O 1
ATOM 2696 N N . GLY A 1 353 ? 20.026 12.604 -2.254 1.00 96.75 353 GLY A N 1
ATOM 2697 C CA . GLY A 1 353 ? 19.999 14.055 -2.115 1.00 96.75 353 GLY A CA 1
ATOM 2698 C C . GLY A 1 353 ? 20.643 14.512 -0.813 1.00 96.75 353 GLY A C 1
ATOM 2699 O O . GLY A 1 353 ? 21.296 13.744 -0.110 1.00 96.75 353 GLY A O 1
ATOM 2700 N N . GLN A 1 354 ? 20.472 15.791 -0.496 1.00 97.38 354 GLN A N 1
ATOM 2701 C CA . GLN A 1 354 ? 21.167 16.455 0.604 1.00 97.38 354 GLN A CA 1
ATOM 2702 C C . GLN A 1 354 ? 20.164 17.061 1.584 1.00 97.38 354 GLN A C 1
ATOM 2704 O O . GLN A 1 354 ? 19.252 17.777 1.173 1.00 97.38 354 GLN A O 1
ATOM 2709 N N . GLY A 1 355 ? 20.307 16.746 2.873 1.00 97.31 355 GLY A N 1
ATOM 2710 C CA . GLY A 1 355 ? 19.618 17.406 3.990 1.00 97.31 355 GLY A CA 1
ATOM 2711 C C . GLY A 1 355 ? 18.099 17.243 4.051 1.00 97.31 355 GLY A C 1
ATOM 2712 O O . GLY A 1 355 ? 17.457 17.834 4.913 1.00 97.31 355 GLY A O 1
ATOM 2713 N N . THR A 1 356 ? 17.515 16.454 3.153 1.00 97.31 356 THR A N 1
ATOM 2714 C CA . THR A 1 356 ? 16.069 16.207 3.042 1.00 97.31 356 THR A CA 1
ATOM 2715 C C . THR A 1 356 ? 15.665 14.732 3.138 1.00 97.31 356 THR A C 1
ATOM 2717 O O . THR A 1 356 ? 14.570 14.493 3.655 1.00 97.31 356 THR A O 1
ATOM 2720 N N . PRO A 1 357 ? 16.498 13.739 2.743 1.00 98.69 357 PRO A N 1
ATOM 2721 C CA . PRO A 1 357 ? 16.135 12.328 2.854 1.00 98.69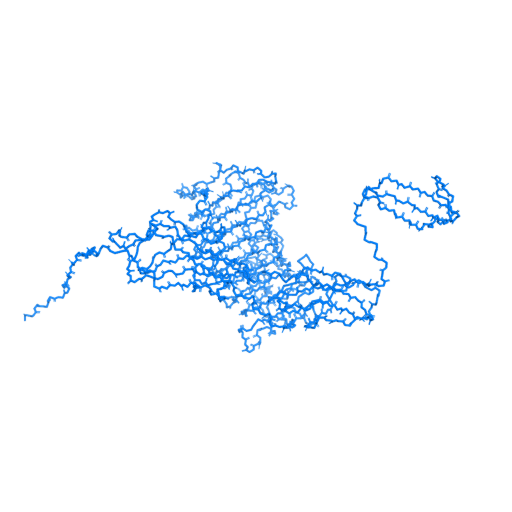 357 PRO A CA 1
ATOM 2722 C C . PRO A 1 357 ? 15.784 11.896 4.273 1.00 98.69 357 PRO A C 1
ATOM 2724 O O . PRO A 1 357 ? 16.511 12.191 5.227 1.00 98.69 357 PRO A O 1
ATOM 2727 N N . ARG A 1 358 ? 14.676 11.163 4.405 1.00 98.75 358 ARG A N 1
ATOM 2728 C CA . ARG A 1 358 ? 14.228 10.560 5.662 1.00 98.75 358 ARG A CA 1
ATOM 2729 C C . ARG A 1 358 ? 13.778 9.119 5.443 1.00 98.75 358 ARG A C 1
ATOM 2731 O O . ARG A 1 358 ? 13.026 8.856 4.509 1.00 98.75 358 ARG A O 1
ATOM 2738 N N . ALA A 1 359 ? 14.239 8.225 6.310 1.00 98.88 359 ALA A N 1
ATOM 2739 C CA . ALA A 1 359 ? 13.852 6.818 6.370 1.00 98.88 359 ALA A CA 1
ATOM 2740 C C . ALA A 1 359 ? 13.809 6.387 7.834 1.00 98.88 359 ALA A C 1
ATOM 2742 O O . ALA A 1 359 ? 14.808 6.495 8.548 1.00 98.88 359 ALA A O 1
ATOM 2743 N N . ILE A 1 360 ? 12.648 5.923 8.275 1.00 98.88 360 ILE A N 1
ATOM 2744 C CA . ILE A 1 360 ? 12.376 5.584 9.666 1.00 98.88 360 ILE A CA 1
ATOM 2745 C C . ILE A 1 360 ? 11.831 4.165 9.726 1.00 98.88 360 ILE A C 1
ATOM 2747 O O . ILE A 1 360 ? 10.817 3.887 9.100 1.00 98.88 360 ILE A O 1
ATOM 2751 N N . PHE A 1 361 ? 12.486 3.287 10.480 1.00 98.88 361 PHE A N 1
ATOM 2752 C CA . PHE A 1 361 ? 12.063 1.899 10.683 1.00 98.88 361 PHE A CA 1
ATOM 2753 C C . PHE A 1 361 ? 11.631 1.703 12.137 1.00 98.88 361 PHE A C 1
ATOM 2755 O O . PHE A 1 361 ? 12.398 1.974 13.058 1.00 98.88 361 PHE A O 1
ATOM 2762 N N . ILE A 1 362 ? 10.399 1.258 12.357 1.00 96.00 362 ILE A N 1
ATOM 2763 C CA . ILE A 1 362 ? 9.788 1.084 13.677 1.00 96.00 362 ILE A CA 1
ATOM 2764 C C . ILE A 1 362 ? 9.261 -0.346 13.771 1.00 96.00 362 ILE A C 1
ATOM 2766 O O . ILE A 1 362 ? 8.581 -0.814 12.858 1.00 96.00 362 ILE A O 1
ATOM 2770 N N . ASN A 1 363 ? 9.587 -1.044 14.863 1.00 92.19 363 ASN A N 1
ATOM 2771 C CA . ASN A 1 363 ? 9.162 -2.426 15.129 1.00 92.19 363 ASN A CA 1
ATOM 2772 C C . ASN A 1 363 ? 9.496 -3.399 13.983 1.00 92.19 363 ASN A C 1
ATOM 2774 O O . ASN A 1 363 ? 8.733 -4.308 13.660 1.00 92.19 363 ASN A O 1
ATOM 2778 N N . THR A 1 364 ? 10.625 -3.187 13.310 1.00 95.69 364 THR A N 1
ATOM 2779 C CA . THR A 1 364 ? 10.981 -3.976 12.128 1.00 95.69 364 THR A CA 1
ATOM 2780 C C . THR A 1 364 ? 11.553 -5.331 12.530 1.00 95.69 364 THR A C 1
ATOM 2782 O O . THR A 1 364 ? 12.521 -5.404 13.289 1.00 95.69 364 THR A O 1
ATOM 2785 N N . LYS A 1 365 ? 10.997 -6.413 11.985 1.00 96.75 365 LYS A N 1
ATOM 2786 C CA . LYS A 1 365 ? 11.535 -7.766 12.153 1.00 96.75 365 LYS A CA 1
ATOM 2787 C C . LYS A 1 365 ? 12.561 -8.061 11.060 1.00 96.75 365 LYS A C 1
ATOM 2789 O O . LYS A 1 365 ? 12.225 -8.150 9.887 1.00 96.75 365 LYS A O 1
ATOM 2794 N N . MET A 1 366 ? 13.817 -8.237 11.435 1.00 98.00 366 MET A N 1
ATOM 2795 C CA . MET A 1 366 ? 14.944 -8.531 10.555 1.00 98.00 366 MET A CA 1
ATOM 2796 C C . MET A 1 366 ? 15.260 -10.026 10.612 1.00 98.00 366 MET A C 1
ATOM 2798 O O . MET A 1 366 ? 15.961 -10.483 11.517 1.00 98.00 366 MET A O 1
ATOM 2802 N N . ILE A 1 367 ? 14.705 -10.796 9.669 1.00 96.62 367 ILE A N 1
ATOM 2803 C CA . ILE A 1 367 ? 15.090 -12.202 9.471 1.00 96.62 367 ILE A CA 1
ATOM 2804 C C . ILE A 1 367 ? 16.470 -12.233 8.808 1.00 96.62 367 ILE A C 1
ATOM 2806 O O . ILE A 1 367 ? 17.401 -12.816 9.356 1.00 96.62 367 ILE A O 1
ATOM 2810 N N . ALA A 1 368 ? 16.616 -11.508 7.696 1.00 95.31 368 ALA A N 1
ATOM 2811 C CA . ALA A 1 368 ? 17.924 -11.167 7.139 1.00 95.31 368 ALA A CA 1
ATOM 2812 C C . ALA A 1 368 ? 18.588 -10.062 7.975 1.00 95.31 368 ALA A C 1
ATOM 2814 O O . ALA A 1 368 ? 17.889 -9.195 8.500 1.00 95.31 368 ALA A O 1
ATOM 2815 N N . GLN A 1 369 ? 19.917 -10.081 8.105 1.00 92.38 369 GLN A N 1
ATOM 2816 C CA . GLN A 1 369 ? 20.673 -9.124 8.916 1.00 92.38 369 GLN A CA 1
ATOM 2817 C C . GLN A 1 369 ? 21.309 -8.024 8.067 1.00 92.38 369 GLN A C 1
ATOM 2819 O O . GLN A 1 369 ? 22.139 -8.268 7.187 1.00 92.38 369 GLN A O 1
ATOM 2824 N N . ALA A 1 370 ? 20.955 -6.774 8.372 1.00 95.31 370 ALA A N 1
ATOM 2825 C CA . ALA A 1 370 ? 21.583 -5.622 7.743 1.00 95.31 370 ALA A CA 1
ATOM 2826 C C . ALA A 1 370 ? 23.082 -5.587 8.076 1.00 95.31 370 ALA A C 1
ATOM 2828 O O . ALA A 1 370 ? 23.528 -6.082 9.115 1.00 95.31 370 ALA A O 1
ATOM 2829 N N . SER A 1 371 ? 23.869 -4.935 7.219 1.00 96.69 371 SER A N 1
ATOM 2830 C CA . SER A 1 371 ? 25.247 -4.582 7.565 1.00 96.69 371 SER A CA 1
ATOM 2831 C C . SER A 1 371 ? 25.299 -3.846 8.912 1.00 96.69 371 SER A C 1
ATOM 2833 O O . SER A 1 371 ? 24.362 -3.132 9.268 1.00 96.69 371 SER A O 1
ATOM 2835 N N . ALA A 1 372 ? 26.408 -3.964 9.652 1.00 96.56 372 ALA A N 1
ATOM 2836 C CA . ALA A 1 372 ? 26.549 -3.297 10.953 1.00 96.56 372 ALA A CA 1
ATOM 2837 C C . ALA A 1 372 ? 26.263 -1.785 10.860 1.00 96.56 372 ALA A C 1
ATOM 2839 O O . ALA A 1 372 ? 25.502 -1.245 11.665 1.00 96.56 372 ALA A O 1
ATOM 2840 N N . ALA A 1 373 ? 26.781 -1.144 9.803 1.00 97.81 373 ALA A N 1
ATOM 2841 C CA . ALA A 1 373 ? 26.532 0.258 9.480 1.00 97.81 373 ALA A CA 1
ATOM 2842 C C . ALA A 1 373 ? 25.047 0.569 9.223 1.00 97.81 373 ALA A C 1
ATOM 2844 O O . ALA A 1 373 ? 24.613 1.695 9.470 1.00 97.81 373 ALA A O 1
ATOM 2845 N N . GLY A 1 374 ? 24.273 -0.397 8.720 1.00 97.88 374 GLY A N 1
ATOM 2846 C CA . GLY A 1 374 ? 22.848 -0.309 8.385 1.00 97.88 374 GLY A CA 1
ATOM 2847 C C . GLY A 1 374 ? 22.520 0.626 7.220 1.00 97.88 374 GLY A C 1
ATOM 2848 O O . GLY A 1 374 ? 21.586 0.368 6.474 1.00 97.88 374 GLY A O 1
ATOM 2849 N N . TRP A 1 375 ? 23.307 1.677 7.017 1.00 98.38 375 TRP A N 1
ATOM 2850 C CA . TRP A 1 375 ? 23.104 2.727 6.028 1.00 98.38 375 TRP A CA 1
ATOM 2851 C C . TRP A 1 375 ? 24.364 2.907 5.185 1.00 98.38 375 TRP A C 1
ATOM 2853 O O . TRP A 1 375 ? 25.481 2.778 5.693 1.00 98.38 375 TRP A O 1
ATOM 2863 N N . SER A 1 376 ? 24.191 3.252 3.910 1.00 97.94 376 SER A N 1
ATOM 2864 C CA . SER A 1 376 ? 25.296 3.425 2.959 1.00 97.94 376 SER A CA 1
ATOM 2865 C C . SER A 1 376 ? 25.352 4.834 2.363 1.00 97.94 376 SER A C 1
ATOM 2867 O O . SER A 1 376 ? 24.420 5.628 2.489 1.00 97.94 376 SER A O 1
ATOM 2869 N N . GLU A 1 377 ? 26.491 5.165 1.755 1.00 97.69 377 GLU A N 1
ATOM 2870 C CA . GLU A 1 377 ? 26.722 6.448 1.084 1.00 97.69 377 GLU A CA 1
ATOM 2871 C C . GLU A 1 377 ? 26.048 6.506 -0.293 1.00 97.69 377 GLU A C 1
ATOM 2873 O O . GLU A 1 377 ? 25.898 5.495 -0.985 1.00 97.69 377 GLU A O 1
ATOM 2878 N N . MET A 1 378 ? 25.715 7.721 -0.732 1.00 96.56 378 MET A N 1
ATOM 2879 C CA . MET A 1 378 ? 25.289 7.994 -2.105 1.00 96.56 378 MET A CA 1
ATOM 2880 C C . MET A 1 378 ? 25.818 9.359 -2.550 1.00 96.56 378 MET A C 1
ATOM 2882 O O . MET A 1 378 ? 25.268 10.378 -2.164 1.00 96.56 378 MET A O 1
ATOM 2886 N N . SER A 1 379 ? 26.898 9.374 -3.339 1.00 90.94 379 SER A N 1
ATOM 2887 C CA . SER A 1 379 ? 27.489 10.545 -4.022 1.00 90.94 379 SER A CA 1
ATOM 2888 C C . SER A 1 379 ? 27.311 11.909 -3.323 1.00 90.94 379 SER A C 1
ATOM 2890 O O . SER A 1 379 ? 26.665 12.805 -3.862 1.00 90.94 379 SER A O 1
ATOM 2892 N N . GLY A 1 380 ? 27.884 12.081 -2.125 1.00 93.12 380 GLY A N 1
ATOM 2893 C CA . GLY A 1 380 ? 27.839 13.352 -1.380 1.00 93.12 380 GLY A CA 1
ATOM 2894 C C . GLY A 1 380 ? 26.476 13.702 -0.764 1.00 93.12 380 GLY A C 1
ATOM 2895 O O . GLY A 1 380 ? 26.275 14.827 -0.299 1.00 93.12 380 GLY A O 1
ATOM 2896 N N . GLY A 1 381 ? 25.530 12.766 -0.783 1.00 97.50 381 GLY A N 1
ATOM 2897 C CA . GLY A 1 381 ? 24.240 12.864 -0.120 1.00 97.50 381 GLY A CA 1
ATOM 2898 C C . GLY A 1 381 ? 24.344 12.654 1.387 1.00 97.50 381 GLY A C 1
ATOM 2899 O O . GLY A 1 381 ? 25.228 11.959 1.885 1.00 97.50 381 GLY A O 1
ATOM 2900 N N . TYR A 1 382 ? 23.405 13.244 2.120 1.00 98.44 382 TYR A N 1
ATOM 2901 C CA . TYR A 1 382 ? 23.269 13.065 3.564 1.00 98.44 382 TYR A CA 1
ATOM 2902 C C . TYR A 1 382 ? 21.797 13.203 3.969 1.00 98.44 382 TYR A C 1
ATOM 2904 O O . TYR A 1 382 ? 21.079 14.027 3.389 1.00 98.44 382 TYR A O 1
ATOM 2912 N N . PRO A 1 383 ? 21.313 12.400 4.932 1.00 98.44 383 PRO A N 1
ATOM 2913 C CA . PRO A 1 383 ? 19.915 12.424 5.326 1.00 98.44 383 PRO A CA 1
ATOM 2914 C C . PRO A 1 383 ? 19.608 13.606 6.246 1.00 98.44 383 PRO A C 1
ATOM 2916 O O . PRO A 1 383 ? 20.468 14.092 6.975 1.00 98.44 383 PRO A O 1
ATOM 2919 N N . ALA A 1 384 ? 18.343 14.021 6.268 1.00 98.19 384 ALA A N 1
ATOM 2920 C CA . ALA A 1 384 ? 17.809 14.781 7.394 1.00 98.19 384 ALA A CA 1
ATOM 2921 C C . ALA A 1 384 ? 17.678 13.882 8.632 1.00 98.19 384 ALA A C 1
ATOM 2923 O O . ALA A 1 384 ? 17.947 14.315 9.752 1.00 98.19 384 ALA A O 1
ATOM 2924 N N . ARG A 1 385 ? 17.229 12.634 8.432 1.00 98.19 385 ARG A N 1
ATOM 2925 C CA . ARG A 1 385 ? 17.140 11.626 9.493 1.00 98.19 385 ARG A CA 1
ATOM 2926 C C . ARG A 1 385 ? 16.983 10.217 8.933 1.00 98.19 385 ARG A C 1
ATOM 2928 O O . ARG A 1 385 ? 15.950 9.926 8.342 1.00 98.19 385 ARG A O 1
ATOM 2935 N N . PHE A 1 386 ? 17.941 9.338 9.203 1.00 98.81 386 PHE A N 1
ATOM 2936 C CA . PHE A 1 386 ? 17.796 7.889 9.033 1.00 98.81 386 PHE A CA 1
ATOM 2937 C C . PHE A 1 386 ? 17.882 7.223 10.393 1.00 98.81 386 PHE A C 1
ATOM 2939 O O . PHE A 1 386 ? 18.893 7.407 11.065 1.00 98.81 386 PHE A O 1
ATOM 2946 N N . ALA A 1 387 ? 16.839 6.515 10.825 1.00 98.81 387 ALA A N 1
ATOM 2947 C CA . ALA A 1 387 ? 16.809 5.963 12.174 1.00 98.81 387 ALA A CA 1
ATOM 2948 C C . ALA A 1 387 ? 15.905 4.738 12.338 1.00 98.81 387 ALA A C 1
ATOM 2950 O O . ALA A 1 387 ? 14.991 4.501 11.550 1.00 98.81 387 ALA A O 1
ATOM 2951 N N . GLU A 1 388 ? 16.164 3.999 13.413 1.00 98.81 388 GLU A N 1
ATOM 2952 C CA . GLU A 1 388 ? 15.432 2.806 13.825 1.00 98.81 388 GLU A CA 1
ATOM 2953 C C . GLU A 1 388 ? 14.861 2.944 15.244 1.00 98.81 388 GLU A C 1
ATOM 2955 O O . GLU A 1 388 ? 15.422 3.637 16.100 1.00 98.81 388 GLU A O 1
ATOM 2960 N N . TYR A 1 389 ? 13.767 2.229 15.502 1.00 97.31 389 TYR A N 1
ATOM 2961 C CA . TYR A 1 389 ? 13.208 1.974 16.824 1.00 97.31 389 TYR A CA 1
ATOM 2962 C C . TYR A 1 389 ? 12.732 0.526 16.923 1.00 97.31 389 TYR A C 1
ATOM 2964 O O . TYR A 1 389 ? 11.950 0.073 16.089 1.00 97.31 389 TYR A O 1
ATOM 2972 N N . ASN A 1 390 ? 13.142 -0.175 17.982 1.00 93.12 390 ASN A N 1
ATOM 2973 C CA . ASN A 1 390 ? 12.613 -1.496 18.332 1.00 93.12 390 ASN A CA 1
ATOM 2974 C C . ASN A 1 390 ? 12.721 -2.550 17.202 1.00 93.12 390 ASN A C 1
ATOM 2976 O O . ASN A 1 390 ? 11.839 -3.390 17.032 1.00 93.12 390 ASN A O 1
ATOM 2980 N N . SER A 1 391 ? 13.798 -2.503 16.408 1.00 95.25 391 SER A N 1
ATOM 2981 C CA . SER A 1 391 ? 14.114 -3.562 15.444 1.00 95.25 391 SER A CA 1
ATOM 2982 C C . SER A 1 391 ? 14.472 -4.859 16.182 1.00 95.25 391 SER A C 1
ATOM 2984 O O . SER A 1 391 ? 15.218 -4.830 17.165 1.00 95.25 391 SER A O 1
ATOM 2986 N N . THR A 1 392 ? 13.985 -6.003 15.704 1.00 91.06 392 THR A N 1
ATOM 2987 C CA . THR A 1 392 ? 14.219 -7.323 16.319 1.00 91.06 392 THR A CA 1
ATOM 2988 C C . THR A 1 392 ? 14.632 -8.367 15.287 1.00 91.06 392 THR A C 1
ATOM 2990 O O . THR A 1 392 ? 14.312 -8.243 14.113 1.00 91.06 392 THR A O 1
ATOM 2993 N N . THR A 1 393 ? 15.345 -9.406 15.711 1.00 95.12 393 THR A N 1
ATOM 2994 C CA . THR A 1 393 ? 15.587 -10.620 14.911 1.00 95.12 393 THR A CA 1
ATOM 2995 C C . THR A 1 393 ? 14.315 -11.465 14.788 1.00 95.12 393 THR A C 1
ATOM 2997 O O . THR A 1 393 ? 13.330 -11.221 15.487 1.00 95.12 393 THR A O 1
ATOM 3000 N N . GLU A 1 394 ? 14.340 -12.522 13.971 1.00 90.75 394 GLU A N 1
ATOM 3001 C CA . GLU A 1 394 ? 13.248 -13.510 13.911 1.00 90.75 394 GLU A CA 1
ATOM 3002 C C . GLU A 1 394 ? 12.875 -14.078 15.294 1.00 90.75 394 GLU A C 1
ATOM 3004 O O . GLU A 1 394 ? 11.693 -14.221 15.607 1.00 90.75 394 GLU A O 1
ATOM 3009 N N . ALA A 1 395 ? 13.871 -14.320 16.153 1.00 89.25 395 ALA A N 1
ATOM 3010 C CA . ALA A 1 395 ? 13.681 -14.829 17.511 1.00 89.25 395 ALA A CA 1
ATOM 3011 C C . ALA A 1 395 ? 13.171 -13.770 18.514 1.00 89.25 395 ALA A C 1
ATOM 3013 O O . ALA A 1 395 ? 13.011 -14.073 19.695 1.00 89.25 395 ALA A O 1
ATOM 3014 N N . GLY A 1 396 ? 12.947 -12.525 18.080 1.00 82.44 396 GLY A N 1
ATOM 3015 C CA . GLY A 1 396 ? 12.503 -11.419 18.935 1.00 82.44 396 GLY A CA 1
ATOM 3016 C C . GLY A 1 396 ? 13.622 -10.719 19.714 1.00 82.44 396 GLY A C 1
ATOM 3017 O O . GLY A 1 396 ? 13.351 -9.783 20.461 1.00 82.44 396 GLY A O 1
ATOM 3018 N N . THR A 1 397 ? 14.885 -11.120 19.538 1.00 91.19 397 THR A N 1
ATOM 3019 C CA . THR A 1 397 ? 16.036 -10.429 20.146 1.00 91.19 397 THR A CA 1
ATOM 3020 C C . THR A 1 397 ? 16.200 -9.042 19.536 1.00 91.19 397 THR A C 1
ATOM 3022 O O . THR A 1 397 ? 16.210 -8.927 18.311 1.00 91.19 397 THR A O 1
ATOM 3025 N N . ALA A 1 398 ? 16.372 -8.008 20.362 1.00 92.62 398 ALA A N 1
ATOM 3026 C CA . ALA A 1 398 ? 16.628 -6.647 19.893 1.00 92.62 398 ALA A CA 1
ATOM 3027 C C . ALA A 1 398 ? 17.910 -6.567 19.043 1.00 92.62 398 ALA A C 1
ATOM 3029 O O . ALA A 1 398 ? 18.937 -7.150 19.395 1.00 92.62 398 ALA A O 1
ATOM 3030 N N . ILE A 1 399 ? 17.847 -5.828 17.936 1.00 95.00 399 ILE A N 1
ATOM 3031 C CA . ILE A 1 399 ? 19.002 -5.552 17.076 1.00 95.00 399 ILE A CA 1
ATOM 3032 C C . ILE A 1 399 ? 19.880 -4.487 17.743 1.00 95.00 399 ILE A C 1
ATOM 3034 O O . ILE A 1 399 ? 19.386 -3.431 18.137 1.00 95.00 399 ILE A O 1
ATOM 3038 N N . ASP A 1 400 ? 21.188 -4.743 17.848 1.00 95.25 400 ASP A N 1
ATOM 3039 C CA . ASP A 1 400 ? 22.142 -3.737 18.321 1.00 95.25 400 ASP A CA 1
ATOM 3040 C C . ASP A 1 400 ? 22.350 -2.647 17.258 1.00 95.25 400 ASP A C 1
ATOM 3042 O O . ASP A 1 400 ? 22.741 -2.916 16.119 1.00 95.25 400 ASP A O 1
ATOM 3046 N N . LEU A 1 401 ? 22.094 -1.400 17.651 1.00 96.94 401 LEU A N 1
ATOM 3047 C CA . LEU A 1 401 ? 22.202 -0.225 16.790 1.00 96.94 401 LEU A CA 1
ATOM 3048 C C . LEU A 1 401 ? 23.521 0.539 16.985 1.00 96.94 401 LEU A C 1
ATOM 3050 O O . LEU A 1 401 ? 23.753 1.529 16.292 1.00 96.94 401 LEU A O 1
ATOM 3054 N N . SER A 1 402 ? 24.401 0.099 17.893 1.00 96.94 402 SER A N 1
ATOM 3055 C CA . SER A 1 402 ? 25.658 0.790 18.220 1.00 96.94 402 SER A CA 1
ATOM 3056 C C . SER A 1 402 ? 26.613 0.930 17.026 1.00 96.94 402 SER A C 1
ATOM 3058 O O . SER A 1 402 ? 27.367 1.899 16.943 1.00 96.94 402 SER A O 1
ATOM 3060 N N . GLY A 1 403 ? 26.544 -0.005 16.072 1.00 97.00 403 GLY A N 1
ATOM 3061 C CA . GLY A 1 403 ? 27.339 -0.000 14.842 1.00 97.00 403 GLY A CA 1
ATOM 3062 C C . GLY A 1 403 ? 26.761 0.839 13.701 1.00 97.00 403 GLY A C 1
ATOM 3063 O O . GLY A 1 403 ? 27.397 0.937 12.649 1.00 97.00 403 GLY A O 1
ATOM 3064 N N . ARG A 1 404 ? 25.567 1.428 13.866 1.00 98.31 404 ARG A N 1
ATOM 3065 C CA . ARG A 1 404 ? 24.903 2.173 12.791 1.00 98.31 404 ARG A CA 1
ATOM 3066 C C . ARG A 1 404 ? 25.675 3.428 12.410 1.00 98.31 404 ARG A C 1
ATOM 3068 O O . ARG A 1 404 ? 26.254 4.118 13.243 1.00 98.31 404 ARG A O 1
ATOM 3075 N N . LYS A 1 405 ? 25.640 3.753 11.120 1.00 98.06 405 LYS A N 1
ATOM 3076 C CA . LYS A 1 405 ? 26.325 4.911 10.547 1.00 98.06 405 LYS A CA 1
ATOM 3077 C C . LYS A 1 405 ? 25.781 6.221 11.127 1.00 98.06 405 LYS A C 1
ATOM 3079 O O . LYS A 1 405 ? 24.588 6.516 11.034 1.00 98.06 405 LYS A O 1
ATOM 3084 N N . THR A 1 406 ? 26.689 7.028 11.670 1.00 98.31 406 THR A N 1
ATOM 3085 C CA . THR A 1 406 ? 26.400 8.320 12.316 1.00 98.31 406 THR A CA 1
ATOM 3086 C C . THR A 1 406 ? 26.926 9.525 11.544 1.00 98.31 406 THR A C 1
ATOM 3088 O O . THR A 1 406 ? 26.640 10.656 11.924 1.00 98.31 406 THR A O 1
ATOM 3091 N N . THR A 1 407 ? 27.676 9.325 10.459 1.00 98.00 407 THR A N 1
ATOM 3092 C CA . THR A 1 407 ? 28.226 10.414 9.638 1.00 98.00 407 THR A CA 1
ATOM 3093 C C . THR A 1 407 ? 28.104 10.071 8.162 1.00 98.00 407 THR A C 1
ATOM 3095 O O . THR A 1 407 ? 28.478 8.969 7.763 1.00 98.00 407 THR A O 1
ATOM 3098 N N . PHE A 1 408 ? 27.588 11.009 7.371 1.00 98.38 408 PHE A N 1
ATOM 3099 C CA . PHE A 1 408 ? 27.434 10.937 5.916 1.00 98.38 408 PHE A CA 1
ATOM 3100 C C . PHE A 1 408 ? 28.203 12.068 5.242 1.00 98.38 408 PHE A C 1
ATOM 3102 O O . PHE A 1 408 ? 28.358 13.141 5.835 1.00 98.38 408 PHE A O 1
ATOM 3109 N N . ALA A 1 409 ? 28.651 11.839 4.003 1.00 96.44 409 ALA A N 1
ATOM 3110 C CA . ALA A 1 409 ? 29.417 12.822 3.231 1.00 96.44 409 ALA A CA 1
ATOM 3111 C C . ALA A 1 409 ? 30.539 13.480 4.067 1.00 96.44 409 ALA A C 1
ATOM 3113 O O . ALA A 1 409 ? 30.681 14.701 4.077 1.00 96.44 409 ALA A O 1
ATOM 3114 N N . ASP A 1 410 ? 31.249 12.653 4.843 1.00 93.62 410 ASP A N 1
ATOM 3115 C CA . ASP A 1 410 ? 32.351 12.966 5.767 1.00 93.62 410 ASP A CA 1
ATOM 3116 C C . ASP A 1 410 ? 32.044 13.901 6.954 1.00 93.62 410 ASP A C 1
ATOM 3118 O O . ASP A 1 410 ? 32.693 13.791 7.993 1.00 93.62 410 ASP A O 1
ATOM 3122 N N . THR A 1 411 ? 31.056 14.793 6.854 1.00 96.50 411 THR A N 1
ATOM 3123 C CA . THR A 1 411 ? 30.842 15.874 7.835 1.00 96.50 411 THR A CA 1
ATOM 3124 C C . THR A 1 411 ? 29.431 15.956 8.413 1.00 96.50 411 THR A C 1
ATOM 3126 O O . THR A 1 411 ? 29.208 16.729 9.343 1.00 96.50 411 THR A O 1
ATOM 3129 N N . HIS A 1 412 ? 28.458 15.212 7.883 1.00 97.75 412 HIS A N 1
ATOM 3130 C CA . HIS A 1 412 ? 27.050 15.374 8.255 1.00 97.75 412 HIS A CA 1
ATOM 3131 C C . HIS A 1 412 ? 26.612 14.309 9.251 1.00 97.75 412 HIS A C 1
ATOM 3133 O O . HIS A 1 412 ? 26.481 13.133 8.910 1.00 97.75 412 HIS A O 1
ATOM 3139 N N . THR A 1 413 ? 26.366 14.729 10.489 1.00 97.81 413 THR A N 1
ATOM 3140 C CA . THR A 1 413 ? 25.929 13.836 11.562 1.00 97.81 413 THR A CA 1
ATOM 3141 C C . THR A 1 413 ? 24.498 13.343 11.347 1.00 97.81 413 THR A C 1
ATOM 3143 O O . THR A 1 413 ? 23.600 14.113 11.018 1.00 97.81 413 THR A O 1
ATOM 3146 N N . ASN A 1 414 ? 24.274 12.063 11.623 1.00 98.19 414 ASN A N 1
ATOM 3147 C CA . ASN A 1 414 ? 22.975 11.416 11.716 1.00 98.19 414 ASN A CA 1
ATOM 3148 C C . ASN A 1 414 ? 22.864 10.720 13.077 1.00 98.19 414 ASN A C 1
ATOM 3150 O O . ASN A 1 414 ? 23.808 10.066 13.517 1.00 98.19 414 ASN A O 1
ATOM 3154 N N . ASN A 1 415 ? 21.705 10.821 13.724 1.00 97.75 415 ASN A N 1
ATOM 3155 C CA . ASN A 1 415 ? 21.387 9.984 14.877 1.00 97.75 415 ASN A CA 1
ATOM 3156 C C . ASN A 1 415 ? 20.539 8.787 14.398 1.00 97.75 415 ASN A C 1
ATOM 3158 O O . ASN A 1 415 ? 19.379 8.994 14.032 1.00 97.75 415 ASN A O 1
ATOM 3162 N N . PRO A 1 416 ? 21.085 7.556 14.399 1.00 97.81 416 PRO A N 1
ATOM 3163 C CA . PRO A 1 416 ? 20.414 6.382 13.854 1.00 97.81 416 PRO A CA 1
ATOM 3164 C C . PRO A 1 416 ? 19.399 5.731 14.798 1.00 97.81 416 PRO A C 1
ATOM 3166 O O . PRO A 1 416 ? 18.780 4.741 14.420 1.00 97.81 416 PRO A O 1
ATOM 3169 N N . VAL A 1 417 ? 19.202 6.264 16.004 1.00 98.19 417 VAL A N 1
ATOM 3170 C CA . VAL A 1 417 ? 18.315 5.674 17.015 1.00 98.19 417 VAL A CA 1
ATOM 3171 C C . VAL A 1 417 ? 17.212 6.662 17.364 1.00 98.19 417 VAL A C 1
ATOM 3173 O O . VAL A 1 417 ? 17.484 7.834 17.625 1.00 98.19 417 VAL A O 1
ATOM 3176 N N . LEU A 1 418 ? 15.960 6.212 17.356 1.00 93.38 418 LEU A N 1
ATOM 3177 C CA . LEU A 1 418 ? 14.844 6.973 17.915 1.00 93.38 418 LEU A CA 1
ATOM 3178 C C . LEU A 1 418 ? 14.641 6.624 19.390 1.00 93.38 418 LEU A C 1
ATOM 3180 O O . LEU A 1 418 ? 14.765 5.474 19.807 1.00 93.38 418 LEU A O 1
ATOM 3184 N N . SER A 1 419 ? 14.258 7.620 20.178 1.00 89.12 419 SER A N 1
ATOM 3185 C CA . SER A 1 419 ? 13.627 7.410 21.480 1.00 89.12 419 SER A CA 1
ATOM 3186 C C . SER A 1 419 ? 12.169 6.962 21.320 1.00 89.12 419 SER A C 1
ATOM 3188 O O . SER A 1 419 ? 11.547 7.173 20.280 1.00 89.12 419 SER A O 1
ATOM 3190 N N . ALA A 1 420 ? 11.582 6.405 22.384 1.00 78.81 420 ALA A N 1
ATOM 3191 C CA . ALA A 1 420 ? 10.162 6.040 22.396 1.00 78.81 420 ALA A CA 1
ATOM 3192 C C . ALA A 1 420 ? 9.237 7.245 22.129 1.00 78.81 420 ALA A C 1
ATOM 3194 O O . ALA A 1 420 ? 8.222 7.111 21.450 1.00 78.81 420 ALA A O 1
ATOM 3195 N N . VAL A 1 421 ? 9.605 8.433 22.628 1.00 76.31 421 VAL A N 1
ATOM 3196 C CA . VAL A 1 421 ? 8.840 9.671 22.414 1.00 76.31 421 VAL A CA 1
ATOM 3197 C C . VAL A 1 421 ? 8.896 10.101 20.950 1.00 76.31 421 VAL A C 1
ATOM 3199 O O . VAL A 1 421 ? 7.865 10.467 20.398 1.00 76.31 421 VAL A O 1
ATOM 3202 N N . GLU A 1 422 ? 10.065 10.027 20.307 1.00 85.38 422 GLU A N 1
ATOM 3203 C CA . GLU A 1 422 ? 10.189 10.330 18.876 1.00 85.38 422 GLU A CA 1
ATOM 3204 C C . GLU A 1 422 ? 9.452 9.298 18.015 1.00 85.38 422 GLU A C 1
ATOM 3206 O O . GLU A 1 422 ? 8.773 9.677 17.065 1.00 85.38 422 GLU A O 1
ATOM 3211 N N . ALA A 1 423 ? 9.550 8.006 18.344 1.00 78.44 423 ALA A N 1
ATOM 3212 C CA . ALA A 1 423 ? 8.850 6.945 17.620 1.00 78.44 423 ALA A CA 1
ATOM 3213 C C . ALA A 1 423 ? 7.323 7.133 17.660 1.00 78.44 423 ALA A C 1
ATOM 3215 O O . ALA A 1 423 ? 6.656 6.955 16.642 1.00 78.44 423 ALA A O 1
ATOM 3216 N N . ALA A 1 424 ? 6.780 7.586 18.795 1.00 77.12 424 ALA A N 1
ATOM 3217 C CA . ALA A 1 424 ? 5.357 7.885 18.957 1.00 77.12 424 ALA A CA 1
ATOM 3218 C C . ALA A 1 424 ? 4.846 9.043 18.073 1.00 77.12 424 ALA A C 1
ATOM 3220 O O . ALA A 1 424 ? 3.636 9.216 17.949 1.00 77.12 424 ALA A O 1
ATOM 3221 N N . GLU A 1 425 ? 5.726 9.825 17.436 1.00 84.88 425 GLU A N 1
ATOM 3222 C CA . GLU A 1 425 ? 5.333 10.872 16.481 1.00 84.88 425 GLU A CA 1
ATOM 3223 C C . GLU A 1 425 ? 5.114 10.340 15.053 1.00 84.88 425 GLU A C 1
ATOM 3225 O O . GLU A 1 425 ? 4.477 11.017 14.244 1.00 84.88 425 GLU A O 1
ATOM 3230 N N . TYR A 1 426 ? 5.599 9.137 14.729 1.00 85.50 426 TYR A N 1
ATOM 3231 C CA . TYR A 1 426 ? 5.492 8.515 13.399 1.00 85.50 426 TYR A CA 1
ATOM 3232 C C . TYR A 1 426 ? 4.266 7.597 13.272 1.00 85.50 426 TYR A C 1
ATOM 3234 O O . TYR A 1 426 ? 4.307 6.534 12.652 1.00 85.50 426 TYR A O 1
ATOM 3242 N N . THR A 1 427 ? 3.143 8.006 13.860 1.00 82.44 427 THR A N 1
ATOM 3243 C CA . THR A 1 427 ? 1.862 7.317 13.673 1.00 82.44 427 THR A CA 1
ATOM 3244 C C . THR A 1 427 ? 1.354 7.513 12.247 1.00 82.44 427 THR A C 1
ATOM 3246 O O . THR A 1 427 ? 1.596 8.553 11.630 1.00 82.44 427 THR A O 1
ATOM 3249 N N . LEU A 1 428 ? 0.580 6.553 11.733 1.00 82.19 428 LEU A N 1
ATOM 3250 C CA . LEU A 1 428 ? -0.102 6.694 10.442 1.00 82.19 428 LEU A CA 1
ATOM 3251 C C . LEU A 1 428 ? -0.866 8.023 10.350 1.00 82.19 428 LEU A C 1
ATOM 3253 O O . LEU A 1 428 ? -0.784 8.734 9.353 1.00 82.19 428 LEU A O 1
ATOM 3257 N N . ALA A 1 429 ? -1.553 8.374 11.436 1.00 79.50 429 ALA A N 1
ATOM 3258 C CA . ALA A 1 429 ? -2.298 9.608 11.614 1.00 79.50 429 ALA A CA 1
ATOM 3259 C C . ALA A 1 429 ? -1.481 10.861 11.284 1.00 79.50 429 ALA A C 1
ATOM 3261 O O . ALA A 1 429 ? -1.953 11.713 10.535 1.00 79.50 429 ALA A O 1
ATOM 3262 N N . ASN A 1 430 ? -0.282 10.960 11.855 1.00 81.25 430 ASN A N 1
ATOM 3263 C CA . ASN A 1 430 ? 0.586 12.118 11.702 1.00 81.25 430 ASN A CA 1
ATOM 3264 C C . ASN A 1 430 ? 1.197 12.172 10.302 1.00 81.25 430 ASN A C 1
ATOM 3266 O O . ASN A 1 430 ? 1.305 13.249 9.714 1.00 81.25 430 ASN A O 1
ATOM 3270 N N . VAL A 1 431 ? 1.593 11.012 9.772 1.00 87.62 431 VAL A N 1
ATOM 3271 C CA . VAL A 1 431 ? 2.277 10.919 8.480 1.00 87.62 431 VAL A CA 1
ATOM 3272 C C . VAL A 1 431 ? 1.301 11.137 7.318 1.00 87.62 431 VAL A C 1
ATOM 3274 O O . VAL A 1 431 ? 1.599 11.908 6.406 1.00 87.62 431 VAL A O 1
ATOM 3277 N N . MET A 1 432 ? 0.129 10.498 7.355 1.00 89.56 432 MET A N 1
ATOM 3278 C CA . MET A 1 432 ? -0.828 10.473 6.241 1.00 89.56 432 MET A CA 1
ATOM 3279 C C . MET A 1 432 ? -1.937 11.525 6.365 1.00 89.56 432 MET A C 1
ATOM 3281 O O . MET A 1 432 ? -2.286 12.145 5.361 1.00 89.56 432 MET A O 1
ATOM 3285 N N . GLY A 1 433 ? -2.428 11.794 7.578 1.00 76.12 433 GLY A N 1
ATOM 3286 C CA . GLY A 1 433 ? -3.530 12.731 7.848 1.00 76.12 433 GLY A CA 1
ATOM 3287 C C . GLY A 1 433 ? -3.100 14.025 8.550 1.00 76.12 433 GLY A C 1
ATOM 3288 O O . GLY A 1 433 ? -3.871 14.602 9.308 1.00 76.12 433 GLY A O 1
ATOM 3289 N N . GLY A 1 434 ? -1.841 14.449 8.393 1.00 69.25 434 GLY A N 1
ATOM 3290 C CA . GLY A 1 434 ? -1.284 15.574 9.155 1.00 69.25 434 GLY A CA 1
ATOM 3291 C C . GLY A 1 434 ? -1.838 16.963 8.796 1.00 69.25 434 GLY A C 1
ATOM 3292 O O . GLY A 1 434 ? -1.705 17.890 9.591 1.00 69.25 434 GLY A O 1
ATOM 3293 N N . ASP A 1 435 ? -2.414 17.139 7.606 1.00 75.75 435 ASP A N 1
ATOM 3294 C CA . ASP A 1 435 ? -2.981 18.405 7.107 1.00 75.75 435 ASP A CA 1
ATOM 3295 C C . ASP A 1 435 ? -4.398 18.269 6.523 1.00 75.75 435 ASP A C 1
ATOM 3297 O O . ASP A 1 435 ? -5.011 19.272 6.159 1.00 75.75 435 ASP A O 1
ATOM 3301 N N . ASP A 1 436 ? -4.930 17.050 6.455 1.00 80.88 436 ASP A N 1
ATOM 3302 C CA . ASP A 1 436 ? -6.315 16.751 6.104 1.00 80.88 436 ASP A CA 1
ATOM 3303 C C . ASP A 1 436 ? -6.779 15.450 6.784 1.00 80.88 436 ASP A C 1
ATOM 3305 O O . ASP A 1 436 ? -5.982 14.721 7.366 1.00 80.88 436 ASP A O 1
ATOM 3309 N N . ASP A 1 437 ? -8.071 15.133 6.702 1.00 77.31 437 ASP A N 1
ATOM 3310 C CA . ASP A 1 437 ? -8.647 13.937 7.337 1.00 77.31 437 ASP A CA 1
ATOM 3311 C C . ASP A 1 437 ? -8.415 12.647 6.519 1.00 77.31 437 ASP A C 1
ATOM 3313 O O . ASP A 1 437 ? -9.220 11.714 6.584 1.00 77.31 437 ASP A O 1
ATOM 3317 N N . TRP A 1 438 ? -7.365 12.579 5.687 1.00 86.88 438 TRP A N 1
ATOM 3318 C CA . TRP A 1 438 ? -7.094 11.366 4.920 1.00 86.88 438 TRP A CA 1
ATOM 3319 C C . TRP A 1 438 ? -6.631 10.233 5.837 1.00 86.88 438 TRP A C 1
ATOM 3321 O O . TRP A 1 438 ? -5.555 10.275 6.432 1.00 86.88 438 TRP A O 1
ATOM 3331 N N . ASP A 1 439 ? -7.467 9.203 5.915 1.00 85.44 439 ASP A N 1
ATOM 3332 C CA . ASP A 1 439 ? -7.200 7.968 6.636 1.00 85.44 439 ASP A CA 1
ATOM 3333 C C . ASP A 1 439 ? -7.184 6.798 5.647 1.00 85.44 439 ASP A C 1
ATOM 3335 O O . ASP A 1 439 ? -8.248 6.359 5.202 1.00 85.44 439 ASP A O 1
ATOM 3339 N N . PRO A 1 440 ? -6.000 6.285 5.277 1.00 91.19 440 PRO A N 1
ATOM 3340 C CA . PRO A 1 440 ? -5.929 5.160 4.367 1.00 91.19 440 PRO A CA 1
ATOM 3341 C C . PRO A 1 440 ? -6.400 3.838 4.995 1.00 91.19 440 PRO A C 1
ATOM 3343 O O . PRO A 1 440 ? -6.827 2.962 4.246 1.00 91.19 440 PRO A O 1
ATOM 3346 N N . THR A 1 441 ? -6.409 3.695 6.330 1.00 84.19 441 THR A N 1
ATOM 3347 C CA . THR A 1 441 ? -6.848 2.444 6.984 1.00 84.19 441 THR A CA 1
ATOM 3348 C C . THR A 1 441 ? -8.349 2.212 6.904 1.00 84.19 441 THR A C 1
ATOM 3350 O O . THR A 1 441 ? -8.793 1.071 6.804 1.00 84.19 441 THR A O 1
ATOM 3353 N N . ALA A 1 442 ? -9.143 3.285 6.863 1.00 84.94 442 ALA A N 1
ATOM 3354 C CA . ALA A 1 442 ? -10.578 3.177 6.616 1.00 84.94 442 ALA A CA 1
ATOM 3355 C C . ALA A 1 442 ? -10.873 2.517 5.256 1.00 84.94 442 ALA A C 1
ATOM 3357 O O . ALA A 1 442 ? -11.770 1.684 5.156 1.00 84.94 442 ALA A O 1
ATOM 3358 N N . TYR A 1 443 ? -10.069 2.830 4.234 1.00 90.19 443 TYR A N 1
ATOM 3359 C CA . TYR A 1 443 ? -10.225 2.292 2.881 1.00 90.19 443 TYR A CA 1
ATOM 3360 C C . TYR A 1 443 ? -9.610 0.893 2.709 1.00 90.19 443 TYR A C 1
ATOM 3362 O O . TYR A 1 443 ? -9.980 0.160 1.790 1.00 90.19 443 TYR A O 1
ATOM 3370 N N . THR A 1 444 ? -8.650 0.498 3.553 1.00 90.62 444 THR A N 1
ATOM 3371 C CA . THR A 1 444 ? -8.082 -0.860 3.528 1.00 90.62 444 THR A CA 1
ATOM 3372 C C . THR A 1 444 ? -8.873 -1.856 4.369 1.00 90.62 444 THR A C 1
ATOM 3374 O O . THR A 1 444 ? -8.691 -3.062 4.172 1.00 90.62 444 THR A O 1
ATOM 3377 N N . GLU A 1 445 ? -9.770 -1.406 5.250 1.00 86.31 445 GLU A N 1
ATOM 3378 C CA . GLU A 1 445 ? -10.633 -2.277 6.051 1.00 86.31 445 GLU A CA 1
ATOM 3379 C C . GLU A 1 445 ? -11.366 -3.285 5.148 1.00 86.31 445 GLU A C 1
ATOM 3381 O O . GLU A 1 445 ? -12.048 -2.918 4.188 1.00 86.31 445 GLU A O 1
ATOM 3386 N N . GLN A 1 446 ? -11.174 -4.580 5.410 1.00 85.69 446 GLN A N 1
ATOM 3387 C CA . GLN A 1 446 ? -11.820 -5.630 4.625 1.00 85.69 446 GLN A CA 1
ATOM 3388 C C . GLN A 1 446 ? -13.270 -5.800 5.064 1.00 85.69 446 GLN A C 1
ATOM 3390 O O . GLN A 1 446 ? -13.599 -5.676 6.245 1.00 85.69 446 GLN A O 1
ATOM 3395 N N . ALA A 1 447 ? -14.137 -6.131 4.109 1.00 87.44 447 ALA A N 1
ATOM 3396 C CA . ALA A 1 447 ? -15.468 -6.602 4.439 1.00 87.44 447 ALA A CA 1
ATOM 3397 C C . ALA A 1 447 ? -15.371 -7.926 5.211 1.00 87.44 447 ALA A C 1
ATOM 3399 O O . ALA A 1 447 ? -14.543 -8.783 4.897 1.00 87.44 447 ALA A O 1
ATOM 3400 N N . SER A 1 448 ? -16.230 -8.105 6.214 1.00 80.94 448 SER A N 1
ATOM 3401 C CA . SER A 1 448 ? -16.337 -9.385 6.913 1.00 80.94 448 SER A CA 1
ATOM 3402 C C . SER A 1 448 ? -16.742 -10.495 5.943 1.00 80.94 448 SER A C 1
ATOM 3404 O O . SER A 1 448 ? -17.557 -10.270 5.043 1.00 80.94 448 SER A O 1
ATOM 3406 N N . ALA A 1 449 ? -16.198 -11.696 6.155 1.00 83.81 449 ALA A N 1
ATOM 3407 C CA . ALA A 1 449 ? -16.560 -12.872 5.375 1.00 83.81 449 ALA A CA 1
ATOM 3408 C C . ALA A 1 449 ? -18.088 -13.096 5.416 1.00 83.81 449 ALA A C 1
ATOM 3410 O O . ALA A 1 449 ? -18.691 -12.923 6.483 1.00 83.81 449 ALA A O 1
ATOM 3411 N N . PRO A 1 450 ? -18.732 -13.467 4.293 1.00 90.75 450 PRO A N 1
ATOM 3412 C CA . PRO A 1 450 ? -20.157 -13.788 4.282 1.00 90.75 450 PRO A CA 1
ATOM 3413 C C . PRO A 1 450 ? -20.488 -14.871 5.312 1.00 90.75 450 PRO A C 1
ATOM 3415 O O . PRO A 1 450 ? -19.740 -15.833 5.468 1.00 90.75 450 PRO A O 1
ATOM 3418 N N . VAL A 1 451 ? -21.610 -14.739 6.011 1.00 87.06 451 VAL A N 1
ATOM 3419 C CA . VAL A 1 451 ? -22.061 -15.718 7.011 1.00 87.06 451 VAL A CA 1
ATOM 3420 C C . VAL A 1 451 ? -23.331 -16.409 6.534 1.00 87.06 451 VAL A C 1
ATOM 3422 O O . VAL A 1 451 ? -24.037 -15.894 5.667 1.00 87.06 451 VAL A O 1
ATOM 3425 N N . ASN A 1 452 ? -23.602 -17.594 7.087 1.00 89.06 452 ASN A N 1
ATOM 3426 C CA . ASN A 1 452 ? -24.753 -18.423 6.717 1.00 89.06 452 ASN A CA 1
ATOM 3427 C C . ASN A 1 452 ? -24.810 -18.749 5.213 1.00 89.06 452 ASN A C 1
ATOM 3429 O O . ASN A 1 452 ? -25.887 -18.836 4.631 1.00 89.06 452 ASN A O 1
ATOM 3433 N N . VAL A 1 453 ? -23.642 -18.943 4.585 1.00 92.62 453 VAL A N 1
ATOM 3434 C CA . VAL A 1 453 ? -23.556 -19.328 3.173 1.00 92.62 453 VAL A CA 1
ATOM 3435 C C . VAL A 1 453 ? -24.018 -20.774 3.015 1.00 92.62 453 VAL A C 1
ATOM 3437 O O . VAL A 1 453 ? -23.333 -21.702 3.449 1.00 92.62 453 VAL A O 1
ATOM 3440 N N . VAL A 1 454 ? -25.174 -20.971 2.390 1.00 93.94 454 VAL A N 1
ATOM 3441 C CA . VAL A 1 454 ? -25.799 -22.289 2.217 1.00 93.94 454 VAL A CA 1
ATOM 3442 C C . VAL A 1 454 ? -26.253 -22.504 0.782 1.00 93.94 454 VAL A C 1
ATOM 3444 O O . VAL A 1 454 ? -26.655 -21.555 0.113 1.00 93.94 454 VAL A O 1
ATOM 3447 N N . ILE A 1 455 ? -26.210 -23.754 0.320 1.00 91.94 455 ILE A N 1
ATOM 3448 C CA . ILE A 1 455 ? -26.762 -24.172 -0.973 1.00 91.94 455 ILE A CA 1
ATOM 3449 C C . ILE A 1 455 ? -28.082 -24.903 -0.739 1.00 91.94 455 ILE A C 1
ATOM 3451 O O . ILE A 1 455 ? -28.097 -25.930 -0.071 1.00 91.94 455 ILE A O 1
ATOM 3455 N N . ASN A 1 456 ? -29.174 -24.416 -1.329 1.00 89.50 456 ASN A N 1
ATOM 3456 C CA . ASN A 1 456 ? -30.477 -25.083 -1.328 1.00 89.50 456 ASN A CA 1
ATOM 3457 C C . ASN A 1 456 ? -31.085 -25.026 -2.733 1.00 89.50 456 ASN A C 1
ATOM 3459 O O . ASN A 1 456 ? -31.230 -23.942 -3.291 1.00 89.50 456 ASN A O 1
ATOM 3463 N N . ASN A 1 457 ? -31.474 -26.172 -3.303 1.00 88.12 457 ASN A N 1
ATOM 3464 C CA . ASN A 1 457 ? -32.112 -26.252 -4.629 1.00 88.12 457 ASN A CA 1
ATOM 3465 C C . ASN A 1 457 ? -31.375 -25.445 -5.720 1.00 88.12 457 ASN A C 1
ATOM 3467 O O . ASN A 1 457 ? -31.994 -24.674 -6.452 1.00 88.12 457 ASN A O 1
ATOM 3471 N N . ASN A 1 458 ? -30.052 -25.611 -5.818 1.00 90.94 458 ASN A N 1
ATOM 3472 C CA . ASN A 1 458 ? -29.177 -24.908 -6.770 1.00 90.94 458 ASN A CA 1
ATOM 3473 C C . ASN A 1 458 ? -29.120 -23.380 -6.593 1.00 90.94 458 ASN A C 1
ATOM 3475 O O . ASN A 1 458 ? -28.698 -22.666 -7.500 1.00 90.94 458 ASN A O 1
ATOM 3479 N N . ILE A 1 459 ? -29.518 -22.863 -5.434 1.00 94.50 459 ILE A N 1
ATOM 3480 C CA . ILE A 1 459 ? -29.369 -21.453 -5.084 1.00 94.50 459 ILE A CA 1
ATOM 3481 C C . ILE A 1 459 ? -28.449 -21.370 -3.875 1.00 94.50 459 ILE A C 1
ATOM 3483 O O . ILE A 1 459 ? -28.683 -22.021 -2.857 1.00 94.50 459 ILE A O 1
ATOM 3487 N N . ILE A 1 460 ? -27.400 -20.567 -3.998 1.00 95.88 460 ILE A N 1
ATOM 3488 C CA . ILE A 1 460 ? -26.551 -20.180 -2.877 1.00 95.88 460 ILE A CA 1
ATOM 3489 C C . ILE A 1 460 ? -27.147 -18.924 -2.258 1.00 95.88 460 ILE A C 1
ATOM 3491 O O . ILE A 1 460 ? -27.465 -17.986 -2.985 1.00 95.88 460 ILE A O 1
ATOM 3495 N N . THR A 1 461 ? -27.286 -18.894 -0.937 1.00 97.12 461 THR A N 1
ATOM 3496 C CA . THR A 1 461 ? -27.778 -17.735 -0.175 1.00 97.12 461 THR A CA 1
ATOM 3497 C C . THR A 1 461 ? -26.880 -17.456 1.019 1.00 97.12 461 THR A C 1
ATOM 3499 O O . THR A 1 461 ? -26.274 -18.388 1.544 1.00 97.12 461 THR A O 1
ATOM 3502 N N . TRP A 1 462 ? -26.817 -16.204 1.461 1.00 96.75 462 TRP A N 1
ATOM 3503 C CA . TRP A 1 462 ? -26.080 -15.769 2.653 1.00 96.75 462 TRP A CA 1
ATOM 3504 C C . TRP A 1 462 ? -26.750 -14.544 3.286 1.00 96.75 462 TRP A C 1
ATOM 3506 O O . TRP A 1 462 ? -27.697 -13.991 2.728 1.00 96.75 462 TRP A O 1
ATOM 3516 N N . ASP A 1 463 ? -26.275 -14.107 4.452 1.00 93.31 463 ASP A N 1
ATOM 3517 C CA . ASP A 1 463 ? -26.824 -12.914 5.103 1.00 93.31 463 ASP A CA 1
ATOM 3518 C C . ASP A 1 463 ? -26.407 -11.628 4.373 1.00 93.31 463 ASP A C 1
ATOM 3520 O O . ASP A 1 463 ? -25.240 -11.436 4.014 1.00 93.31 463 ASP A O 1
ATOM 3524 N N . ASN A 1 464 ? -27.351 -10.696 4.204 1.00 93.94 464 ASN A N 1
ATOM 3525 C CA . ASN A 1 464 ? -27.030 -9.361 3.703 1.00 93.94 464 ASN A CA 1
ATOM 35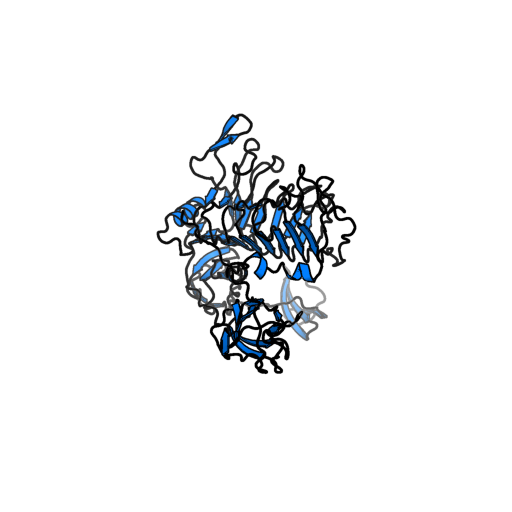26 C C . ASN A 1 464 ? -26.095 -8.613 4.673 1.00 93.94 464 ASN A C 1
ATOM 3528 O O . ASN A 1 464 ? -26.203 -8.736 5.893 1.00 93.94 464 ASN A O 1
ATOM 3532 N N . ASN A 1 465 ? -25.217 -7.777 4.118 1.00 87.50 465 ASN A N 1
ATOM 3533 C CA . ASN A 1 465 ? -24.325 -6.904 4.872 1.00 87.50 465 ASN A CA 1
ATOM 3534 C C . ASN A 1 465 ? -24.258 -5.526 4.200 1.00 87.50 465 ASN A C 1
ATOM 3536 O O . ASN A 1 465 ? -23.851 -5.409 3.040 1.00 87.50 465 ASN A O 1
ATOM 3540 N N . ASP A 1 466 ? -24.634 -4.487 4.941 1.00 89.06 466 ASP A N 1
ATOM 3541 C CA . ASP A 1 466 ? -24.706 -3.101 4.468 1.00 89.06 466 ASP A CA 1
ATOM 3542 C C . ASP A 1 466 ? -23.328 -2.457 4.232 1.00 89.06 466 ASP A C 1
ATOM 3544 O O . ASP A 1 466 ? -23.240 -1.386 3.643 1.00 89.06 466 ASP A O 1
ATOM 3548 N N . TYR A 1 467 ? -22.238 -3.105 4.647 1.00 88.25 467 TYR A N 1
ATOM 3549 C CA . TYR A 1 467 ? -20.860 -2.617 4.492 1.00 88.25 467 TYR A CA 1
ATOM 3550 C C . TYR A 1 467 ? -20.094 -3.287 3.344 1.00 88.25 467 TYR A C 1
ATOM 3552 O O . TYR A 1 467 ? -18.870 -3.194 3.273 1.00 88.25 467 TYR A O 1
ATOM 3560 N N . VAL A 1 468 ? -20.809 -3.985 2.462 1.00 93.94 468 VAL A N 1
ATOM 3561 C CA . VAL A 1 468 ? -20.250 -4.728 1.324 1.00 93.94 468 VAL A CA 1
ATOM 3562 C C . VAL A 1 468 ? -20.630 -4.035 0.024 1.00 93.94 468 VAL A C 1
ATOM 3564 O O . VAL A 1 468 ? -21.801 -3.717 -0.150 1.00 93.94 468 VAL A O 1
ATOM 3567 N N . LEU A 1 469 ? -19.687 -3.856 -0.899 1.00 97.88 469 LEU A N 1
ATOM 3568 C CA . LEU A 1 469 ? -19.933 -3.289 -2.230 1.00 97.88 469 LEU A CA 1
ATOM 3569 C C . LEU A 1 469 ? -20.702 -4.271 -3.131 1.00 97.88 469 LEU A C 1
ATOM 3571 O O . LEU A 1 469 ? -21.757 -3.941 -3.668 1.00 97.88 469 LEU A O 1
ATOM 3575 N N . CYS A 1 470 ? -20.193 -5.494 -3.242 1.00 98.62 470 CYS A N 1
ATOM 3576 C CA . CYS A 1 470 ? -20.807 -6.639 -3.913 1.00 98.62 470 CYS A CA 1
ATOM 3577 C C . CYS A 1 470 ? -20.185 -7.939 -3.387 1.00 98.62 470 CYS A C 1
ATOM 3579 O O . CYS A 1 470 ? -19.250 -7.919 -2.580 1.00 98.62 470 CYS A O 1
ATOM 3581 N N . TRP A 1 471 ? -20.703 -9.072 -3.845 1.00 98.75 471 TRP A N 1
ATOM 3582 C CA . TRP A 1 471 ? -20.165 -10.390 -3.544 1.00 98.75 471 TRP A CA 1
ATOM 3583 C C . TRP A 1 471 ? -19.594 -11.037 -4.794 1.00 98.75 471 TRP A C 1
ATOM 3585 O O . TRP A 1 471 ? -20.249 -11.062 -5.833 1.00 98.75 471 TRP A O 1
ATOM 3595 N N . ALA A 1 472 ? -18.391 -11.589 -4.667 1.00 98.69 472 ALA A N 1
ATOM 3596 C CA . ALA A 1 472 ? -17.780 -12.427 -5.684 1.00 98.69 472 ALA A CA 1
ATOM 3597 C C . ALA A 1 472 ? -18.187 -13.883 -5.453 1.00 98.69 472 ALA A C 1
ATOM 3599 O O . ALA A 1 472 ? -18.009 -14.429 -4.357 1.00 98.69 472 ALA A O 1
ATOM 3600 N N . ILE A 1 473 ? -18.708 -14.515 -6.497 1.00 98.50 473 ILE A N 1
ATOM 3601 C CA . ILE A 1 473 ? -19.084 -15.921 -6.497 1.00 98.50 473 ILE A CA 1
ATOM 3602 C C . ILE A 1 473 ? -17.901 -16.728 -6.990 1.00 98.50 473 ILE A C 1
ATOM 3604 O O . ILE A 1 473 ? -17.413 -16.529 -8.102 1.00 98.50 473 ILE A O 1
ATOM 3608 N N . CYS A 1 474 ? -17.448 -17.655 -6.156 1.00 97.75 474 CYS A N 1
ATOM 3609 C CA . CYS A 1 474 ? -16.300 -18.488 -6.448 1.00 97.75 474 CYS A CA 1
ATOM 3610 C C . CYS A 1 474 ? -16.745 -19.929 -6.699 1.00 97.75 474 CYS A C 1
ATOM 3612 O O . CYS A 1 474 ? -17.485 -20.505 -5.903 1.00 97.75 474 CYS A O 1
ATOM 3614 N N . LYS A 1 475 ? -16.250 -20.533 -7.778 1.00 96.44 475 LYS A N 1
ATOM 3615 C CA . LYS A 1 475 ? -16.403 -21.950 -8.108 1.00 96.44 475 LYS A CA 1
ATOM 3616 C C . LYS A 1 475 ? -15.030 -22.609 -8.088 1.00 96.44 475 LYS A C 1
ATOM 3618 O O . LYS A 1 475 ? -14.132 -22.195 -8.814 1.00 96.44 475 LYS A O 1
ATOM 3623 N N . ASN A 1 476 ? -14.862 -23.635 -7.260 1.00 93.50 476 ASN A N 1
ATOM 3624 C CA . ASN A 1 476 ? -13.594 -24.335 -7.033 1.00 93.50 476 ASN A CA 1
ATOM 3625 C C . ASN A 1 476 ? -12.437 -23.369 -6.711 1.00 93.50 476 ASN A C 1
ATOM 3627 O O . ASN A 1 476 ? -11.323 -23.522 -7.205 1.00 93.50 476 ASN A O 1
ATOM 3631 N N . GLY A 1 477 ? -12.732 -22.343 -5.907 1.00 91.00 477 GLY A N 1
ATOM 3632 C CA . GLY A 1 477 ? -11.772 -21.316 -5.500 1.00 91.00 477 GLY A CA 1
ATOM 3633 C C . GLY A 1 477 ? -11.504 -20.215 -6.530 1.00 91.00 477 GLY A C 1
ATOM 3634 O O . GLY A 1 477 ? -10.702 -19.339 -6.230 1.00 91.00 477 GLY A O 1
ATOM 3635 N N . LYS A 1 478 ? -12.158 -20.228 -7.701 1.00 96.25 478 LYS A N 1
ATOM 3636 C CA . LYS A 1 478 ? -12.004 -19.198 -8.741 1.00 96.25 478 LYS A CA 1
ATOM 3637 C C . LYS A 1 478 ? -13.235 -18.326 -8.884 1.00 96.25 478 LYS A C 1
ATOM 3639 O O . LYS A 1 478 ? -14.345 -18.855 -8.902 1.00 96.25 478 LYS A O 1
ATOM 3644 N N . VAL A 1 479 ? -13.049 -17.020 -9.017 1.00 98.19 479 VAL A N 1
ATOM 3645 C CA . VAL A 1 479 ? -14.142 -16.063 -9.216 1.00 98.19 479 VAL A CA 1
ATOM 3646 C C . VAL A 1 479 ? -14.763 -16.271 -10.596 1.00 98.19 479 VAL A C 1
ATOM 3648 O O . VAL A 1 479 ? -14.081 -16.233 -11.621 1.00 98.19 479 VAL A O 1
ATOM 3651 N N . ILE A 1 480 ? -16.074 -16.501 -10.621 1.00 97.56 480 ILE A N 1
ATOM 3652 C CA . ILE A 1 480 ? -16.836 -16.738 -11.852 1.00 97.56 480 ILE A CA 1
ATOM 3653 C C . ILE A 1 480 ? -17.848 -15.640 -12.159 1.00 97.56 480 ILE A C 1
ATOM 3655 O O . ILE A 1 480 ? -18.174 -15.470 -13.328 1.00 97.56 480 ILE A O 1
ATOM 3659 N N . ASP A 1 481 ? -18.344 -14.932 -11.144 1.00 98.19 481 ASP A N 1
ATOM 3660 C CA . ASP A 1 481 ? -19.347 -13.880 -11.308 1.00 98.19 481 ASP A CA 1
ATOM 3661 C C . ASP A 1 481 ? -19.405 -12.970 -10.068 1.00 98.19 481 ASP A C 1
ATOM 3663 O O . ASP A 1 481 ? -18.817 -13.283 -9.026 1.00 98.19 481 ASP A O 1
ATOM 3667 N N . PHE A 1 482 ? -20.152 -11.873 -10.166 1.00 98.69 482 PHE A N 1
ATOM 3668 C CA . PHE A 1 482 ? -20.418 -10.927 -9.090 1.00 98.69 482 PHE A CA 1
ATOM 3669 C C . PHE A 1 482 ? -21.913 -10.644 -8.950 1.00 98.69 482 PHE A C 1
ATOM 3671 O O . PHE A 1 482 ? -22.654 -10.582 -9.925 1.00 98.69 482 PHE A O 1
ATOM 3678 N N . THR A 1 483 ? -22.368 -10.404 -7.723 1.00 98.56 483 THR A N 1
ATOM 3679 C CA . THR A 1 483 ? -23.764 -10.037 -7.454 1.00 98.56 483 THR A CA 1
ATOM 3680 C C . THR A 1 483 ? -23.870 -8.989 -6.352 1.00 98.56 483 THR A C 1
ATOM 3682 O O . THR A 1 483 ? -23.047 -8.930 -5.438 1.00 98.56 483 THR A O 1
ATOM 3685 N N . ILE A 1 484 ? -24.899 -8.147 -6.441 1.00 98.38 484 ILE A N 1
ATOM 3686 C CA . ILE A 1 484 ? -25.309 -7.212 -5.380 1.00 98.38 484 ILE A CA 1
ATOM 3687 C C . ILE A 1 484 ? -26.481 -7.745 -4.554 1.00 98.38 484 ILE A C 1
ATOM 3689 O O . ILE A 1 484 ? -26.912 -7.083 -3.613 1.00 98.38 484 ILE A O 1
ATOM 3693 N N . GLU A 1 485 ? -26.985 -8.926 -4.900 1.00 98.12 485 GLU A N 1
ATOM 3694 C CA . GLU A 1 485 ? -28.017 -9.629 -4.154 1.00 98.12 485 GLU A CA 1
ATOM 3695 C C . GLU A 1 485 ? -27.367 -10.709 -3.286 1.00 98.12 485 GLU A C 1
ATOM 3697 O O . GLU A 1 485 ? -26.427 -11.365 -3.740 1.00 98.12 485 GLU A O 1
ATOM 3702 N N . PRO A 1 486 ? -27.872 -10.968 -2.068 1.00 97.56 486 PRO A N 1
ATOM 3703 C CA . PRO A 1 486 ? -27.336 -11.991 -1.172 1.00 97.56 486 PRO A CA 1
ATOM 3704 C C . PRO A 1 486 ? -27.742 -13.421 -1.589 1.00 97.56 486 PRO A C 1
ATOM 3706 O O . PRO A 1 486 ? -28.022 -14.292 -0.761 1.00 97.56 486 PRO A O 1
ATOM 3709 N N . SER A 1 487 ? -27.847 -13.652 -2.897 1.00 97.88 487 SER A N 1
ATOM 3710 C CA . SER A 1 487 ? -28.179 -14.936 -3.493 1.00 97.88 487 SER A CA 1
ATOM 3711 C C . SER A 1 487 ? -27.593 -15.071 -4.897 1.00 97.88 487 SER A C 1
ATOM 3713 O O . SER A 1 487 ? -27.378 -14.077 -5.595 1.00 97.88 487 SER A O 1
ATOM 3715 N N . TYR A 1 488 ? -27.349 -16.311 -5.317 1.00 97.94 488 TYR A N 1
ATOM 3716 C CA . TYR A 1 488 ? -26.849 -16.627 -6.650 1.00 97.94 488 TYR A CA 1
ATOM 3717 C C . TYR A 1 488 ? -27.318 -18.011 -7.109 1.00 97.94 488 TYR A C 1
ATOM 3719 O O . TYR A 1 488 ? -27.258 -18.979 -6.350 1.00 97.94 488 TYR A O 1
ATOM 3727 N N . THR A 1 489 ?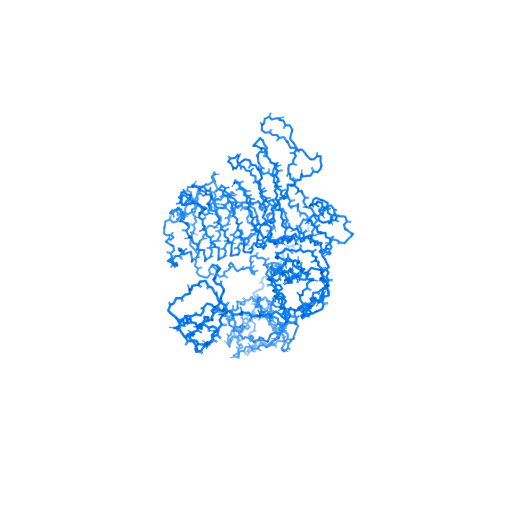 -27.776 -18.123 -8.357 1.00 96.88 489 THR A N 1
ATOM 3728 C CA . THR A 1 489 ? -28.204 -19.411 -8.930 1.00 96.88 489 THR A CA 1
ATOM 3729 C C . THR A 1 489 ? -27.012 -20.132 -9.546 1.00 96.88 489 THR A C 1
ATOM 3731 O O . THR A 1 489 ? -26.345 -19.595 -10.426 1.00 96.88 489 THR A O 1
ATOM 3734 N N . ILE A 1 490 ? -26.764 -21.366 -9.116 1.00 93.94 490 ILE A N 1
ATOM 3735 C CA . ILE A 1 490 ? -25.680 -22.208 -9.625 1.00 93.94 490 ILE A CA 1
ATOM 3736 C C . ILE A 1 490 ? -26.186 -23.258 -10.609 1.00 93.94 490 ILE A C 1
ATOM 3738 O O . ILE A 1 490 ? -27.334 -23.693 -10.565 1.00 93.94 490 ILE A O 1
ATOM 3742 N N . THR A 1 491 ? -25.302 -23.681 -11.508 1.00 90.00 491 THR A N 1
ATOM 3743 C CA . THR A 1 491 ? -25.612 -24.656 -12.564 1.00 90.00 491 THR A CA 1
ATOM 3744 C C . THR A 1 491 ? -24.850 -25.970 -12.422 1.00 90.00 491 THR A C 1
ATOM 3746 O O . THR A 1 491 ? -25.314 -26.988 -12.926 1.00 90.00 491 THR A O 1
ATOM 3749 N N . ASP A 1 492 ? -23.708 -25.971 -11.733 1.00 88.50 492 ASP A N 1
ATOM 3750 C CA . ASP A 1 492 ? -22.857 -27.146 -11.545 1.00 88.50 492 ASP A CA 1
ATOM 3751 C C . ASP A 1 492 ? -22.910 -27.604 -10.088 1.00 88.50 492 ASP A C 1
ATOM 3753 O O . ASP A 1 492 ? -22.202 -27.075 -9.244 1.00 88.50 492 ASP A O 1
ATOM 3757 N N . VAL A 1 493 ? -23.764 -28.578 -9.789 1.00 82.81 493 VAL A N 1
ATOM 3758 C CA . VAL A 1 493 ? -24.028 -29.030 -8.412 1.00 82.81 493 VAL A CA 1
ATOM 3759 C C . VAL A 1 493 ? -22.878 -29.812 -7.773 1.00 82.81 493 VAL A C 1
ATOM 3761 O O . VAL A 1 493 ? -22.883 -29.993 -6.557 1.00 82.81 493 VAL A O 1
ATOM 3764 N N . ASP A 1 494 ? -21.899 -30.256 -8.565 1.00 84.38 494 ASP A N 1
ATOM 3765 C CA . ASP A 1 494 ? -20.763 -31.050 -8.087 1.00 84.38 494 ASP A CA 1
ATOM 3766 C C . ASP A 1 494 ? -19.558 -30.174 -7.698 1.00 84.38 494 ASP A C 1
ATOM 3768 O O . ASP A 1 494 ? -18.575 -30.663 -7.134 1.00 84.38 494 ASP A O 1
ATOM 3772 N N . ALA A 1 495 ? -19.609 -28.873 -7.997 1.00 90.00 495 ALA A N 1
ATOM 3773 C CA . ALA A 1 495 ? -18.537 -27.942 -7.680 1.00 90.00 495 ALA A CA 1
ATOM 3774 C C . ALA A 1 495 ? -18.580 -27.456 -6.224 1.00 90.00 495 ALA A C 1
ATOM 3776 O O . ALA A 1 495 ? -19.635 -27.324 -5.603 1.00 90.00 495 ALA A O 1
ATOM 3777 N N . VAL A 1 496 ? -17.406 -27.108 -5.690 1.00 92.06 496 VAL A N 1
ATOM 3778 C CA . VAL A 1 496 ? -17.301 -26.429 -4.396 1.00 92.06 496 VAL A CA 1
ATOM 3779 C C . VAL A 1 496 ? -17.491 -24.941 -4.623 1.00 92.06 496 VAL A C 1
ATOM 3781 O O . VAL A 1 496 ? -16.682 -24.310 -5.304 1.00 92.06 496 VAL A O 1
ATOM 3784 N N . TYR A 1 497 ? -18.533 -24.368 -4.031 1.00 95.81 497 TYR A N 1
ATOM 3785 C CA . TYR A 1 497 ? -18.765 -22.933 -4.100 1.00 95.81 497 TYR A CA 1
ATOM 3786 C C . TYR A 1 497 ? -18.343 -22.219 -2.826 1.00 95.81 497 TYR A C 1
ATOM 3788 O O . TYR A 1 497 ? -18.477 -22.742 -1.721 1.00 95.81 497 TYR A O 1
ATOM 3796 N N . SER A 1 498 ? -17.877 -20.990 -2.989 1.00 96.44 498 SER A N 1
ATOM 3797 C CA . SER A 1 498 ? -17.662 -20.052 -1.896 1.00 96.44 498 SER A CA 1
ATOM 3798 C C . SER A 1 498 ? -18.060 -18.641 -2.311 1.00 96.44 498 SER A C 1
ATOM 3800 O O . SER A 1 498 ? -18.198 -18.338 -3.498 1.00 96.44 498 SER A O 1
ATOM 3802 N N . VAL A 1 499 ? -18.277 -17.779 -1.324 1.00 98.19 499 VAL A N 1
ATOM 3803 C CA . VAL A 1 499 ? -18.633 -16.373 -1.535 1.00 98.19 499 VAL A CA 1
ATOM 3804 C C . VAL A 1 499 ? -17.614 -15.500 -0.813 1.00 98.19 499 VAL A C 1
ATOM 3806 O O . VAL A 1 499 ? -17.284 -15.764 0.344 1.00 98.19 499 VAL A O 1
ATOM 3809 N N . ARG A 1 500 ? -17.120 -14.460 -1.489 1.00 97.75 500 ARG A N 1
ATOM 3810 C CA . ARG A 1 500 ? -16.255 -13.416 -0.914 1.00 97.75 500 ARG A CA 1
ATOM 3811 C C . ARG A 1 500 ? -16.993 -12.086 -0.940 1.00 97.75 500 ARG A C 1
ATOM 3813 O O . ARG A 1 500 ? -17.714 -11.803 -1.893 1.00 97.75 500 ARG A O 1
ATOM 3820 N N . ALA A 1 501 ? -16.812 -11.263 0.086 1.00 96.94 501 ALA A N 1
ATOM 3821 C CA . ALA A 1 501 ? -17.377 -9.917 0.135 1.00 96.94 501 ALA A CA 1
ATOM 3822 C C . ALA A 1 501 ? -16.338 -8.874 -0.301 1.00 96.94 501 ALA A C 1
ATOM 3824 O O . ALA A 1 501 ? -15.199 -8.914 0.162 1.00 96.94 501 ALA A O 1
ATOM 3825 N N . ALA A 1 502 ? -16.734 -7.930 -1.155 1.00 98.12 502 ALA A N 1
ATOM 3826 C CA . ALA A 1 502 ? -15.912 -6.785 -1.529 1.00 98.12 502 ALA A CA 1
ATOM 3827 C C . ALA A 1 502 ? -16.123 -5.616 -0.550 1.00 98.12 502 ALA A C 1
ATOM 3829 O O . ALA A 1 502 ? -17.265 -5.262 -0.242 1.00 98.12 502 ALA A O 1
ATOM 3830 N N . ASN A 1 503 ? -15.045 -4.987 -0.076 1.00 95.12 503 ASN A N 1
ATOM 3831 C CA . ASN A 1 503 ? -15.137 -3.733 0.681 1.00 95.12 503 ASN A CA 1
ATOM 3832 C C . ASN A 1 503 ? -15.536 -2.550 -0.228 1.00 95.12 503 ASN A C 1
ATOM 3834 O O . ASN A 1 503 ? -15.687 -2.705 -1.438 1.00 95.12 503 ASN A O 1
ATOM 3838 N N . GLU A 1 504 ? -15.679 -1.344 0.330 1.00 95.56 504 GLU A N 1
ATOM 3839 C CA . GLU A 1 504 ? -16.085 -0.147 -0.435 1.00 95.56 504 GLU A CA 1
ATOM 3840 C C . GLU A 1 504 ? -15.129 0.231 -1.585 1.00 95.56 504 GLU A C 1
ATOM 3842 O O . GLU A 1 504 ? -15.517 0.918 -2.535 1.00 95.56 504 GLU A O 1
ATOM 3847 N N . MET A 1 505 ? -13.884 -0.245 -1.518 1.00 97.62 505 MET A N 1
ATOM 3848 C CA . MET A 1 505 ? -12.853 -0.035 -2.531 1.00 97.62 505 MET A CA 1
ATOM 3849 C C . MET A 1 505 ? -12.814 -1.153 -3.577 1.00 97.62 505 MET A C 1
ATOM 3851 O O . MET A 1 505 ? -12.055 -1.041 -4.537 1.00 97.62 505 MET A O 1
ATOM 3855 N N . GLY A 1 506 ? -13.645 -2.187 -3.430 1.00 98.12 506 GLY A N 1
ATOM 3856 C CA . GLY A 1 506 ? -13.712 -3.363 -4.296 1.00 98.12 506 GLY A CA 1
ATOM 3857 C C . GLY A 1 506 ? -12.817 -4.520 -3.849 1.00 98.12 506 GLY A C 1
ATOM 3858 O O . GLY A 1 506 ? -12.917 -5.604 -4.409 1.00 98.12 506 GLY A O 1
ATOM 3859 N N . GLY A 1 507 ? -11.966 -4.326 -2.841 1.00 97.75 507 GLY A N 1
ATOM 3860 C CA . GLY A 1 507 ? -11.056 -5.350 -2.334 1.00 97.75 507 GLY A CA 1
ATOM 3861 C C . GLY A 1 507 ? -11.799 -6.556 -1.767 1.00 97.75 507 GLY A C 1
ATOM 3862 O O . GLY A 1 507 ? -12.675 -6.388 -0.915 1.00 97.75 507 GLY A O 1
ATOM 3863 N N . LEU A 1 508 ? -11.467 -7.759 -2.241 1.00 96.69 508 LEU A N 1
ATOM 3864 C CA . LEU A 1 508 ? -12.139 -8.993 -1.838 1.00 96.69 508 LEU A CA 1
ATOM 3865 C C . LEU A 1 508 ? -11.577 -9.537 -0.520 1.00 96.69 508 LEU A C 1
ATOM 3867 O O . LEU A 1 508 ? -10.411 -9.921 -0.450 1.00 96.69 508 LEU A O 1
ATOM 3871 N N . GLY A 1 509 ? -12.442 -9.673 0.483 1.00 88.31 509 GLY A N 1
ATOM 3872 C CA . GLY A 1 509 ? -12.114 -10.318 1.752 1.00 88.31 509 GLY A CA 1
ATOM 3873 C C . GLY A 1 509 ? -12.062 -11.847 1.673 1.00 88.31 509 GLY A C 1
ATOM 3874 O O . GLY A 1 509 ? -12.075 -12.455 0.595 1.00 88.31 509 GLY A O 1
ATOM 3875 N N . GLU A 1 510 ? -12.034 -12.465 2.852 1.00 85.56 510 GLU A N 1
ATOM 3876 C CA . GLU A 1 510 ? -12.004 -13.919 3.022 1.00 85.56 510 GLU A CA 1
ATOM 3877 C C . GLU A 1 510 ? -13.222 -14.614 2.398 1.00 85.56 510 GLU A C 1
ATOM 3879 O O . GLU A 1 510 ? -14.338 -14.082 2.366 1.00 85.56 510 GLU A O 1
ATOM 3884 N N . ALA A 1 511 ? -12.995 -15.832 1.906 1.00 88.25 511 ALA A N 1
ATOM 3885 C CA . ALA A 1 511 ? -14.031 -16.659 1.307 1.00 88.25 511 ALA A CA 1
ATOM 3886 C C . ALA A 1 511 ? -14.739 -17.511 2.359 1.00 88.25 511 ALA A C 1
ATOM 3888 O O . ALA A 1 511 ? -14.094 -18.201 3.147 1.00 88.25 511 ALA A O 1
ATOM 3889 N N . THR A 1 512 ? -16.065 -17.570 2.285 1.00 91.06 512 THR A N 1
ATOM 3890 C CA . THR A 1 512 ? -16.851 -18.548 3.041 1.00 91.06 512 THR A CA 1
ATOM 3891 C C . THR A 1 512 ? -17.346 -19.631 2.098 1.00 91.06 512 THR A C 1
ATOM 3893 O O . THR A 1 512 ? -18.083 -19.351 1.151 1.00 91.06 512 THR A O 1
ATOM 3896 N N . ILE A 1 513 ? -16.924 -20.874 2.341 1.00 92.69 513 ILE A N 1
ATOM 3897 C CA . ILE A 1 513 ? -17.386 -22.044 1.587 1.00 92.69 513 ILE A CA 1
ATOM 3898 C C . ILE A 1 513 ? -18.864 -22.274 1.894 1.00 92.69 513 ILE A C 1
ATOM 3900 O O . ILE A 1 513 ? -19.271 -22.286 3.055 1.00 92.69 513 ILE A O 1
ATOM 3904 N N . ALA A 1 514 ? -19.659 -22.455 0.845 1.00 91.94 514 ALA A N 1
ATOM 3905 C CA . ALA A 1 514 ? -21.076 -22.716 0.972 1.00 91.94 514 ALA A CA 1
ATOM 3906 C C . ALA A 1 514 ? -21.298 -24.109 1.570 1.00 91.94 514 ALA A C 1
ATOM 3908 O O . ALA A 1 514 ? -20.829 -25.118 1.038 1.00 91.94 514 ALA A O 1
ATOM 3909 N N . ALA A 1 515 ? -22.026 -24.169 2.680 1.00 86.00 515 ALA A N 1
ATOM 3910 C CA . ALA A 1 515 ? -22.433 -25.433 3.263 1.00 86.00 515 ALA A CA 1
ATOM 3911 C C . ALA A 1 515 ? -23.573 -26.041 2.436 1.00 86.00 515 ALA A C 1
ATOM 3913 O O . ALA A 1 515 ? -24.537 -25.360 2.084 1.00 86.00 515 ALA A O 1
ATOM 3914 N N . ASN A 1 516 ? -23.487 -27.340 2.159 1.00 71.81 516 ASN A N 1
ATOM 3915 C CA . ASN A 1 516 ? -24.617 -28.103 1.650 1.00 71.81 516 ASN A CA 1
ATOM 3916 C C . ASN A 1 516 ? -25.262 -28.836 2.843 1.00 71.81 516 ASN A C 1
ATOM 3918 O O . ASN A 1 516 ? -24.628 -29.744 3.385 1.00 71.81 516 ASN A O 1
ATOM 3922 N N . PRO A 1 517 ? -26.468 -28.445 3.295 1.00 57.19 517 PRO A N 1
ATOM 3923 C CA . PRO A 1 517 ? -27.126 -29.065 4.445 1.00 57.19 517 PRO A CA 1
ATOM 3924 C C . PRO A 1 517 ? -27.450 -30.555 4.231 1.00 57.19 517 PRO A C 1
ATOM 3926 O O . PRO A 1 517 ? -27.592 -31.278 5.215 1.00 57.19 517 PRO A O 1
ATOM 3929 N N . ASP A 1 518 ? -27.486 -31.027 2.979 1.00 52.41 518 ASP A N 1
ATOM 3930 C CA . ASP A 1 518 ? -27.671 -32.441 2.624 1.00 52.41 518 ASP A CA 1
ATOM 3931 C C . ASP A 1 518 ? -26.343 -33.212 2.467 1.00 52.41 518 ASP A C 1
ATOM 3933 O O . ASP A 1 518 ? -26.339 -34.431 2.269 1.00 52.41 518 ASP A O 1
ATOM 3937 N N . ALA A 1 519 ? -25.194 -32.535 2.563 1.00 48.47 519 ALA A N 1
ATOM 3938 C CA . ALA A 1 519 ? -23.895 -33.196 2.555 1.00 48.47 519 ALA A CA 1
ATOM 3939 C C . ALA A 1 519 ? -23.562 -33.756 3.946 1.00 48.47 519 ALA A C 1
ATOM 3941 O O . ALA A 1 519 ? -23.714 -33.080 4.963 1.00 48.47 519 ALA A O 1
ATOM 3942 N N . LEU A 1 520 ? -23.034 -34.986 3.997 1.00 37.31 520 LEU A N 1
ATOM 3943 C CA . LEU A 1 520 ? -22.408 -35.529 5.206 1.00 37.31 520 LEU A CA 1
ATOM 3944 C C . LEU A 1 520 ? -21.199 -34.657 5.585 1.00 37.31 520 LEU A C 1
ATOM 3946 O O . LEU A 1 520 ? -20.090 -34.846 5.084 1.00 37.31 520 LEU A O 1
ATOM 3950 N N . THR A 1 521 ? -21.404 -33.701 6.487 1.00 42.06 521 THR A N 1
ATOM 3951 C CA . THR A 1 521 ? -20.346 -32.874 7.065 1.00 42.06 521 THR A CA 1
ATOM 3952 C C . THR A 1 521 ? -19.526 -33.718 8.035 1.00 42.06 521 THR A C 1
ATOM 3954 O O . THR A 1 521 ? -19.838 -33.860 9.214 1.00 42.06 521 THR A O 1
ATOM 3957 N N . THR A 1 522 ? -18.439 -34.311 7.541 1.00 38.91 522 THR A N 1
ATOM 3958 C CA . THR A 1 522 ? -17.411 -34.868 8.429 1.00 38.91 522 THR A CA 1
ATOM 3959 C C . THR A 1 522 ? -16.497 -33.717 8.839 1.00 38.91 522 THR A C 1
ATOM 3961 O O . THR A 1 522 ? -15.464 -33.488 8.218 1.00 38.91 522 THR A O 1
ATOM 3964 N N . VAL A 1 523 ? -16.900 -32.940 9.846 1.00 41.62 523 VAL A N 1
ATOM 3965 C CA . VAL A 1 523 ? -15.981 -32.001 10.500 1.00 41.62 523 VAL A CA 1
ATOM 3966 C C . VAL A 1 523 ? -15.095 -32.829 11.423 1.00 41.62 523 VAL A C 1
ATOM 3968 O O . VAL A 1 523 ? -15.529 -33.268 12.485 1.00 41.62 523 VAL A O 1
ATOM 3971 N N . LEU A 1 524 ? -13.865 -33.094 10.997 1.00 40.03 524 LEU A N 1
ATOM 3972 C CA . LEU A 1 524 ? -12.816 -33.587 11.879 1.00 40.03 524 LEU A CA 1
ATOM 3973 C C . LEU A 1 524 ? -11.747 -32.506 11.962 1.00 40.03 524 LEU A C 1
ATOM 3975 O O . LEU A 1 524 ? -10.880 -32.413 11.095 1.00 40.03 524 LEU A O 1
ATOM 3979 N N . ASP A 1 525 ? -11.791 -31.729 13.041 1.00 44.94 525 ASP A N 1
ATOM 3980 C CA . ASP A 1 525 ? -10.549 -31.221 13.612 1.00 44.94 525 ASP A CA 1
ATOM 3981 C C . ASP A 1 525 ? -9.600 -32.408 13.832 1.00 44.94 525 ASP A C 1
ATOM 3983 O O . ASP A 1 525 ? -10.042 -33.530 14.110 1.00 44.94 525 ASP A O 1
ATOM 3987 N N . ALA A 1 526 ? -8.294 -32.184 13.697 1.00 44.84 526 ALA A N 1
ATOM 3988 C CA . ALA A 1 526 ? -7.283 -33.191 13.992 1.00 44.84 526 ALA A CA 1
ATOM 3989 C C . ALA A 1 526 ? -7.341 -33.560 15.488 1.00 44.84 526 ALA A C 1
ATOM 3991 O O . ALA A 1 526 ? -6.696 -32.939 16.327 1.00 44.84 526 ALA A O 1
ATOM 3992 N N . GLN A 1 527 ? -8.167 -34.549 15.829 1.00 63.00 527 GLN A N 1
ATOM 3993 C CA . GLN A 1 527 ? -8.371 -35.023 17.193 1.00 63.00 527 GLN A CA 1
ATOM 3994 C C . GLN A 1 527 ? -7.416 -36.180 17.497 1.00 63.00 527 GLN A C 1
ATOM 3996 O O . GLN A 1 527 ? -7.252 -37.103 16.695 1.00 63.00 527 GLN A O 1
ATOM 4001 N N . GLU A 1 528 ? -6.799 -36.142 18.677 1.00 73.00 528 GLU A N 1
ATOM 4002 C CA . GLU A 1 528 ? -5.912 -37.199 19.162 1.00 73.00 528 GLU A CA 1
ATOM 4003 C C . GLU A 1 528 ? -6.685 -38.520 19.328 1.00 73.00 528 GLU A C 1
ATOM 4005 O O . GLU A 1 528 ? -7.717 -38.585 20.007 1.00 73.00 528 GLU A O 1
ATOM 4010 N N . VAL A 1 529 ? -6.197 -39.575 18.671 1.00 78.62 529 VAL A N 1
ATOM 4011 C CA . VAL A 1 529 ? -6.809 -40.910 18.675 1.00 78.62 529 VAL A CA 1
ATOM 4012 C C . VAL A 1 529 ? -6.332 -41.690 19.897 1.00 78.62 529 VAL A C 1
ATOM 4014 O O . VAL A 1 529 ? -5.142 -41.955 20.036 1.00 78.62 529 VAL A O 1
ATOM 4017 N N . VAL A 1 530 ? -7.270 -42.116 20.745 1.00 85.56 530 VAL A N 1
ATOM 4018 C CA . VAL A 1 530 ? -7.000 -42.946 21.933 1.00 85.56 530 VAL A CA 1
ATOM 4019 C C . VAL A 1 530 ? -7.027 -44.431 21.594 1.00 85.56 530 VAL A C 1
ATOM 4021 O O . VAL A 1 530 ? -6.184 -45.195 22.055 1.00 85.56 530 VAL A O 1
ATOM 4024 N N . GLU A 1 531 ? -7.998 -44.863 20.789 1.00 84.81 531 GLU A N 1
ATOM 4025 C CA . GLU A 1 531 ? -8.145 -46.269 20.415 1.00 84.81 531 GLU A CA 1
ATOM 4026 C C . GLU A 1 531 ? -8.657 -46.393 18.980 1.00 84.81 531 GLU A C 1
ATOM 4028 O O . GLU A 1 531 ? -9.590 -45.697 18.586 1.00 84.81 531 GLU A O 1
ATOM 4033 N N . SER A 1 532 ? -8.104 -47.334 18.211 1.00 87.94 532 SER A N 1
ATOM 4034 C CA . SER A 1 532 ? -8.678 -47.766 16.937 1.00 87.94 532 SER A CA 1
ATOM 4035 C C . SER A 1 532 ? -8.824 -49.287 16.907 1.00 87.94 532 SER A C 1
ATOM 4037 O O . SER A 1 532 ? -7.905 -50.021 17.268 1.00 87.94 532 SER A O 1
ATOM 4039 N N . SER A 1 533 ? -10.001 -49.766 16.505 1.00 90.25 533 SER A N 1
ATOM 4040 C CA . SER A 1 533 ? -10.352 -51.188 16.453 1.00 90.25 533 SER A CA 1
ATOM 4041 C C . SER A 1 533 ? -11.078 -51.527 15.150 1.00 90.25 533 SER A C 1
ATOM 4043 O O . SER A 1 533 ? -11.977 -50.800 14.733 1.00 90.25 533 SER A O 1
ATOM 4045 N N . ILE A 1 534 ? -10.742 -52.663 14.535 1.00 90.75 534 ILE A N 1
ATOM 4046 C CA . ILE A 1 534 ? -11.346 -53.137 13.280 1.00 90.75 534 ILE A CA 1
ATOM 4047 C C . ILE A 1 534 ? -12.390 -54.213 13.597 1.00 90.75 534 ILE A C 1
ATOM 4049 O O . ILE A 1 534 ? -12.139 -55.107 14.403 1.00 90.75 534 ILE A O 1
ATOM 4053 N N . TYR A 1 535 ? -13.544 -54.158 12.940 1.00 88.12 535 TYR A N 1
ATOM 4054 C CA . TYR A 1 535 ? -14.645 -55.106 13.074 1.00 88.12 535 TYR A CA 1
ATOM 4055 C C . TYR A 1 535 ? -15.100 -55.611 11.704 1.00 88.12 535 TYR A C 1
ATOM 4057 O O . TYR A 1 535 ? -15.065 -54.894 10.705 1.00 88.12 535 TYR A O 1
ATOM 4065 N N . THR A 1 536 ? -15.568 -56.852 11.650 1.00 87.62 536 THR A N 1
ATOM 4066 C CA . THR A 1 536 ? -16.350 -57.365 10.515 1.00 87.62 536 THR A CA 1
ATOM 4067 C C . THR A 1 536 ? -17.746 -56.732 10.492 1.00 87.62 536 THR A C 1
ATOM 4069 O O . THR A 1 536 ? -18.202 -56.175 11.492 1.00 87.62 536 THR A O 1
ATOM 4072 N N . LEU A 1 537 ? -18.472 -56.861 9.376 1.00 83.38 537 LEU A N 1
ATOM 4073 C CA . LEU A 1 537 ? -19.865 -56.395 9.278 1.00 83.38 537 LEU A CA 1
ATOM 4074 C C . LEU A 1 537 ? -20.822 -57.085 10.267 1.00 83.38 537 LEU A C 1
ATOM 4076 O O . LEU A 1 537 ? -21.868 -56.528 10.578 1.00 83.38 537 LEU A O 1
ATOM 4080 N N . SER A 1 538 ? -20.464 -58.263 10.785 1.00 82.00 538 SER A N 1
ATOM 4081 C CA . SER A 1 538 ? -21.209 -58.955 11.843 1.00 82.00 538 SER A CA 1
ATOM 4082 C C . SER A 1 538 ? -20.795 -58.530 13.260 1.00 82.00 538 SER A C 1
ATOM 4084 O O . SER A 1 538 ? -21.201 -59.168 14.226 1.00 82.00 538 SER A O 1
ATOM 4086 N N . GLY A 1 539 ? -19.965 -57.490 13.404 1.00 80.44 539 GLY A N 1
ATOM 4087 C CA . GLY A 1 539 ? -19.562 -56.934 14.700 1.00 80.44 539 GLY A CA 1
ATOM 4088 C C . GLY A 1 539 ? -18.441 -57.693 15.417 1.00 80.44 539 GLY A C 1
ATOM 4089 O O . GLY A 1 539 ? -18.191 -57.442 16.592 1.00 80.44 539 GLY A O 1
ATOM 4090 N N . VAL A 1 540 ? -17.734 -58.607 14.741 1.00 84.88 540 VAL A N 1
ATOM 4091 C CA . VAL A 1 540 ? -16.604 -59.351 15.336 1.00 84.88 540 VAL A CA 1
ATOM 4092 C C . VAL A 1 540 ? -15.314 -58.545 15.191 1.00 84.88 540 VAL A C 1
ATOM 4094 O O . VAL A 1 540 ? -14.948 -58.213 14.063 1.00 84.88 540 VAL A O 1
ATOM 4097 N N . LYS A 1 541 ? -14.620 -58.264 16.303 1.00 89.25 541 LYS A N 1
ATOM 4098 C CA . LYS A 1 541 ? -13.323 -57.562 16.318 1.00 89.25 541 LYS A CA 1
ATOM 4099 C C . LYS A 1 541 ? -12.234 -58.415 15.652 1.00 89.25 541 LYS A C 1
ATOM 4101 O O . LYS A 1 541 ? -12.120 -59.603 15.943 1.00 89.25 541 LYS A O 1
ATOM 4106 N N . VAL A 1 542 ? -11.424 -57.811 14.785 1.00 85.69 542 VAL A N 1
ATOM 4107 C CA . VAL A 1 542 ? -10.319 -58.458 14.055 1.00 85.69 542 VAL A CA 1
ATOM 4108 C C . VAL A 1 542 ? -9.035 -57.636 14.170 1.00 85.69 542 VAL A C 1
ATOM 4110 O O . VAL A 1 542 ? -9.079 -56.424 14.363 1.00 85.69 542 VAL A O 1
ATOM 4113 N N . SER A 1 543 ? -7.880 -58.295 14.063 1.00 83.25 543 SER A N 1
ATOM 4114 C CA . SER A 1 543 ? -6.559 -57.659 14.185 1.00 83.25 543 SER A CA 1
ATOM 4115 C C . SER A 1 543 ? -5.998 -57.120 12.866 1.00 83.25 543 SER A C 1
ATOM 4117 O O . SER A 1 543 ? -5.066 -56.323 12.888 1.00 83.25 543 SER A O 1
ATOM 4119 N N . ALA A 1 544 ? -6.551 -57.534 11.723 1.00 84.56 544 ALA A N 1
ATOM 4120 C CA . ALA A 1 544 ? -6.129 -57.088 10.398 1.00 84.56 544 ALA A CA 1
ATOM 4121 C C . ALA A 1 544 ? -7.292 -57.139 9.397 1.00 84.56 544 ALA A C 1
ATOM 4123 O O . ALA A 1 544 ? -8.228 -57.930 9.549 1.00 84.56 544 ALA A O 1
ATOM 4124 N N . MET A 1 545 ? -7.211 -56.307 8.357 1.00 86.06 545 MET A N 1
ATOM 4125 C CA . MET A 1 545 ? -8.132 -56.342 7.221 1.00 86.06 545 MET A CA 1
ATOM 4126 C C . MET A 1 545 ? -7.540 -57.199 6.098 1.00 86.06 545 MET A C 1
ATOM 4128 O O . MET A 1 545 ? -6.413 -56.963 5.670 1.00 86.06 545 MET A O 1
ATOM 4132 N N . ASN A 1 546 ? -8.314 -58.164 5.603 1.00 83.75 546 ASN A N 1
ATOM 4133 C CA . ASN A 1 546 ? -8.051 -58.868 4.344 1.00 83.75 546 ASN A CA 1
ATOM 4134 C C . ASN A 1 546 ? -8.994 -58.324 3.258 1.00 83.75 546 ASN A C 1
ATOM 4136 O O . ASN A 1 546 ? -9.705 -57.354 3.494 1.00 83.75 546 ASN A O 1
ATOM 4140 N N . LYS A 1 547 ? -9.052 -58.946 2.075 1.00 88.62 547 LYS A N 1
ATOM 4141 C CA . LYS A 1 547 ? -10.031 -58.575 1.043 1.00 88.62 547 LYS A CA 1
ATOM 4142 C C . LYS A 1 547 ? -11.463 -58.700 1.575 1.00 88.62 547 LYS A C 1
ATOM 4144 O O . LYS A 1 547 ? -11.891 -59.789 1.956 1.00 88.62 547 LYS A O 1
ATOM 4149 N N . GLY A 1 548 ? -12.206 -57.596 1.592 1.00 86.19 548 GLY A N 1
ATOM 4150 C CA . GLY A 1 548 ? -13.545 -57.552 2.176 1.00 86.19 548 GLY A CA 1
ATOM 4151 C C . GLY A 1 548 ? -13.948 -56.174 2.691 1.00 86.19 548 GLY A C 1
ATOM 4152 O O . GLY A 1 548 ? -13.296 -55.168 2.417 1.00 86.19 548 GLY A O 1
ATOM 4153 N N . VAL A 1 549 ? -15.059 -56.134 3.428 1.00 86.62 549 VAL A N 1
ATOM 4154 C CA . VAL A 1 549 ? -15.639 -54.912 3.998 1.00 86.62 549 VAL A CA 1
ATOM 4155 C C . VAL A 1 549 ? -15.594 -54.986 5.522 1.00 86.62 549 VAL A C 1
ATOM 4157 O O . VAL A 1 549 ? -16.052 -55.965 6.111 1.00 86.62 549 VAL A O 1
ATOM 4160 N N . TYR A 1 550 ? -15.081 -53.929 6.145 1.00 91.31 550 TYR A N 1
ATOM 4161 C CA . TYR A 1 550 ? -14.861 -53.822 7.585 1.00 91.31 550 TYR A CA 1
ATOM 4162 C C . TYR A 1 550 ? -15.415 -52.503 8.130 1.00 91.31 550 TYR A C 1
ATOM 4164 O O . TYR A 1 550 ? -15.653 -51.555 7.382 1.00 91.31 550 TYR A O 1
ATOM 4172 N N . LEU A 1 551 ? -15.607 -52.448 9.445 1.00 89.38 551 LEU A N 1
ATOM 4173 C CA . LEU A 1 551 ? -15.898 -51.241 10.208 1.00 89.38 551 LEU A CA 1
ATOM 4174 C C . LEU A 1 551 ? -14.676 -50.907 11.067 1.00 89.38 551 LEU A C 1
ATOM 4176 O O . LEU A 1 551 ? -14.223 -51.745 11.839 1.00 89.38 551 LEU A O 1
ATOM 4180 N N . ILE A 1 552 ? -14.143 -49.699 10.959 1.00 89.06 552 ILE A N 1
ATOM 4181 C CA . ILE A 1 552 ? -13.100 -49.183 11.845 1.00 89.06 552 ILE A CA 1
ATOM 4182 C C . ILE A 1 552 ? -13.781 -48.282 12.862 1.00 89.06 552 ILE A C 1
ATOM 4184 O O . ILE A 1 552 ? -14.373 -47.276 12.482 1.00 89.06 552 ILE A O 1
ATOM 4188 N N . ARG A 1 553 ? -13.711 -48.649 14.140 1.00 89.62 553 ARG A N 1
ATOM 4189 C CA . ARG A 1 553 ? -14.179 -47.823 15.252 1.00 89.62 553 ARG A CA 1
ATOM 4190 C C . ARG A 1 553 ? -12.992 -47.095 15.871 1.00 89.62 553 ARG A C 1
ATOM 4192 O O . ARG A 1 553 ? -12.071 -47.756 16.352 1.00 89.62 553 ARG A O 1
ATOM 4199 N N . THR A 1 554 ? -13.055 -45.773 15.910 1.00 86.38 554 THR A N 1
ATOM 4200 C CA . THR A 1 554 ? -12.031 -44.892 16.480 1.00 86.38 554 THR A CA 1
ATOM 4201 C C . THR A 1 554 ? -12.615 -44.155 17.682 1.00 86.38 554 THR A C 1
ATOM 4203 O O . THR A 1 554 ? -13.709 -43.607 17.588 1.00 86.38 554 THR A O 1
ATOM 4206 N N . ILE A 1 555 ? -11.918 -44.164 18.817 1.00 82.50 555 ILE A N 1
ATOM 4207 C CA . ILE A 1 555 ? -12.246 -43.361 20.000 1.00 82.50 555 ILE A CA 1
ATOM 4208 C C . ILE A 1 555 ? -11.222 -42.233 20.106 1.00 82.50 555 ILE A C 1
ATOM 4210 O O . ILE A 1 555 ? -10.017 -42.493 20.088 1.00 82.50 555 ILE A O 1
ATOM 4214 N N . TYR A 1 556 ? -11.702 -41.005 20.251 1.00 83.88 556 TYR A N 1
ATOM 4215 C CA . TYR A 1 556 ? -10.879 -39.811 20.432 1.00 83.88 556 TYR A CA 1
ATOM 4216 C C . TYR A 1 556 ? -10.759 -39.421 21.911 1.00 83.88 556 TYR A C 1
ATOM 4218 O O . TYR A 1 556 ? -11.579 -39.822 22.740 1.00 83.88 556 TYR A O 1
ATOM 4226 N N . ALA A 1 557 ? -9.748 -38.614 22.253 1.00 76.69 557 ALA A N 1
ATOM 4227 C CA . ALA A 1 557 ? -9.446 -38.211 23.636 1.00 76.69 557 ALA A CA 1
ATOM 4228 C C . ALA A 1 557 ? -10.584 -37.460 24.350 1.00 76.69 557 ALA A C 1
ATOM 4230 O O . ALA A 1 557 ? -10.700 -37.512 25.572 1.00 76.69 557 ALA A O 1
ATOM 4231 N N . ASN A 1 558 ? -11.467 -36.814 23.591 1.00 72.88 558 ASN A N 1
ATOM 4232 C CA . ASN A 1 558 ? -12.662 -36.129 24.090 1.00 72.88 558 ASN A CA 1
ATOM 4233 C C . ASN A 1 558 ? -13.867 -37.068 24.327 1.00 72.88 558 ASN A C 1
ATOM 4235 O O . ASN A 1 558 ? -14.941 -36.596 24.693 1.00 72.88 558 ASN A O 1
ATOM 4239 N N . GLY A 1 559 ? -13.717 -38.377 24.099 1.00 72.88 559 GLY A N 1
ATOM 4240 C CA . GLY A 1 559 ? -14.779 -39.373 24.254 1.00 72.88 559 GLY A CA 1
ATOM 4241 C C . GLY A 1 559 ? -15.671 -39.573 23.023 1.00 72.88 559 GLY A C 1
ATOM 4242 O O . GLY A 1 559 ? -16.575 -40.409 23.073 1.00 72.88 559 GLY A O 1
ATOM 4243 N N . VAL A 1 560 ? -15.427 -38.864 21.913 1.00 77.44 560 VAL A N 1
ATOM 4244 C CA . VAL A 1 560 ? -16.143 -39.080 20.644 1.00 77.44 560 VAL A CA 1
ATOM 4245 C C . VAL A 1 560 ? -15.780 -40.448 20.065 1.00 77.44 560 VAL A C 1
ATOM 4247 O O . VAL A 1 560 ? -14.619 -40.859 20.068 1.00 77.44 560 VAL A O 1
ATOM 4250 N N . VAL A 1 561 ? -16.788 -41.155 19.547 1.00 78.12 561 VAL A N 1
ATOM 4251 C CA . VAL A 1 561 ? -16.638 -42.458 18.890 1.00 78.12 561 VAL A CA 1
ATOM 4252 C C . VAL A 1 561 ? -17.047 -42.329 17.428 1.00 78.12 561 VAL A C 1
ATOM 4254 O O . VAL A 1 561 ? -18.210 -42.077 17.127 1.00 78.12 561 VAL A O 1
ATOM 4257 N N . GLU A 1 562 ? -16.107 -42.562 16.521 1.00 80.38 562 GLU A N 1
ATOM 4258 C CA . GLU A 1 562 ? -16.341 -42.623 15.079 1.00 80.38 562 GLU A CA 1
ATOM 4259 C C . GLU A 1 562 ? -16.369 -44.080 14.603 1.00 80.38 562 GLU A C 1
ATOM 4261 O O . GLU A 1 562 ? -15.604 -44.913 15.088 1.00 80.38 562 GLU A O 1
ATOM 4266 N N . VAL A 1 563 ? -17.230 -44.395 13.628 1.00 83.44 563 VAL A N 1
ATOM 4267 C CA . VAL A 1 563 ? -17.225 -45.684 12.924 1.00 83.44 563 VAL A CA 1
ATOM 4268 C C . VAL A 1 563 ? -17.186 -45.448 11.415 1.00 83.44 563 VAL A C 1
ATOM 4270 O O . VAL A 1 563 ? -18.128 -44.906 10.843 1.00 83.44 563 VAL A O 1
ATOM 4273 N N . LYS A 1 564 ? -16.115 -45.893 10.754 1.00 84.25 564 LYS A N 1
ATOM 4274 C CA . LYS A 1 564 ? -15.919 -45.804 9.299 1.00 84.25 564 LYS A CA 1
ATOM 4275 C C . LYS A 1 564 ? -16.055 -47.169 8.644 1.00 84.25 564 LYS A C 1
ATOM 4277 O O . LYS A 1 564 ? -15.483 -48.145 9.117 1.00 84.25 564 LYS A O 1
ATOM 4282 N N . LYS A 1 565 ? -16.756 -47.248 7.514 1.00 87.12 565 LYS A N 1
ATOM 4283 C CA . LYS A 1 565 ? -16.789 -48.454 6.678 1.00 87.12 565 LYS A CA 1
ATOM 4284 C C . LYS A 1 565 ? -15.632 -48.416 5.682 1.00 87.12 565 LYS A C 1
ATOM 4286 O O . LYS A 1 565 ? -15.513 -47.463 4.922 1.00 87.12 565 LYS A O 1
ATOM 4291 N N . VAL A 1 566 ? -14.807 -49.458 5.662 1.00 85.00 566 VAL A N 1
ATOM 4292 C CA . VAL A 1 566 ? -13.639 -49.569 4.779 1.00 85.00 566 VAL A CA 1
ATOM 4293 C C . VAL A 1 566 ? -13.765 -50.814 3.914 1.00 85.00 566 VAL A C 1
ATOM 4295 O O . VAL A 1 566 ? -14.108 -51.889 4.404 1.00 85.00 566 VAL A O 1
ATOM 4298 N N . GLN A 1 567 ? -13.491 -50.670 2.618 1.00 87.12 567 GLN A N 1
ATOM 4299 C CA . GLN A 1 567 ? -13.414 -51.781 1.675 1.00 87.12 567 GLN A CA 1
ATOM 4300 C C . GLN A 1 567 ? -11.964 -51.975 1.236 1.00 87.12 567 GLN A C 1
ATOM 4302 O O . GLN A 1 567 ? -11.366 -51.084 0.638 1.00 87.12 567 GLN A O 1
ATOM 4307 N N . VAL A 1 568 ? -11.425 -53.162 1.494 1.00 80.50 568 VAL A N 1
ATOM 4308 C CA . VAL A 1 568 ? -10.098 -53.579 1.033 1.00 80.50 568 VAL A CA 1
ATOM 4309 C C . VAL A 1 568 ? -10.290 -54.427 -0.226 1.00 80.50 568 VAL A C 1
ATOM 4311 O O . VAL A 1 568 ? -10.996 -55.441 -0.188 1.00 80.50 568 VAL A O 1
ATOM 4314 N N . LYS A 1 569 ? -9.752 -53.947 -1.355 1.00 78.25 569 LYS A N 1
ATOM 4315 C CA . LYS A 1 569 ? -9.959 -54.511 -2.703 1.00 78.25 569 LYS A CA 1
ATOM 4316 C C . LYS A 1 569 ? -9.088 -55.730 -2.997 1.00 78.25 569 LYS A C 1
ATOM 4318 O O . LYS A 1 569 ? -7.931 -55.743 -2.536 1.00 78.25 569 LYS A O 1
#

Secondary structure (DSSP, 8-state):
-------------------S-PPPEEEEESPTT-S-B-SSEEEEEEESS-EEE-TT--EEETTEEE--EEETTEEEEEE--PPTT-EEEEEEPTT-EEETT--B--SPEEEEEEBPPPPPPPP---SEEETTT--HHHHHHHHHT-S-TTS-EEEEE-SEEEE---STT-EEE-TTS-EEE---EEE--SSEEEEES-TTTEEEE----GGG-STTTS-SEEE-TT-BS-EEES-EEE--S-TTSSB--SEEE-SBSEEEES-EEE-SBSSEEE--TT-EEEEESSEEEESSS-EEESSEEEEES-EEEE-STT-EEEEE-S-SSS-EEEES-EEEESSGGG-SS-EEE--SSBS--EEEEES-EESSPPPTT-B---TT-B-SEEEEES-EETTSPBPP-TTS--EETTTEE---B--HHHHTT--HHHHHSSSS---HHHHHPPPPPP-S-EEETTEEE----TT-S-EEEEETTEEEEEESSSEEE-S-TTSPEEEEEE-TT--EEEEEEPB-TTS-------PPEEEEEEEETTS-EESS--SEEEEEEEEETTS-EEEEEEEE-

pLDDT: mean 91.5, std 10.8, range [37.31, 98.94]

Radius of gyration: 30.17 Å; chains: 1; bounding box: 64×131×72 Å